Protein AF-A0A163K275-F1 (afdb_monomer_lite)

Structure (mmCIF, N/CA/C/O backbone):
data_AF-A0A163K275-F1
#
_entry.id   AF-A0A163K275-F1
#
loop_
_atom_site.group_PDB
_atom_site.id
_atom_site.type_symbol
_atom_site.label_atom_id
_atom_site.label_alt_id
_atom_site.label_comp_id
_atom_site.label_asym_id
_atom_site.label_entity_id
_atom_site.label_seq_id
_atom_site.pdbx_PDB_ins_code
_atom_site.Cartn_x
_atom_site.Cartn_y
_atom_site.Cartn_z
_atom_site.occupancy
_atom_site.B_iso_or_equiv
_atom_site.auth_seq_id
_atom_site.auth_comp_id
_atom_site.auth_asym_id
_atom_site.auth_atom_id
_atom_site.pdbx_PDB_model_num
ATOM 1 N N . MET A 1 1 ? -16.206 47.480 -12.196 1.00 32.25 1 MET A N 1
ATOM 2 C CA . MET A 1 1 ? -16.402 48.765 -12.912 1.00 32.25 1 MET A CA 1
ATOM 3 C C . MET A 1 1 ? -15.027 49.396 -13.074 1.00 32.25 1 MET A C 1
ATOM 5 O O . MET A 1 1 ? -14.375 49.549 -12.060 1.00 32.25 1 MET A O 1
ATOM 9 N N . SER A 1 2 ? -14.459 49.703 -14.237 1.00 28.56 2 SER A N 1
ATOM 10 C CA . SER A 1 2 ? -14.944 49.745 -15.618 1.00 28.56 2 SER A CA 1
ATOM 11 C C . SER A 1 2 ? -13.766 49.536 -16.584 1.00 28.56 2 SER A C 1
ATOM 13 O O . SER A 1 2 ? -12.631 49.884 -16.276 1.00 28.56 2 SER A O 1
ATOM 15 N N . PHE A 1 3 ? -14.087 48.977 -17.749 1.00 29.52 3 PHE A N 1
ATOM 16 C CA . PHE A 1 3 ? -13.252 48.766 -18.935 1.00 29.52 3 PHE A CA 1
ATOM 17 C C . PHE A 1 3 ? -12.716 50.063 -19.569 1.00 29.52 3 PHE A C 1
ATOM 19 O O . PHE A 1 3 ? -13.405 51.083 -19.527 1.00 29.52 3 PHE A O 1
ATOM 26 N N . LYS A 1 4 ? -11.606 49.959 -20.324 1.00 29.11 4 LYS A N 1
ATOM 27 C CA . LYS A 1 4 ? -11.465 50.594 -21.652 1.00 29.11 4 LYS A CA 1
ATOM 28 C C . LYS A 1 4 ? -10.435 49.879 -22.548 1.00 29.11 4 LYS A C 1
ATOM 30 O O . LYS A 1 4 ? -9.363 49.495 -22.098 1.00 29.11 4 LYS A O 1
ATOM 35 N N . LEU A 1 5 ? -10.854 49.694 -23.802 1.00 31.12 5 LEU A N 1
ATOM 36 C CA . LEU A 1 5 ? -10.240 49.009 -24.949 1.00 31.12 5 LEU A CA 1
ATOM 37 C C . LEU A 1 5 ? -9.368 49.947 -25.822 1.00 31.12 5 LEU A C 1
ATOM 39 O O . LEU A 1 5 ? -9.423 51.161 -25.640 1.00 31.12 5 LEU A O 1
ATOM 43 N N . PHE A 1 6 ? -8.763 49.332 -26.861 1.00 29.50 6 PHE A N 1
ATOM 44 C CA . PHE A 1 6 ? -8.228 49.837 -28.155 1.00 29.50 6 PHE A CA 1
ATOM 45 C C . PHE A 1 6 ? -6.689 49.943 -28.243 1.00 29.50 6 PHE A C 1
ATOM 47 O O . PHE A 1 6 ? -6.067 50.510 -27.360 1.00 29.50 6 PHE A O 1
ATOM 54 N N . GLY A 1 7 ? -5.992 49.445 -29.277 1.00 26.23 7 GLY A N 1
ATOM 55 C CA . GLY A 1 7 ? -6.407 48.845 -30.551 1.00 26.23 7 GLY A CA 1
ATOM 56 C C . GLY A 1 7 ? -5.209 48.313 -31.371 1.00 26.23 7 GLY A C 1
ATOM 57 O O . GLY A 1 7 ? -4.056 48.636 -31.100 1.00 26.23 7 GLY A O 1
ATOM 58 N N . PHE A 1 8 ? -5.518 47.470 -32.359 1.00 27.78 8 PHE A N 1
ATOM 59 C CA . PHE A 1 8 ? -4.642 46.840 -33.366 1.00 27.78 8 PHE A CA 1
ATOM 60 C C . PHE A 1 8 ? -4.399 47.766 -34.575 1.00 27.78 8 PHE A C 1
ATOM 62 O O . PHE A 1 8 ? -5.372 48.394 -34.971 1.00 27.78 8 PHE A O 1
ATOM 69 N N . VAL A 1 9 ? -3.213 47.728 -35.222 1.00 29.22 9 VAL A N 1
ATOM 70 C CA . VAL A 1 9 ? -2.977 47.712 -36.703 1.00 29.22 9 VAL A CA 1
ATOM 71 C C . VAL A 1 9 ? -1.519 47.235 -36.996 1.00 29.22 9 VAL A C 1
ATOM 73 O O . VAL A 1 9 ? -0.614 47.640 -36.267 1.00 29.22 9 VAL A O 1
ATOM 76 N N . PRO A 1 10 ? -1.254 46.408 -38.041 1.00 32.72 10 PRO A N 1
ATOM 77 C CA . PRO A 1 10 ? 0.052 45.799 -38.347 1.00 32.72 10 PRO A CA 1
ATOM 78 C C . PRO A 1 10 ? 0.884 46.573 -39.398 1.00 32.72 10 PRO A C 1
ATOM 80 O O . PRO A 1 10 ? 0.337 47.296 -40.230 1.00 32.72 10 PRO A O 1
ATOM 83 N N . ARG A 1 11 ? 2.216 46.378 -39.418 1.00 25.30 11 ARG A N 1
ATOM 84 C CA . ARG A 1 11 ? 3.129 46.895 -40.463 1.00 25.30 11 ARG A CA 1
ATOM 85 C C . ARG A 1 11 ? 3.704 45.764 -41.323 1.00 25.30 11 ARG A C 1
ATOM 87 O O . ARG A 1 11 ? 4.512 44.970 -40.854 1.00 25.30 11 ARG A O 1
ATOM 94 N N . LEU A 1 12 ? 3.321 45.762 -42.598 1.00 28.38 12 LEU A N 1
ATOM 95 C CA . LEU A 1 12 ? 4.027 45.138 -43.721 1.00 28.38 12 LEU A CA 1
ATOM 96 C C . LEU A 1 12 ? 5.101 46.105 -44.235 1.00 28.38 12 LEU A C 1
ATOM 98 O O . LEU A 1 12 ? 4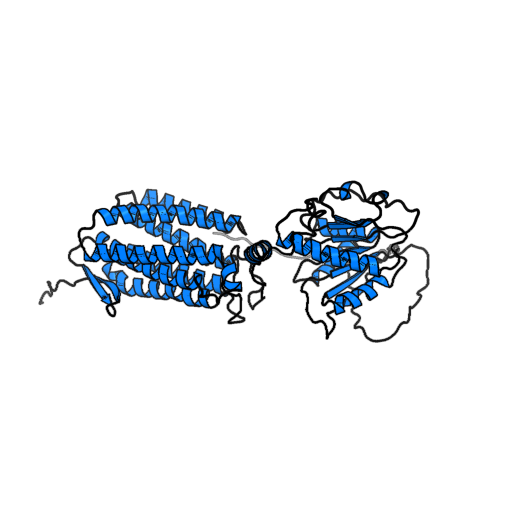.749 47.237 -44.546 1.00 28.38 12 LEU A O 1
ATOM 102 N N . LEU A 1 13 ? 6.349 45.655 -44.413 1.00 25.92 13 LEU A N 1
ATOM 103 C CA . LEU A 1 13 ? 7.313 46.265 -45.344 1.00 25.92 13 LEU A CA 1
ATOM 104 C C . LEU A 1 13 ? 8.273 45.201 -45.922 1.00 25.92 13 LEU A C 1
ATOM 106 O O . LEU A 1 13 ? 9.180 44.723 -45.255 1.00 25.92 13 LEU A O 1
ATOM 110 N N . THR A 1 14 ? 7.983 44.836 -47.175 1.00 24.61 14 THR A N 1
ATOM 111 C CA . THR A 1 14 ? 8.867 44.742 -48.359 1.00 24.61 14 THR A CA 1
ATOM 112 C C . THR A 1 14 ? 10.289 44.171 -48.264 1.00 24.61 14 THR A C 1
ATOM 114 O O . THR A 1 14 ? 11.152 44.664 -47.546 1.00 24.61 14 THR A O 1
ATOM 117 N N . SER A 1 15 ? 10.550 43.224 -49.173 1.00 27.02 15 SER A N 1
ATOM 118 C CA . SER A 1 15 ? 11.852 42.638 -49.489 1.00 27.02 15 SER A CA 1
ATOM 119 C C . SER A 1 15 ? 12.836 43.622 -50.130 1.00 27.02 15 SER A C 1
ATOM 121 O O . SER A 1 15 ? 12.463 44.352 -51.050 1.00 27.02 15 SER A O 1
ATOM 123 N N . SER A 1 16 ? 14.119 43.478 -49.810 1.00 23.84 16 SER A N 1
ATOM 124 C CA . SER A 1 16 ? 15.213 43.760 -50.741 1.00 23.84 16 SER A CA 1
ATOM 125 C C . SER A 1 16 ? 16.311 42.706 -50.565 1.00 23.84 16 SER A C 1
ATOM 127 O O . SER A 1 16 ? 16.824 42.468 -49.474 1.00 23.84 16 SER A O 1
ATOM 129 N N . ARG A 1 17 ? 16.612 42.001 -51.661 1.00 25.08 17 ARG A N 1
ATOM 130 C CA . ARG A 1 17 ? 17.713 41.040 -51.762 1.00 25.08 17 ARG A CA 1
ATOM 131 C C . ARG A 1 17 ? 19.033 41.807 -51.800 1.00 25.08 17 ARG A C 1
ATOM 133 O O . ARG A 1 17 ? 19.229 42.621 -52.697 1.00 25.08 17 ARG A O 1
ATOM 140 N N . LEU A 1 18 ? 19.957 41.465 -50.909 1.00 24.52 18 LEU A N 1
ATOM 141 C CA . LEU A 1 18 ? 21.387 41.674 -51.112 1.00 24.52 18 LEU A CA 1
ATOM 142 C C . LEU A 1 18 ? 22.046 40.297 -51.177 1.00 24.52 18 LEU A C 1
ATOM 144 O O . LEU A 1 18 ? 21.987 39.515 -50.234 1.00 24.52 18 LEU A O 1
ATOM 148 N N . TYR A 1 19 ? 22.611 40.001 -52.345 1.00 25.44 19 TYR A N 1
ATOM 149 C CA . TYR A 1 19 ? 23.454 38.840 -52.589 1.00 25.44 19 TYR A CA 1
ATOM 150 C C . TYR A 1 19 ? 24.721 38.952 -51.738 1.00 25.44 19 TYR A C 1
ATOM 152 O O . TYR A 1 19 ? 25.568 39.807 -51.990 1.00 25.44 19 TYR A O 1
ATOM 160 N N . THR A 1 20 ? 24.887 38.044 -50.784 1.00 24.02 20 THR A N 1
ATOM 161 C CA . THR A 1 20 ? 26.190 37.702 -50.216 1.00 24.02 20 THR A CA 1
ATOM 162 C C . THR A 1 20 ? 26.489 36.243 -50.547 1.00 24.02 20 THR A C 1
ATOM 164 O O . THR A 1 20 ? 25.627 35.370 -50.478 1.00 24.02 20 THR A O 1
ATOM 167 N N . ARG A 1 21 ? 27.710 36.019 -51.039 1.00 22.34 21 ARG A N 1
ATOM 168 C CA . ARG A 1 21 ? 28.234 34.737 -51.528 1.00 22.34 21 ARG A CA 1
ATOM 169 C C . ARG A 1 21 ? 27.976 33.605 -50.519 1.00 22.34 21 ARG A C 1
ATOM 171 O O . ARG A 1 21 ? 28.243 33.820 -49.337 1.00 22.34 21 ARG A O 1
ATOM 178 N N . PRO A 1 22 ? 27.551 32.405 -50.952 1.00 23.42 22 PRO A N 1
ATOM 179 C CA . PRO A 1 22 ? 27.484 31.268 -50.049 1.00 23.42 22 PRO A CA 1
ATOM 180 C C . PRO A 1 22 ? 28.905 30.886 -49.621 1.00 23.42 22 PRO A C 1
ATOM 182 O O . PRO A 1 22 ? 29.754 30.543 -50.445 1.00 23.42 22 PRO A O 1
ATOM 185 N N . TYR A 1 23 ? 29.157 30.978 -48.318 1.00 22.42 23 TYR A N 1
ATOM 186 C CA . TYR A 1 23 ? 30.229 30.249 -47.656 1.00 22.42 23 TYR A CA 1
ATOM 187 C C . TYR A 1 23 ? 29.949 28.751 -47.841 1.00 22.42 23 TYR A C 1
ATOM 189 O O . TYR A 1 23 ? 28.863 28.278 -47.508 1.00 22.42 23 TYR A O 1
ATOM 197 N N . PHE A 1 24 ? 30.909 28.007 -48.387 1.00 26.52 24 PHE A N 1
ATOM 198 C CA . PHE A 1 24 ? 30.873 26.546 -48.367 1.00 26.52 24 PHE A CA 1
ATOM 199 C C . PHE A 1 24 ? 30.971 26.079 -46.905 1.00 26.52 24 PHE A C 1
ATOM 201 O O . PHE A 1 24 ? 31.946 26.400 -46.228 1.00 26.52 24 PHE A O 1
ATOM 208 N N . GLN A 1 25 ? 29.969 25.345 -46.411 1.00 24.78 25 GLN A N 1
ATOM 209 C CA . GLN A 1 25 ? 29.988 24.709 -45.089 1.00 24.78 25 GLN A CA 1
ATOM 210 C C . GLN A 1 25 ? 29.512 23.248 -45.174 1.00 24.78 25 GLN A C 1
ATOM 212 O O . GLN A 1 25 ? 28.584 22.917 -45.913 1.00 24.78 25 GLN A O 1
ATOM 217 N N . HIS A 1 26 ? 30.233 22.393 -44.446 1.00 31.92 26 HIS A N 1
ATOM 218 C CA . HIS A 1 26 ? 30.287 20.928 -44.508 1.00 31.92 26 HIS A CA 1
ATOM 219 C C . HIS A 1 26 ? 29.020 20.193 -44.031 1.00 31.92 26 HIS A C 1
ATOM 221 O O . HIS A 1 26 ? 28.331 20.651 -43.121 1.00 31.92 26 HIS A O 1
ATOM 227 N N . ARG A 1 27 ? 28.763 19.003 -44.602 1.00 29.77 27 ARG A N 1
ATOM 228 C CA . ARG A 1 27 ? 27.732 18.033 -44.179 1.00 29.77 27 ARG A CA 1
ATOM 229 C C . ARG A 1 27 ? 28.406 16.740 -43.694 1.00 29.77 27 ARG A C 1
ATOM 231 O O . ARG A 1 27 ? 29.160 16.161 -44.468 1.00 29.77 27 ARG A O 1
ATOM 238 N N . SER A 1 28 ? 28.097 16.273 -42.485 1.00 36.78 28 SER A N 1
ATOM 239 C CA . SER A 1 28 ? 28.419 14.910 -42.020 1.00 36.78 28 SER A CA 1
ATOM 240 C C . SER A 1 28 ? 27.271 13.965 -42.394 1.00 36.78 28 SER A C 1
ATOM 242 O O . SER A 1 28 ? 26.109 14.366 -42.332 1.00 36.78 28 SER A O 1
ATOM 244 N N . LYS A 1 29 ? 27.572 12.735 -42.828 1.00 42.22 29 LYS A N 1
ATOM 245 C CA . LYS A 1 29 ? 26.583 11.742 -43.277 1.00 42.22 29 LYS A CA 1
ATOM 246 C C . LYS A 1 29 ? 26.527 10.589 -42.272 1.00 42.22 29 LYS A C 1
ATOM 248 O O . LYS A 1 29 ? 27.497 9.851 -42.152 1.00 42.22 29 LYS A O 1
ATOM 253 N N . VAL A 1 30 ? 25.401 10.415 -41.581 1.00 47.78 30 VAL A N 1
ATOM 254 C CA . VAL A 1 30 ? 25.162 9.264 -40.692 1.00 47.78 30 VAL A CA 1
ATOM 255 C C . VAL A 1 30 ? 24.362 8.203 -41.445 1.00 47.78 30 VAL A C 1
ATOM 257 O O . VAL A 1 30 ? 23.388 8.518 -42.128 1.00 47.78 30 VAL A O 1
ATOM 260 N N . THR A 1 31 ? 24.793 6.945 -41.352 1.00 52.91 31 THR A N 1
ATOM 261 C CA . THR A 1 31 ? 24.066 5.784 -41.890 1.00 52.91 31 THR A CA 1
ATOM 262 C C . THR A 1 31 ? 23.643 4.913 -40.715 1.00 52.91 31 THR A C 1
ATOM 264 O O . THR A 1 31 ? 24.508 4.482 -39.955 1.00 52.91 31 THR A O 1
ATOM 267 N N . LEU A 1 32 ? 22.333 4.697 -40.562 1.00 56.16 32 LEU A N 1
ATOM 268 C CA . LEU A 1 32 ? 21.751 3.797 -39.567 1.00 56.16 32 LEU A CA 1
ATOM 269 C C . LEU A 1 32 ? 21.385 2.478 -40.254 1.00 56.16 32 LEU A C 1
ATOM 271 O O . LEU A 1 32 ? 20.623 2.486 -41.222 1.00 56.16 32 LEU A O 1
ATOM 275 N N . ILE A 1 33 ? 21.926 1.360 -39.768 1.00 61.31 33 ILE A N 1
ATOM 276 C CA . ILE A 1 33 ? 21.547 0.013 -40.223 1.00 61.31 33 ILE A CA 1
ATOM 277 C C . ILE A 1 33 ? 21.013 -0.759 -39.022 1.00 61.31 33 ILE A C 1
ATOM 279 O O . ILE A 1 33 ? 21.724 -0.942 -38.034 1.00 61.31 33 ILE A O 1
ATOM 283 N N . GLN A 1 34 ? 19.761 -1.196 -39.099 1.00 64.56 34 GLN A N 1
ATOM 284 C CA . GLN A 1 34 ? 19.096 -1.954 -38.043 1.00 64.56 34 GLN A CA 1
ATOM 285 C C . GLN A 1 34 ? 19.057 -3.437 -38.399 1.00 64.56 34 GLN A C 1
ATOM 287 O O . GLN A 1 34 ? 18.781 -3.799 -39.542 1.00 64.56 34 GLN A O 1
ATOM 292 N N . SER A 1 35 ? 19.312 -4.276 -37.398 1.00 65.00 35 SER A N 1
ATOM 293 C CA . SER A 1 35 ? 19.143 -5.722 -37.471 1.00 65.00 35 SER A CA 1
ATOM 294 C C . SER A 1 35 ? 18.221 -6.177 -36.348 1.00 65.00 35 SER A C 1
ATOM 296 O O . SER A 1 35 ? 18.516 -5.985 -35.161 1.00 65.00 35 SER A O 1
ATOM 298 N N . ASP A 1 36 ? 17.104 -6.784 -36.741 1.00 66.25 36 ASP A N 1
ATOM 299 C CA . ASP A 1 36 ? 16.199 -7.493 -35.841 1.00 66.25 36 ASP A CA 1
ATOM 300 C C . ASP A 1 36 ? 16.738 -8.898 -35.516 1.00 66.25 36 ASP A C 1
ATOM 302 O O . ASP A 1 36 ? 17.802 -9.303 -35.987 1.00 66.25 36 ASP A O 1
ATOM 306 N N . PHE A 1 37 ? 16.019 -9.628 -34.660 1.00 72.06 37 PHE A N 1
ATOM 307 C CA . PHE A 1 37 ? 16.364 -10.999 -34.279 1.00 72.06 37 PHE A CA 1
ATOM 308 C C . PHE A 1 37 ? 16.364 -11.943 -35.487 1.00 72.06 37 PHE A C 1
ATOM 310 O O . PHE A 1 37 ? 15.524 -11.794 -36.375 1.00 72.06 37 PHE A O 1
ATOM 317 N N . ALA A 1 38 ? 17.209 -12.975 -35.460 1.00 67.88 38 ALA A N 1
ATOM 318 C CA . ALA A 1 38 ? 17.078 -14.088 -36.394 1.00 67.88 38 ALA A CA 1
ATOM 319 C C . ALA A 1 38 ? 15.764 -14.854 -36.133 1.00 67.88 38 ALA A C 1
ATOM 321 O O . ALA A 1 38 ? 15.340 -15.011 -34.981 1.00 67.88 38 ALA A O 1
ATOM 322 N N . ASP A 1 39 ? 15.105 -15.326 -37.196 1.00 63.53 39 ASP A N 1
ATOM 323 C CA . ASP A 1 39 ? 13.806 -16.014 -37.105 1.00 63.53 39 ASP A CA 1
ATOM 324 C C . ASP A 1 39 ? 13.875 -17.316 -36.285 1.00 63.53 39 ASP A C 1
ATOM 326 O O . ASP A 1 39 ? 12.890 -17.720 -35.664 1.00 63.53 39 ASP A O 1
ATOM 330 N N . ASP A 1 40 ? 15.045 -17.953 -36.248 1.00 67.19 40 ASP A N 1
ATOM 331 C CA . ASP A 1 40 ? 15.347 -19.197 -35.539 1.00 67.19 40 ASP A CA 1
ATOM 332 C C . ASP A 1 40 ? 15.982 -18.988 -34.149 1.00 67.19 40 ASP A C 1
ATOM 334 O O . ASP A 1 40 ? 16.305 -19.961 -33.457 1.00 67.19 40 ASP A O 1
ATOM 338 N N . ALA A 1 41 ? 16.118 -17.737 -33.691 1.00 66.19 41 ALA A N 1
ATOM 339 C CA . ALA A 1 41 ? 16.676 -17.432 -32.379 1.00 66.19 41 ALA A CA 1
ATOM 340 C C . ALA A 1 41 ? 15.814 -18.033 -31.251 1.00 66.19 41 ALA A C 1
ATOM 342 O O . ALA A 1 41 ? 14.653 -17.664 -31.048 1.00 66.19 41 ALA A O 1
ATOM 343 N N . LYS A 1 42 ? 16.408 -18.938 -30.458 1.00 66.81 42 LYS A N 1
ATOM 344 C CA . LYS A 1 42 ? 15.726 -19.648 -29.353 1.00 66.81 42 LYS A CA 1
ATOM 345 C C . LYS A 1 42 ? 15.230 -18.724 -28.239 1.00 66.81 42 LYS A C 1
ATOM 347 O O . LYS A 1 42 ? 14.261 -19.052 -27.561 1.00 66.81 42 LYS A O 1
ATOM 352 N N . VAL A 1 43 ? 15.921 -17.607 -28.012 1.00 69.25 43 VAL A N 1
ATOM 353 C CA . VAL A 1 43 ? 15.648 -16.659 -26.926 1.00 69.25 43 VAL A CA 1
ATOM 354 C C . VAL A 1 43 ? 15.742 -15.251 -27.489 1.00 69.25 43 VAL A C 1
ATOM 356 O O . VAL A 1 43 ? 16.801 -14.862 -27.961 1.00 69.25 43 VAL A O 1
ATOM 359 N N . LYS A 1 44 ? 14.658 -14.474 -27.418 1.00 74.31 44 LYS A N 1
ATOM 360 C CA . LYS A 1 44 ? 14.644 -13.064 -27.833 1.00 74.31 44 LYS A CA 1
ATOM 361 C C . LYS A 1 44 ? 14.952 -12.183 -26.629 1.00 74.31 44 LYS A C 1
ATOM 363 O O . LYS A 1 44 ? 14.201 -12.171 -25.657 1.00 74.31 44 LYS A O 1
ATOM 368 N N . ARG A 1 45 ? 16.069 -11.467 -26.681 1.00 74.88 45 ARG A N 1
ATOM 369 C CA . ARG A 1 45 ? 16.607 -10.660 -25.586 1.00 74.88 45 ARG A CA 1
ATOM 370 C C . ARG A 1 45 ? 16.159 -9.202 -25.749 1.00 74.88 45 ARG A C 1
ATOM 372 O O . ARG A 1 45 ? 16.295 -8.646 -26.837 1.00 74.88 45 ARG A O 1
ATOM 379 N N . PRO A 1 46 ? 15.628 -8.561 -24.693 1.00 70.00 46 PRO A N 1
ATOM 380 C CA . PRO A 1 46 ? 15.052 -7.219 -24.800 1.00 70.00 46 PRO A CA 1
ATOM 381 C C . PRO A 1 46 ? 16.095 -6.093 -24.881 1.00 70.00 46 PRO A C 1
ATOM 383 O O . PRO A 1 46 ? 15.735 -4.980 -25.250 1.00 70.00 46 PRO A O 1
ATOM 386 N N . LEU A 1 47 ? 17.365 -6.362 -24.545 1.00 78.38 47 LEU A N 1
ATOM 387 C CA . LEU A 1 47 ? 18.445 -5.370 -24.529 1.00 78.38 47 LEU A CA 1
ATOM 388 C C . LEU A 1 47 ? 18.804 -4.912 -25.959 1.00 78.38 47 LEU A C 1
ATOM 390 O O . LEU A 1 47 ? 19.312 -5.733 -26.729 1.00 78.38 47 LEU A O 1
ATOM 394 N N . PRO A 1 48 ? 18.603 -3.627 -26.317 1.00 80.00 48 PRO A N 1
ATOM 395 C CA . PRO A 1 48 ? 19.063 -3.100 -27.593 1.00 80.00 48 PRO A CA 1
ATOM 396 C C . PRO A 1 48 ? 20.568 -2.818 -27.538 1.00 80.00 48 PRO A C 1
ATOM 398 O O . PRO A 1 48 ? 21.062 -2.233 -26.573 1.00 80.00 48 PRO A O 1
ATOM 401 N N . ILE A 1 49 ? 21.294 -3.224 -28.578 1.00 85.62 49 ILE A N 1
ATOM 402 C CA . ILE A 1 49 ? 22.739 -3.002 -28.711 1.00 85.62 49 ILE A CA 1
ATOM 403 C C . ILE A 1 49 ? 22.993 -1.951 -29.782 1.00 85.62 49 ILE A C 1
ATOM 405 O O . ILE A 1 49 ? 22.403 -1.985 -30.858 1.00 85.62 49 ILE A O 1
ATOM 409 N N . VAL A 1 50 ? 23.890 -1.016 -29.504 1.00 85.56 50 VAL A N 1
ATOM 410 C CA . VAL A 1 50 ? 24.210 0.073 -30.422 1.00 85.56 50 VAL A CA 1
ATOM 411 C C . VAL A 1 50 ? 25.699 0.051 -30.705 1.00 85.56 50 VAL A C 1
ATOM 413 O O . VAL A 1 50 ? 26.512 0.257 -29.808 1.00 85.56 50 VAL A O 1
ATOM 416 N N . LEU A 1 51 ? 26.041 -0.193 -31.965 1.00 86.75 51 LEU A N 1
ATOM 417 C CA . LEU A 1 51 ? 27.405 -0.248 -32.469 1.00 86.75 51 LEU A CA 1
ATOM 418 C C . LEU A 1 51 ? 27.761 1.111 -33.074 1.00 86.75 51 LEU A C 1
ATOM 420 O O . LEU A 1 51 ? 27.149 1.533 -34.054 1.00 86.75 51 LEU A O 1
ATOM 424 N N . VAL A 1 52 ? 28.749 1.794 -32.503 1.00 85.25 52 VAL A N 1
ATOM 425 C CA . VAL A 1 52 ? 29.242 3.087 -32.985 1.00 85.25 52 VAL A CA 1
ATOM 426 C C . VAL A 1 52 ? 30.625 2.893 -33.588 1.00 85.25 52 VAL A C 1
ATOM 428 O O . VAL A 1 52 ? 31.581 2.558 -32.888 1.00 85.25 52 VAL A O 1
ATOM 431 N N . GLN A 1 53 ? 30.730 3.133 -34.892 1.00 82.06 53 GLN A N 1
ATOM 432 C CA . GLN A 1 53 ? 31.980 3.037 -35.634 1.00 82.06 53 GLN A CA 1
ATOM 433 C C . GLN A 1 53 ? 32.480 4.415 -36.066 1.00 82.06 53 GLN A C 1
ATOM 435 O O . GLN A 1 53 ? 31.726 5.219 -36.619 1.00 82.06 53 GLN A O 1
ATOM 440 N N . SER A 1 54 ? 33.779 4.653 -35.884 1.00 73.81 54 SER A N 1
ATOM 441 C CA . SER A 1 54 ? 34.467 5.811 -36.459 1.00 73.81 54 SER A CA 1
ATOM 442 C C . SER A 1 54 ? 34.782 5.624 -37.951 1.00 73.81 54 SER A C 1
ATOM 444 O O . SER A 1 54 ? 35.115 4.535 -38.403 1.00 73.81 54 SER A O 1
ATOM 446 N N . SER A 1 55 ? 34.768 6.706 -38.730 1.00 63.03 55 SER A N 1
ATOM 447 C CA . SER A 1 55 ? 35.260 6.730 -40.122 1.00 63.03 55 SER A CA 1
ATOM 448 C C . SER A 1 55 ? 36.737 6.375 -40.281 1.00 63.03 55 SER A C 1
ATOM 450 O O . SER A 1 55 ? 37.143 5.980 -41.374 1.00 63.03 55 SER A O 1
ATOM 452 N N . GLN A 1 56 ? 37.527 6.503 -39.213 1.00 61.41 56 GLN A N 1
ATOM 453 C CA . GLN A 1 56 ? 38.944 6.128 -39.184 1.00 61.41 56 GLN A CA 1
ATOM 454 C C . GLN A 1 56 ? 39.164 4.633 -38.903 1.00 61.41 56 GLN A C 1
ATOM 456 O O . GLN A 1 56 ? 40.301 4.176 -38.852 1.00 61.41 56 GLN A O 1
ATOM 461 N N . ASP A 1 57 ? 38.087 3.865 -38.732 1.00 62.66 57 ASP A N 1
ATOM 462 C CA . ASP A 1 57 ? 38.159 2.426 -38.532 1.00 62.66 57 ASP A CA 1
ATOM 463 C C . ASP A 1 57 ? 38.540 1.704 -39.836 1.00 62.66 57 ASP A C 1
ATOM 465 O O . ASP A 1 57 ? 37.920 1.894 -40.891 1.00 62.66 57 ASP A O 1
ATOM 469 N N . HIS A 1 58 ? 39.581 0.875 -39.764 1.00 60.53 58 HIS A N 1
ATOM 470 C CA . HIS A 1 58 ? 40.098 0.135 -40.912 1.00 60.53 58 HIS A CA 1
ATOM 471 C C . HIS A 1 58 ? 39.188 -1.037 -41.300 1.00 60.53 58 HIS A C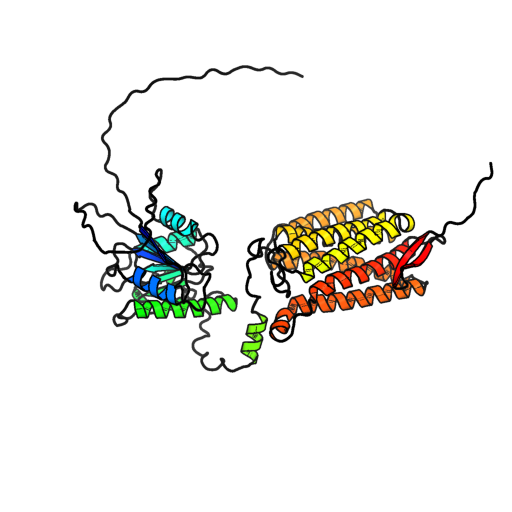 1
ATOM 473 O O . HIS A 1 58 ? 39.055 -1.335 -42.492 1.00 60.53 58 HIS A O 1
ATOM 479 N N . ASP A 1 59 ? 38.522 -1.672 -40.330 1.00 68.00 59 ASP A N 1
ATOM 480 C CA . ASP A 1 59 ? 37.579 -2.755 -40.596 1.00 68.00 59 ASP A CA 1
ATOM 481 C C . ASP A 1 59 ? 36.148 -2.224 -40.701 1.00 68.00 59 ASP A C 1
ATOM 483 O O . ASP A 1 59 ? 35.359 -2.235 -39.763 1.00 68.00 59 ASP A O 1
ATOM 487 N N . LYS A 1 60 ? 35.748 -1.818 -41.902 1.00 69.75 60 LYS A N 1
ATOM 488 C CA . LYS A 1 60 ? 34.376 -1.344 -42.152 1.00 69.75 60 LYS A CA 1
ATOM 489 C C . LYS A 1 60 ? 33.309 -2.445 -42.070 1.00 69.75 60 LYS A C 1
ATOM 491 O O . LYS A 1 60 ? 32.125 -2.139 -42.163 1.00 69.75 60 LYS A O 1
ATOM 496 N N . SER A 1 61 ? 33.702 -3.712 -41.928 1.00 72.31 61 SER A N 1
ATOM 497 C CA . SER A 1 61 ? 32.796 -4.864 -41.969 1.00 72.31 61 SER A CA 1
ATOM 498 C C . SER A 1 61 ? 32.420 -5.415 -40.593 1.00 72.31 61 SER A C 1
ATOM 500 O O . SER A 1 61 ? 31.437 -6.151 -40.497 1.00 72.31 61 SER A O 1
ATOM 502 N N . TRP A 1 62 ? 33.163 -5.077 -39.529 1.00 79.12 62 TRP A N 1
ATOM 503 C CA . TRP A 1 62 ? 32.895 -5.604 -38.185 1.00 79.12 62 TRP A CA 1
ATOM 504 C C . TRP A 1 62 ? 31.463 -5.368 -37.691 1.00 79.12 62 TRP A C 1
ATOM 506 O O . TRP A 1 62 ? 30.902 -6.317 -37.142 1.00 79.12 62 TRP A O 1
ATOM 516 N N . PRO A 1 63 ? 30.826 -4.196 -37.908 1.00 81.19 63 PRO A N 1
ATOM 517 C CA . PRO A 1 63 ? 29.508 -3.952 -37.343 1.00 81.19 63 PRO A CA 1
ATOM 518 C C . PRO A 1 63 ? 28.475 -4.902 -37.936 1.00 81.19 63 PRO A C 1
ATOM 520 O O . PRO A 1 63 ? 27.747 -5.536 -37.189 1.00 81.19 63 PRO A O 1
ATOM 523 N N . LEU A 1 64 ? 28.481 -5.091 -39.259 1.00 79.25 64 LEU A N 1
ATOM 524 C CA . LEU A 1 64 ? 27.565 -6.008 -39.945 1.00 79.25 64 LEU A CA 1
ATOM 525 C C . LEU A 1 64 ? 27.761 -7.459 -39.483 1.00 79.25 64 LEU A C 1
ATOM 527 O O . LEU A 1 64 ? 26.789 -8.138 -39.167 1.00 79.25 64 LEU A O 1
ATOM 531 N N . ARG A 1 65 ? 29.016 -7.909 -39.348 1.00 82.56 65 ARG A N 1
ATOM 532 C CA . ARG A 1 65 ? 29.333 -9.255 -38.835 1.00 82.56 65 ARG A CA 1
ATOM 533 C C . ARG A 1 65 ? 28.866 -9.454 -37.391 1.00 82.56 65 ARG A C 1
ATOM 535 O O . ARG A 1 65 ? 28.428 -10.539 -37.019 1.00 82.56 65 ARG A O 1
ATOM 542 N N . TRP A 1 66 ? 28.966 -8.415 -36.564 1.00 86.44 66 TRP A N 1
ATOM 543 C CA . TRP A 1 66 ? 28.463 -8.443 -35.192 1.00 86.44 66 TRP A CA 1
ATOM 544 C C . TRP A 1 66 ? 26.939 -8.431 -35.160 1.00 86.44 66 TRP A C 1
ATOM 546 O O . TRP A 1 66 ? 26.367 -9.175 -34.374 1.00 86.44 66 TRP A O 1
ATOM 556 N N . GLN A 1 67 ? 26.276 -7.651 -36.018 1.00 83.06 67 GLN A N 1
ATOM 557 C CA . GLN A 1 67 ? 24.815 -7.636 -36.115 1.00 83.06 67 GLN A CA 1
ATOM 558 C C . GLN A 1 67 ? 24.259 -9.025 -36.462 1.00 83.06 67 GLN A C 1
ATOM 560 O O . GLN A 1 67 ? 23.323 -9.462 -35.799 1.00 83.06 67 GLN A O 1
ATOM 565 N N . GLU A 1 68 ? 24.876 -9.747 -37.406 1.00 80.69 68 GLU A N 1
ATOM 566 C CA . GLU A 1 68 ? 24.496 -11.128 -37.754 1.00 80.69 68 GLU A CA 1
ATOM 567 C C . GLU A 1 68 ? 24.595 -12.069 -36.541 1.00 80.69 68 GLU A C 1
ATOM 569 O O . GLU A 1 68 ? 23.613 -12.701 -36.153 1.00 80.69 68 GLU A O 1
ATOM 574 N N . LYS A 1 69 ? 25.749 -12.095 -35.863 1.00 82.50 69 LYS A N 1
ATOM 575 C CA . LYS A 1 69 ? 25.959 -12.952 -34.680 1.00 82.50 69 LYS A CA 1
ATOM 576 C C . LYS A 1 69 ? 25.062 -12.570 -33.501 1.00 82.50 69 LYS A C 1
ATOM 578 O O . LYS A 1 69 ? 24.581 -13.430 -32.767 1.00 82.50 69 LYS A O 1
ATOM 583 N N . LEU A 1 70 ? 24.832 -11.276 -33.295 1.00 81.75 70 LEU A N 1
ATOM 584 C CA . LEU A 1 70 ? 23.936 -10.776 -32.257 1.00 81.75 70 LEU A CA 1
ATOM 585 C C . LEU A 1 70 ? 22.482 -11.158 -32.553 1.00 81.75 70 LEU A C 1
ATOM 587 O O . LEU A 1 70 ? 21.772 -11.536 -31.623 1.00 81.75 70 LEU A O 1
ATOM 591 N N . ALA A 1 71 ? 22.059 -11.126 -33.819 1.00 77.69 71 ALA A N 1
ATOM 592 C CA . ALA A 1 71 ? 20.729 -11.553 -34.239 1.00 77.69 71 ALA A CA 1
ATOM 593 C C . ALA A 1 71 ? 20.501 -13.054 -33.991 1.00 77.69 71 ALA A C 1
ATOM 595 O O . ALA A 1 71 ? 19.445 -13.415 -33.465 1.00 77.69 71 ALA A O 1
ATOM 596 N N . GLU A 1 72 ? 21.494 -13.908 -34.274 1.00 81.00 72 GLU A N 1
ATOM 597 C CA . GLU A 1 72 ? 21.473 -15.351 -33.958 1.00 81.00 72 GLU A CA 1
ATOM 598 C C . GLU A 1 72 ? 21.352 -15.614 -32.445 1.00 81.00 72 GLU A C 1
ATOM 600 O O . GLU A 1 72 ? 20.618 -16.498 -31.999 1.00 81.00 72 GLU A O 1
ATOM 605 N N . LEU A 1 73 ? 22.033 -14.800 -31.630 1.00 79.25 73 LEU A N 1
ATOM 606 C CA . LEU A 1 73 ? 21.954 -14.840 -30.164 1.00 79.25 73 LEU A CA 1
ATOM 607 C C . LEU A 1 73 ? 20.682 -14.180 -29.598 1.00 79.25 73 LEU A C 1
ATOM 609 O O . LEU A 1 73 ? 20.463 -14.199 -28.379 1.00 79.25 73 LEU A O 1
ATOM 613 N N . GLY A 1 74 ? 19.851 -13.615 -30.478 1.00 74.81 74 GLY A N 1
ATOM 614 C CA . GLY A 1 74 ? 18.567 -13.016 -30.159 1.00 74.81 74 GLY A CA 1
ATOM 615 C C . GLY A 1 74 ? 18.639 -11.604 -29.589 1.00 74.81 74 GLY A C 1
ATOM 616 O O . GLY A 1 74 ? 17.741 -11.221 -28.850 1.00 74.81 74 GLY A O 1
ATOM 617 N N . TYR A 1 75 ? 19.659 -10.816 -29.917 1.00 79.94 75 TYR A N 1
ATOM 618 C CA . TYR A 1 75 ? 19.721 -9.381 -29.627 1.00 79.94 75 TYR A CA 1
ATOM 619 C C . TYR A 1 75 ? 19.266 -8.548 -30.832 1.00 79.94 75 TYR A C 1
ATOM 621 O O . TYR A 1 75 ? 19.523 -8.914 -31.977 1.00 79.94 75 TYR A O 1
ATOM 629 N N . ARG A 1 76 ? 18.645 -7.387 -30.578 1.00 77.88 76 ARG A N 1
ATOM 630 C CA . ARG A 1 76 ? 18.467 -6.353 -31.614 1.00 77.88 76 ARG A CA 1
ATOM 631 C C . ARG A 1 76 ? 19.657 -5.420 -31.603 1.00 77.88 76 ARG A C 1
ATOM 633 O O . ARG A 1 76 ? 20.115 -5.029 -30.527 1.00 77.88 76 ARG A O 1
ATOM 640 N N . SER A 1 77 ? 20.119 -5.028 -32.782 1.00 80.69 77 SER A N 1
ATOM 641 C CA . SER A 1 77 ? 21.284 -4.160 -32.894 1.00 80.69 77 SER A CA 1
ATOM 642 C C . SER A 1 77 ? 21.108 -3.054 -33.928 1.00 80.69 77 SER A C 1
ATOM 644 O O . SER A 1 77 ? 20.583 -3.277 -35.018 1.00 80.69 77 SER A O 1
ATOM 646 N N . SER A 1 78 ? 21.590 -1.861 -33.589 1.00 78.38 78 SER A N 1
ATOM 647 C CA . SER A 1 78 ? 21.666 -0.701 -34.478 1.00 78.38 78 SER A CA 1
ATOM 648 C C . SER A 1 78 ? 23.120 -0.333 -34.715 1.00 78.38 78 SER A C 1
ATOM 650 O O . SER A 1 78 ? 23.900 -0.236 -33.771 1.00 78.38 78 SER A O 1
ATOM 652 N N . TYR A 1 79 ? 23.479 -0.085 -35.965 1.00 78.88 79 TYR A N 1
ATOM 653 C CA . TYR A 1 79 ? 24.812 0.340 -36.363 1.00 78.88 79 TYR A CA 1
ATOM 654 C C . TYR A 1 79 ? 24.814 1.807 -36.798 1.00 78.88 79 TYR A C 1
ATOM 656 O O . TYR A 1 79 ? 23.985 2.213 -37.611 1.00 78.88 79 TYR A O 1
ATOM 664 N N . ILE A 1 80 ? 25.761 2.581 -36.261 1.00 76.75 80 ILE A N 1
ATOM 665 C CA . ILE A 1 80 ? 25.957 4.009 -36.515 1.00 76.75 80 ILE A CA 1
ATOM 666 C C . ILE A 1 80 ? 27.375 4.235 -37.044 1.00 76.75 80 ILE A C 1
ATOM 668 O O . ILE A 1 80 ? 28.361 3.967 -36.355 1.00 76.75 80 ILE A O 1
ATOM 672 N N . HIS A 1 81 ? 27.469 4.792 -38.251 1.00 74.81 81 HIS A N 1
ATOM 673 C CA . HIS A 1 81 ? 28.735 5.217 -38.850 1.00 74.81 81 HIS A CA 1
ATOM 674 C C . HIS A 1 81 ? 28.974 6.726 -38.676 1.00 74.81 81 HIS A C 1
ATOM 676 O O . HIS A 1 81 ? 28.141 7.534 -39.098 1.00 74.81 81 HIS A O 1
ATOM 682 N N . LEU A 1 82 ? 30.120 7.110 -38.100 1.00 68.56 82 LEU A N 1
ATOM 683 C CA . LEU A 1 82 ? 30.533 8.503 -37.891 1.00 68.56 82 LEU A CA 1
ATOM 684 C C . LEU A 1 82 ? 31.498 8.976 -38.995 1.00 68.56 82 LEU A C 1
ATOM 686 O O . LEU A 1 82 ? 32.708 8.766 -38.898 1.00 68.56 82 LEU A O 1
ATOM 690 N N . ASP A 1 83 ? 30.988 9.651 -40.030 1.00 59.25 83 ASP A N 1
ATOM 691 C CA . ASP A 1 83 ? 31.803 10.162 -41.146 1.00 59.25 83 ASP A CA 1
ATOM 692 C C . ASP A 1 83 ? 32.518 11.495 -40.813 1.00 59.25 83 ASP A C 1
ATOM 694 O O . ASP A 1 83 ? 31.867 12.517 -40.560 1.00 59.25 83 ASP A O 1
ATOM 698 N N . LYS A 1 84 ? 33.861 11.511 -40.834 1.00 51.34 84 LYS A N 1
ATOM 699 C CA . LYS A 1 84 ? 34.687 12.730 -40.847 1.00 51.34 84 LYS A CA 1
ATOM 700 C C . LYS A 1 84 ? 34.990 13.078 -42.303 1.00 51.34 84 LYS A C 1
ATOM 702 O O . LYS A 1 84 ? 35.925 12.548 -42.894 1.00 51.34 84 LYS A O 1
ATOM 707 N N . THR A 1 85 ? 34.246 14.016 -42.887 1.00 42.31 85 THR A N 1
ATOM 708 C CA . THR A 1 85 ? 34.604 14.530 -44.216 1.00 42.31 85 THR A CA 1
ATOM 709 C C . THR A 1 85 ? 35.859 15.398 -44.122 1.00 42.31 85 THR A C 1
ATOM 711 O O . THR A 1 85 ? 35.769 16.560 -43.716 1.00 42.31 85 THR A O 1
ATOM 714 N N . ASP A 1 86 ? 37.009 14.859 -44.522 1.00 33.53 86 ASP A N 1
ATOM 715 C CA . ASP A 1 86 ? 38.202 15.653 -44.813 1.00 33.53 86 ASP A CA 1
ATOM 716 C C . ASP A 1 86 ? 38.016 16.419 -46.135 1.00 33.53 86 ASP A C 1
ATOM 718 O O . ASP A 1 86 ? 37.454 15.925 -47.114 1.00 33.53 86 ASP A O 1
ATOM 722 N N . THR A 1 87 ? 38.481 17.663 -46.178 1.00 31.97 87 THR A N 1
ATOM 723 C CA . THR A 1 87 ? 38.249 18.672 -47.230 1.00 31.97 87 THR A CA 1
ATOM 724 C C . THR A 1 87 ? 38.891 18.398 -48.596 1.00 31.97 87 THR A C 1
ATOM 726 O O . THR A 1 87 ? 38.999 19.323 -49.401 1.00 31.97 87 THR A O 1
ATOM 729 N N . THR A 1 88 ? 39.329 17.181 -48.928 1.00 30.77 88 THR A N 1
ATOM 730 C CA . THR A 1 88 ? 40.145 16.965 -50.140 1.00 30.77 88 THR A CA 1
ATOM 731 C C . THR A 1 88 ? 39.941 15.620 -50.846 1.00 30.77 88 THR A C 1
ATOM 733 O O . THR A 1 88 ? 40.896 14.906 -51.102 1.00 30.77 88 THR A O 1
ATOM 736 N N . SER A 1 89 ? 38.728 15.278 -51.287 1.00 27.88 89 SER A N 1
ATOM 737 C CA . SER A 1 89 ? 38.601 14.454 -52.505 1.00 27.88 89 SER A CA 1
ATOM 738 C C . SER A 1 89 ? 37.192 14.497 -53.075 1.00 27.88 89 SER A C 1
ATOM 740 O O . SER A 1 89 ? 36.224 14.010 -52.497 1.00 27.88 89 SER A O 1
ATOM 742 N N . SER A 1 90 ? 37.082 15.084 -54.257 1.00 32.09 90 SER A N 1
ATOM 743 C CA . SER A 1 90 ? 35.930 14.943 -55.130 1.00 32.09 90 SER A CA 1
ATOM 744 C C . SER A 1 90 ? 36.060 13.618 -55.879 1.00 32.09 90 SER A C 1
ATOM 746 O O . SER A 1 90 ? 36.751 13.558 -56.890 1.00 32.09 90 SER A O 1
ATOM 748 N N . ARG A 1 91 ? 35.389 12.562 -55.403 1.00 25.22 91 ARG A N 1
ATOM 749 C CA . ARG A 1 91 ? 34.918 11.437 -56.233 1.00 25.22 91 ARG A CA 1
ATOM 750 C C . ARG A 1 91 ? 33.977 10.536 -55.433 1.00 25.22 91 ARG A C 1
ATOM 752 O O . ARG A 1 91 ? 34.367 9.943 -54.437 1.00 25.22 91 ARG A O 1
ATOM 759 N N . LEU A 1 92 ? 32.723 10.463 -55.885 1.00 27.45 92 LEU A N 1
ATOM 760 C CA . LEU A 1 92 ? 31.788 9.415 -55.490 1.00 27.45 92 LEU A CA 1
ATOM 761 C C . LEU A 1 92 ? 32.328 8.076 -56.003 1.00 27.45 92 LEU A C 1
ATOM 763 O O . LEU A 1 92 ? 32.211 7.808 -57.198 1.00 27.45 92 LEU A O 1
ATOM 767 N N . ASP A 1 93 ? 32.834 7.232 -55.110 1.00 23.03 93 ASP A N 1
ATOM 768 C CA . ASP A 1 93 ? 32.887 5.798 -55.372 1.00 23.03 93 ASP A CA 1
ATOM 769 C C . ASP A 1 93 ? 31.602 5.159 -54.845 1.00 23.03 93 ASP A C 1
ATOM 771 O O . ASP A 1 93 ? 31.327 5.056 -53.650 1.00 23.03 93 ASP A O 1
ATOM 775 N N . ILE A 1 94 ? 30.760 4.793 -55.806 1.00 26.44 94 ILE A N 1
ATOM 776 C CA . ILE A 1 94 ? 29.545 4.014 -55.622 1.00 26.44 94 ILE A CA 1
ATOM 777 C C . ILE A 1 94 ? 29.988 2.576 -55.326 1.00 26.44 94 ILE A C 1
ATOM 779 O O . ILE A 1 94 ? 30.278 1.816 -56.251 1.00 26.44 94 ILE A O 1
ATOM 783 N N . CYS A 1 95 ? 30.016 2.176 -54.053 1.00 25.67 95 CYS A N 1
ATOM 784 C CA . CYS A 1 95 ? 30.079 0.757 -53.708 1.00 25.67 95 CYS A CA 1
ATOM 785 C C . CYS A 1 95 ? 28.729 0.101 -54.026 1.00 25.67 95 CYS A C 1
ATOM 787 O O . CYS A 1 95 ? 27.771 0.172 -53.260 1.00 25.67 95 CYS A O 1
ATOM 789 N N . LYS A 1 96 ? 28.669 -0.532 -55.201 1.00 24.50 96 LYS A N 1
ATOM 790 C CA . LYS A 1 96 ? 27.712 -1.587 -55.541 1.00 24.50 96 LYS A CA 1
ATOM 791 C C . LYS A 1 96 ? 28.004 -2.823 -54.685 1.00 24.50 96 LYS A C 1
ATOM 793 O O . LYS A 1 96 ? 29.023 -3.453 -54.935 1.00 24.50 96 LYS A O 1
ATOM 798 N N . VAL A 1 97 ? 27.091 -3.228 -53.803 1.00 24.02 97 VAL A N 1
ATOM 799 C CA . VAL A 1 97 ? 26.846 -4.643 -53.447 1.00 24.02 97 VAL A CA 1
ATOM 800 C C . VAL A 1 97 ? 25.350 -4.801 -53.153 1.00 24.02 97 VAL A C 1
ATOM 802 O O . VAL A 1 97 ? 24.668 -3.849 -52.785 1.00 24.02 97 VAL A O 1
ATOM 805 N N . SER A 1 98 ? 24.833 -5.983 -53.460 1.00 22.31 98 SER A N 1
ATOM 806 C CA . SER A 1 98 ? 23.482 -6.246 -53.927 1.00 22.31 98 SER A CA 1
ATOM 807 C C . SER A 1 98 ? 22.625 -7.013 -52.914 1.00 22.31 98 SER A C 1
ATOM 809 O O . SER A 1 98 ? 23.131 -7.885 -52.223 1.00 22.31 98 SER A O 1
ATOM 811 N N . TYR A 1 99 ? 21.320 -6.732 -52.984 1.00 26.73 99 TYR A N 1
ATOM 812 C CA . TYR A 1 99 ? 20.137 -7.470 -52.511 1.00 26.73 99 TYR A CA 1
ATOM 813 C C . TYR A 1 99 ? 19.836 -7.578 -50.997 1.00 26.73 99 TYR A C 1
ATOM 815 O O . TYR A 1 99 ? 20.453 -8.335 -50.258 1.00 26.73 99 TYR A O 1
ATOM 823 N N . THR A 1 100 ? 18.693 -6.960 -50.650 1.00 26.09 100 THR A N 1
ATOM 824 C CA . THR A 1 100 ? 17.726 -7.319 -49.582 1.00 26.09 100 THR A CA 1
ATOM 825 C C . THR A 1 100 ? 17.838 -6.654 -48.204 1.00 26.09 100 THR A C 1
ATOM 827 O O . THR A 1 100 ? 17.711 -7.338 -47.204 1.00 26.09 100 THR A O 1
ATOM 830 N N . TYR A 1 101 ? 17.941 -5.321 -48.119 1.00 26.20 101 TYR A N 1
ATOM 831 C CA . TYR A 1 101 ? 17.619 -4.598 -46.872 1.00 26.20 101 TYR A CA 1
ATOM 832 C C . TYR A 1 101 ? 16.864 -3.293 -47.168 1.00 26.20 101 TYR A C 1
ATOM 834 O O . TYR A 1 101 ? 17.186 -2.576 -48.118 1.00 26.20 101 TYR A O 1
ATOM 842 N N . HIS A 1 102 ? 15.809 -3.011 -46.396 1.00 26.92 102 HIS A N 1
ATOM 843 C CA . HIS A 1 102 ? 15.015 -1.783 -46.502 1.00 26.92 102 HIS A CA 1
ATOM 844 C C . HIS A 1 102 ? 15.853 -0.584 -46.026 1.00 26.92 102 HIS A C 1
ATOM 846 O O . HIS A 1 102 ? 16.178 -0.475 -44.850 1.00 26.92 102 HIS A O 1
ATOM 852 N N . PHE A 1 103 ? 16.198 0.328 -46.938 1.00 26.70 103 PHE A N 1
ATOM 853 C CA . PHE A 1 103 ? 16.915 1.565 -46.619 1.00 26.70 103 PHE A CA 1
ATOM 854 C C . PHE A 1 103 ? 15.933 2.678 -46.234 1.00 26.70 103 PHE A C 1
ATOM 856 O O . PHE A 1 103 ? 15.087 3.059 -47.045 1.00 26.70 103 PHE A O 1
ATOM 863 N N . LEU A 1 104 ? 16.089 3.262 -45.045 1.00 25.95 104 LEU A N 1
ATOM 864 C CA . LEU A 1 104 ? 15.452 4.525 -44.662 1.00 25.95 104 LEU A CA 1
ATOM 865 C C . LEU A 1 104 ? 16.538 5.600 -44.543 1.00 25.95 104 LEU A C 1
ATOM 867 O O . LEU A 1 104 ? 17.292 5.654 -43.579 1.00 25.95 104 LEU A O 1
ATOM 871 N N . SER A 1 105 ? 16.646 6.451 -45.564 1.00 28.55 105 SER A N 1
ATOM 872 C CA . SER A 1 105 ? 17.459 7.667 -45.495 1.00 28.55 105 SER A CA 1
ATOM 873 C C . SER A 1 105 ? 16.590 8.783 -44.924 1.00 28.55 105 SER A C 1
ATOM 875 O O . SER A 1 105 ? 15.724 9.314 -45.616 1.00 28.55 105 SER A O 1
ATOM 877 N N . ILE A 1 106 ? 16.794 9.121 -43.651 1.00 27.66 106 ILE A N 1
ATOM 878 C CA . ILE A 1 106 ? 16.136 10.269 -43.024 1.00 27.66 106 ILE A CA 1
ATOM 879 C C . ILE A 1 106 ? 17.000 11.501 -43.304 1.00 27.66 106 ILE A C 1
ATOM 881 O O . ILE A 1 106 ? 18.074 11.672 -42.738 1.00 27.66 106 ILE A O 1
ATOM 885 N N . CYS A 1 107 ? 16.542 12.359 -44.212 1.00 27.06 107 CYS A N 1
ATOM 886 C CA . CYS A 1 107 ? 17.019 13.733 -44.332 1.00 27.06 107 CYS A CA 1
ATOM 887 C C . CYS A 1 107 ? 15.927 14.641 -43.775 1.00 27.06 107 CYS A C 1
ATOM 889 O O . CYS A 1 107 ? 14.896 14.800 -44.425 1.00 27.06 107 CYS A O 1
ATOM 891 N N . ASN A 1 108 ? 16.141 15.234 -42.601 1.00 26.03 108 ASN A N 1
ATOM 892 C CA . ASN A 1 108 ? 15.317 16.351 -42.155 1.00 26.03 108 ASN A CA 1
ATOM 893 C C . ASN A 1 108 ? 16.185 17.508 -41.664 1.00 26.03 108 ASN A C 1
ATOM 895 O O . ASN A 1 108 ? 17.222 17.322 -41.037 1.00 26.03 108 ASN A O 1
ATOM 899 N N . ASP A 1 109 ? 15.763 18.694 -42.081 1.00 25.47 109 ASP A N 1
ATOM 900 C CA . ASP A 1 109 ? 16.511 19.941 -42.121 1.00 25.47 109 ASP A CA 1
ATOM 901 C C . ASP A 1 109 ? 16.375 20.742 -40.813 1.00 25.47 109 ASP A C 1
ATOM 903 O O . ASP A 1 109 ? 15.413 20.603 -40.058 1.00 25.47 109 ASP A O 1
ATOM 907 N N . THR A 1 110 ? 17.301 21.687 -40.664 1.00 29.30 110 THR A N 1
ATOM 908 C CA . THR A 1 110 ? 17.344 22.843 -39.760 1.00 29.30 110 THR A CA 1
ATOM 909 C C . THR A 1 110 ? 17.949 22.656 -38.359 1.00 29.30 110 THR A C 1
ATOM 911 O O . THR A 1 110 ? 17.319 22.246 -37.393 1.00 29.30 110 THR A O 1
ATOM 914 N N . THR A 1 111 ? 19.177 23.181 -38.256 1.00 30.03 111 THR A N 1
ATOM 915 C CA . THR A 1 111 ? 19.903 23.639 -37.058 1.00 30.03 111 THR A CA 1
ATOM 916 C C . THR A 1 111 ? 20.741 22.613 -36.276 1.00 30.03 111 THR A C 1
ATOM 918 O O . THR A 1 111 ? 20.238 21.831 -35.484 1.00 30.03 111 THR A O 1
ATOM 921 N N . ARG A 1 112 ? 22.071 22.789 -36.402 1.00 32.94 112 ARG A N 1
ATOM 922 C CA . ARG A 1 112 ? 23.150 22.314 -35.511 1.00 32.94 112 ARG A CA 1
ATOM 923 C C . ARG A 1 112 ? 23.590 20.849 -35.711 1.00 32.94 112 ARG A C 1
ATOM 925 O O . ARG A 1 112 ? 23.179 19.966 -34.978 1.00 32.94 112 ARG A O 1
ATOM 932 N N . ASN A 1 113 ? 24.516 20.635 -36.654 1.00 40.16 113 ASN A N 1
ATOM 933 C CA . ASN A 1 113 ? 25.237 19.366 -36.835 1.00 40.16 113 ASN A CA 1
ATOM 934 C C . ASN A 1 113 ? 26.166 19.107 -35.632 1.00 40.16 113 ASN A C 1
ATOM 936 O O . ASN A 1 113 ? 27.290 19.613 -35.594 1.00 40.16 113 ASN A O 1
ATOM 940 N N . ASP A 1 114 ? 25.698 18.343 -34.650 1.00 49.38 114 ASP A N 1
ATOM 941 C CA . ASP A 1 114 ? 26.517 17.743 -33.597 1.00 49.38 114 ASP A CA 1
ATOM 942 C C . ASP A 1 114 ? 26.392 16.214 -33.755 1.00 49.38 114 ASP A C 1
ATOM 944 O O . ASP A 1 114 ? 25.273 15.717 -33.739 1.00 49.38 114 ASP A O 1
ATOM 948 N N . PRO A 1 115 ? 27.474 15.422 -33.866 1.00 49.06 115 PRO A N 1
ATOM 949 C CA . PRO A 1 115 ? 27.386 13.951 -33.864 1.00 49.06 115 PRO A CA 1
ATOM 950 C C . PRO A 1 115 ? 26.535 13.384 -32.709 1.00 49.06 115 PRO A C 1
ATOM 952 O O . PRO A 1 115 ? 25.999 12.282 -32.781 1.00 49.06 115 PRO A O 1
ATOM 955 N N . ASN A 1 116 ? 26.379 14.169 -31.640 1.00 52.72 116 ASN A N 1
ATOM 956 C CA . ASN A 1 116 ? 25.544 13.851 -30.490 1.00 52.72 116 ASN A CA 1
ATOM 957 C C . ASN A 1 116 ? 24.037 14.009 -30.742 1.00 52.72 116 ASN A C 1
ATOM 959 O O . ASN A 1 116 ? 23.268 13.295 -30.104 1.00 52.72 116 ASN A O 1
ATOM 963 N N . THR A 1 117 ? 23.592 14.902 -31.637 1.00 50.78 117 THR A N 1
ATOM 964 C CA . THR A 1 117 ? 22.169 14.995 -32.016 1.00 50.78 117 THR A CA 1
ATOM 965 C C . THR A 1 117 ? 21.743 13.792 -32.846 1.00 50.78 117 THR A C 1
ATOM 967 O O . THR A 1 117 ? 20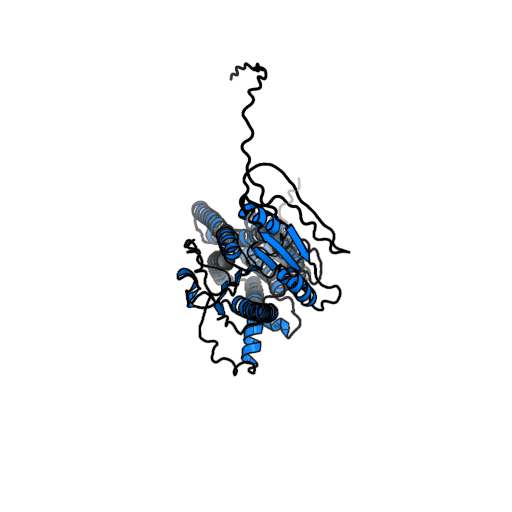.648 13.277 -32.638 1.00 50.78 117 THR A O 1
ATOM 970 N N . ASP A 1 118 ? 22.635 13.282 -33.693 1.00 53.50 118 ASP A N 1
ATOM 971 C CA . ASP A 1 118 ? 22.351 12.138 -34.563 1.00 53.50 118 ASP A CA 1
ATOM 972 C C . ASP A 1 118 ? 22.395 10.817 -33.783 1.00 53.50 118 ASP A C 1
ATOM 974 O O . ASP A 1 118 ? 21.511 9.974 -33.942 1.00 53.50 118 ASP A O 1
ATOM 978 N N . LEU A 1 119 ? 23.357 10.668 -32.856 1.00 61.41 119 LEU A N 1
ATOM 979 C CA . LEU A 1 119 ? 23.331 9.584 -31.870 1.00 61.41 119 LEU A CA 1
ATOM 980 C C . LEU A 1 119 ? 22.050 9.670 -31.030 1.00 61.41 119 LEU A C 1
ATOM 982 O O . LEU A 1 119 ? 21.343 8.680 -30.902 1.00 61.41 119 LEU A O 1
ATOM 986 N N . ALA A 1 120 ? 21.680 10.849 -30.521 1.00 59.75 120 ALA A N 1
ATOM 987 C CA . ALA A 1 120 ? 20.440 11.013 -29.765 1.00 59.75 120 ALA A CA 1
ATOM 988 C C . ALA A 1 120 ? 19.181 10.652 -30.570 1.00 59.75 120 ALA A C 1
ATOM 990 O O . ALA A 1 120 ? 18.260 10.088 -29.987 1.00 59.75 120 ALA A O 1
ATOM 991 N N . GLN A 1 121 ? 19.146 10.921 -31.876 1.00 55.25 121 GLN A N 1
ATOM 992 C CA . GLN A 1 121 ? 18.038 10.547 -32.755 1.00 55.25 121 GLN A CA 1
ATOM 993 C C . GLN A 1 121 ? 17.979 9.033 -33.005 1.00 55.25 121 GLN A C 1
ATOM 995 O O . GLN A 1 121 ? 16.913 8.443 -32.859 1.00 55.25 121 GLN A O 1
ATOM 1000 N N . ALA A 1 122 ? 19.110 8.379 -33.288 1.00 54.75 122 ALA A N 1
ATOM 1001 C CA . ALA A 1 122 ? 19.161 6.916 -33.381 1.00 54.75 122 ALA A CA 1
ATOM 1002 C C . ALA A 1 122 ? 18.750 6.253 -32.053 1.00 54.75 122 ALA A C 1
ATOM 1004 O O . ALA A 1 122 ? 18.099 5.212 -32.032 1.00 54.75 122 ALA A O 1
ATOM 1005 N N . MET A 1 123 ? 19.095 6.880 -30.923 1.00 62.31 123 MET A N 1
ATOM 1006 C CA . MET A 1 123 ? 18.732 6.385 -29.595 1.00 62.31 123 MET A CA 1
ATOM 1007 C C . MET A 1 123 ? 17.257 6.640 -29.251 1.00 62.31 123 MET A C 1
ATOM 1009 O O . MET A 1 123 ? 16.704 5.915 -28.431 1.00 62.31 123 MET A O 1
ATOM 1013 N N . GLN A 1 124 ? 16.596 7.623 -29.878 1.00 57.16 124 GLN A N 1
ATOM 1014 C CA . GLN A 1 124 ? 15.156 7.867 -29.705 1.00 57.16 124 GLN A CA 1
ATOM 1015 C C . GLN A 1 124 ? 14.295 6.739 -30.277 1.00 57.16 124 GLN A C 1
ATOM 1017 O O . GLN A 1 124 ? 13.179 6.557 -29.807 1.00 57.16 124 GLN A O 1
ATOM 1022 N N . GLU A 1 125 ? 14.789 5.964 -31.244 1.00 53.12 125 GLU A N 1
ATOM 1023 C CA . GLU A 1 125 ? 14.063 4.808 -31.787 1.00 53.12 125 GLU A CA 1
ATOM 1024 C C . GLU A 1 125 ? 14.090 3.603 -30.827 1.00 53.12 125 GLU A C 1
ATOM 1026 O O . GLU A 1 125 ? 13.176 2.776 -30.824 1.00 53.12 125 GLU A O 1
ATOM 1031 N N . HIS A 1 126 ? 15.071 3.551 -29.921 1.00 56.25 126 HIS A N 1
ATOM 1032 C CA . HIS A 1 126 ? 15.158 2.581 -28.827 1.00 56.25 126 HIS A CA 1
ATOM 1033 C C . HIS A 1 126 ? 14.339 3.055 -27.611 1.00 56.25 126 HIS A C 1
ATOM 1035 O O . HIS A 1 126 ? 14.856 3.267 -26.519 1.00 56.25 126 HIS A O 1
ATOM 1041 N N . THR A 1 127 ? 13.033 3.248 -27.807 1.00 45.75 127 THR A N 1
ATOM 1042 C CA . THR A 1 127 ? 12.111 3.873 -26.833 1.00 45.75 127 THR A CA 1
ATOM 1043 C C . THR A 1 127 ? 11.828 3.047 -25.572 1.00 45.75 127 THR A C 1
ATOM 1045 O O . THR A 1 127 ? 11.344 3.606 -24.589 1.00 45.75 127 THR A O 1
ATOM 1048 N N . TYR A 1 128 ? 12.113 1.740 -25.577 1.00 52.19 128 TYR A N 1
ATOM 1049 C CA . TYR A 1 128 ? 11.652 0.815 -24.531 1.00 52.19 128 TYR A CA 1
ATOM 1050 C C . TYR A 1 128 ? 12.695 0.475 -23.453 1.00 52.19 128 TYR A C 1
ATOM 1052 O O . TYR A 1 128 ? 12.316 0.272 -22.304 1.00 52.19 128 TYR A O 1
ATOM 1060 N N . PHE A 1 129 ? 13.992 0.424 -23.786 1.00 61.06 129 PHE A N 1
ATOM 1061 C CA . PHE A 1 129 ? 15.067 0.075 -22.845 1.00 61.06 129 PHE A CA 1
ATOM 1062 C C . PHE A 1 129 ? 16.329 0.897 -23.134 1.00 61.06 129 PHE A C 1
ATOM 1064 O O . PHE A 1 129 ? 16.665 1.062 -24.309 1.00 61.06 129 PHE A O 1
ATOM 1071 N N . PRO A 1 130 ? 17.070 1.365 -22.105 1.00 74.50 130 PRO A N 1
ATOM 1072 C CA . PRO A 1 130 ? 18.363 2.007 -22.316 1.00 74.50 130 PRO A CA 1
ATOM 1073 C C . PRO A 1 130 ? 19.304 1.050 -23.062 1.00 74.50 130 PRO A C 1
ATOM 1075 O O . PRO A 1 130 ? 19.485 -0.084 -22.605 1.00 74.50 130 PRO A O 1
ATOM 1078 N N . PRO A 1 131 ? 19.902 1.452 -24.192 1.00 80.25 131 PRO A N 1
ATOM 1079 C CA . PRO A 1 131 ? 20.743 0.557 -24.969 1.00 80.25 131 PRO A CA 1
ATOM 1080 C C . PRO A 1 131 ? 22.074 0.276 -24.279 1.00 80.25 131 PRO A C 1
ATOM 1082 O O . PRO A 1 131 ? 22.529 1.042 -23.425 1.00 80.25 131 PRO A O 1
ATOM 1085 N N . LEU A 1 132 ? 22.702 -0.832 -24.662 1.00 86.81 132 LEU A N 1
ATOM 1086 C CA . LEU A 1 132 ? 24.120 -1.065 -24.424 1.00 86.81 132 LEU A CA 1
ATOM 1087 C C . LEU A 1 132 ? 24.904 -0.461 -25.589 1.00 86.81 132 LEU A C 1
ATOM 1089 O O . LEU A 1 132 ? 24.651 -0.788 -26.750 1.00 86.81 132 LEU A O 1
ATOM 1093 N N . LEU A 1 133 ? 25.830 0.439 -25.273 1.00 86.81 133 LEU A N 1
ATOM 1094 C CA . LEU A 1 133 ? 26.578 1.205 -26.261 1.00 86.81 133 LEU A CA 1
ATOM 1095 C C . LEU A 1 133 ? 27.977 0.609 -26.435 1.00 86.81 133 LEU A C 1
ATOM 1097 O O . LEU A 1 133 ? 28.687 0.407 -25.453 1.00 86.81 133 LEU A O 1
ATOM 1101 N N . ILE A 1 134 ? 28.374 0.336 -27.676 1.00 90.06 134 ILE A N 1
ATOM 1102 C CA . ILE A 1 134 ? 29.688 -0.215 -28.021 1.00 90.06 134 ILE A CA 1
ATOM 1103 C C . ILE A 1 134 ? 30.379 0.765 -28.961 1.00 90.06 134 ILE A C 1
ATOM 1105 O O . ILE A 1 134 ? 29.945 0.948 -30.098 1.00 90.06 134 ILE A O 1
ATOM 1109 N N . GLY A 1 135 ? 31.442 1.406 -28.482 1.00 87.38 135 GLY A N 1
ATOM 1110 C CA . GLY A 1 135 ? 32.246 2.341 -29.262 1.00 87.38 135 GLY A CA 1
ATOM 1111 C C . GLY A 1 135 ? 33.568 1.718 -29.689 1.00 87.38 135 GLY A C 1
ATOM 1112 O O . GLY A 1 135 ? 34.377 1.367 -28.833 1.00 87.38 135 GLY A O 1
ATOM 1113 N N . HIS A 1 136 ? 33.809 1.634 -30.998 1.00 84.69 136 HIS A N 1
ATOM 1114 C CA . HIS A 1 136 ? 35.078 1.160 -31.555 1.00 84.69 136 HIS A CA 1
ATOM 1115 C C . HIS A 1 136 ? 35.904 2.329 -32.120 1.00 84.69 136 HIS A C 1
ATOM 1117 O O . HIS A 1 136 ? 35.469 3.029 -33.042 1.00 84.69 136 HIS A O 1
ATOM 1123 N N . GLY A 1 137 ? 37.092 2.546 -31.550 1.00 77.62 137 GLY A N 1
ATOM 1124 C CA . GLY A 1 137 ? 38.025 3.609 -31.931 1.00 77.62 137 GLY A CA 1
ATOM 1125 C C . GLY A 1 137 ? 37.770 4.978 -31.282 1.00 77.62 137 GLY A C 1
ATOM 1126 O O . GLY A 1 137 ? 36.711 5.263 -30.720 1.00 77.62 137 GLY A O 1
ATOM 1127 N N . ASP A 1 138 ? 38.757 5.866 -31.388 1.00 71.56 138 ASP A N 1
ATOM 1128 C CA . ASP A 1 138 ? 38.869 7.090 -30.580 1.00 71.56 138 ASP A CA 1
ATOM 1129 C C . ASP A 1 138 ? 37.701 8.082 -30.724 1.00 71.56 138 ASP A C 1
ATOM 1131 O O . ASP A 1 138 ? 37.257 8.695 -29.749 1.00 71.56 138 ASP A O 1
ATOM 1135 N N . ASP A 1 139 ? 37.173 8.269 -31.935 1.00 70.94 139 ASP A N 1
ATOM 1136 C CA . ASP A 1 139 ? 36.034 9.175 -32.149 1.00 70.94 139 ASP A CA 1
ATOM 1137 C C . ASP A 1 139 ? 34.719 8.584 -31.634 1.00 70.94 139 ASP A C 1
ATOM 1139 O O . ASP A 1 139 ? 33.845 9.322 -31.162 1.00 70.94 139 ASP A O 1
ATOM 1143 N N . ALA A 1 140 ? 34.592 7.254 -31.675 1.00 75.38 140 ALA A N 1
ATOM 1144 C CA . ALA A 1 140 ? 33.463 6.561 -31.079 1.00 75.38 140 ALA A CA 1
ATOM 1145 C C . ALA A 1 140 ? 33.528 6.677 -29.553 1.00 75.38 140 ALA A C 1
ATOM 1147 O O . ALA A 1 140 ? 32.505 6.968 -28.940 1.00 75.38 140 ALA A O 1
ATOM 1148 N N . TRP A 1 141 ? 34.717 6.577 -28.945 1.00 78.06 141 TRP A N 1
ATOM 1149 C CA . TRP A 1 141 ? 34.902 6.783 -27.504 1.00 78.06 141 TRP A CA 1
ATOM 1150 C C . TRP A 1 141 ? 34.419 8.166 -27.063 1.00 78.06 141 TRP A C 1
ATOM 1152 O O . TRP A 1 141 ? 33.597 8.264 -26.154 1.00 78.06 141 TRP A O 1
ATOM 1162 N N . LYS A 1 142 ? 34.852 9.232 -27.753 1.00 72.25 142 LYS A N 1
ATOM 1163 C CA . LYS A 1 142 ? 34.426 10.619 -27.466 1.00 72.25 142 LYS A CA 1
ATOM 1164 C C . LYS A 1 142 ? 32.914 10.784 -27.553 1.00 72.25 142 LYS A C 1
ATOM 1166 O O . LYS A 1 142 ? 32.297 11.404 -26.689 1.00 72.25 142 LYS A O 1
ATOM 1171 N N . THR A 1 143 ? 32.330 10.240 -28.615 1.00 72.88 143 THR A N 1
ATOM 1172 C CA . THR A 1 143 ? 30.893 10.340 -28.884 1.00 72.88 143 THR A CA 1
ATOM 1173 C C . THR A 1 143 ? 30.083 9.574 -27.840 1.00 72.88 143 THR A C 1
ATOM 1175 O O . THR A 1 143 ? 29.123 10.111 -27.290 1.00 72.88 143 THR A O 1
ATOM 1178 N N . CYS A 1 144 ? 30.509 8.355 -27.503 1.00 77.12 144 CYS A N 1
ATOM 1179 C CA . CYS A 1 144 ? 29.859 7.532 -26.490 1.00 77.12 144 CYS A CA 1
ATOM 1180 C C . CYS A 1 144 ? 29.938 8.174 -25.103 1.00 77.12 144 CYS A C 1
ATOM 1182 O O . CYS A 1 144 ? 28.915 8.282 -24.434 1.00 77.12 144 CYS A O 1
ATOM 1184 N N . GLN A 1 145 ? 31.112 8.672 -24.701 1.00 72.69 145 GLN A N 1
ATOM 1185 C CA . GLN A 1 145 ? 31.301 9.357 -23.419 1.00 72.69 145 GLN A CA 1
ATOM 1186 C C . GLN A 1 145 ? 30.405 10.597 -23.302 1.00 72.69 145 GLN A C 1
ATOM 1188 O O . GLN A 1 145 ? 29.651 10.734 -22.344 1.00 72.69 145 GLN A O 1
ATOM 1193 N N . LYS A 1 146 ? 30.399 11.475 -24.313 1.00 69.56 146 LYS A N 1
ATOM 1194 C CA . LYS A 1 146 ? 29.557 12.683 -24.294 1.00 69.56 146 LYS A CA 1
ATOM 1195 C C . LYS A 1 146 ? 28.055 12.361 -24.237 1.00 69.56 146 LYS A C 1
ATOM 1197 O O . LYS A 1 146 ? 27.289 13.118 -23.631 1.00 69.56 146 LYS A O 1
ATOM 1202 N N . TYR A 1 147 ? 27.632 11.250 -24.842 1.00 72.31 147 TYR A N 1
ATOM 1203 C CA . TYR A 1 147 ? 26.250 10.785 -24.776 1.00 72.31 147 TYR A CA 1
ATOM 1204 C C . TYR A 1 147 ? 25.864 10.308 -23.372 1.00 72.31 147 TYR A C 1
ATOM 1206 O O . TYR A 1 147 ? 24.869 10.788 -22.820 1.00 72.31 147 TYR A O 1
ATOM 1214 N N . VAL A 1 148 ? 26.665 9.422 -22.769 1.00 71.44 148 VAL A N 1
ATOM 1215 C CA . VAL A 1 148 ? 26.356 8.841 -21.450 1.00 71.44 148 VAL A CA 1
ATOM 1216 C C . VAL A 1 148 ? 26.401 9.867 -20.316 1.00 71.44 148 VAL A C 1
ATOM 1218 O O . VAL A 1 148 ? 25.661 9.723 -19.349 1.00 71.44 148 VAL A O 1
ATOM 1221 N N . CYS A 1 149 ? 27.155 10.964 -20.464 1.00 65.00 149 CYS A N 1
ATOM 1222 C CA . CYS A 1 149 ? 27.116 12.085 -19.517 1.00 65.00 149 CYS A CA 1
ATOM 1223 C C . CYS A 1 149 ? 25.722 12.731 -19.389 1.00 65.00 149 CYS A C 1
ATOM 1225 O O . CYS A 1 149 ? 25.447 13.404 -18.401 1.00 65.00 149 CYS A O 1
ATOM 1227 N N . ASN A 1 150 ? 24.850 12.576 -20.393 1.00 60.62 150 ASN A N 1
ATOM 1228 C CA . ASN A 1 150 ? 23.544 13.242 -20.447 1.00 60.62 150 ASN A CA 1
ATOM 1229 C C . ASN A 1 150 ? 22.353 12.272 -20.496 1.00 60.62 150 ASN A C 1
ATOM 1231 O O . ASN A 1 150 ? 21.205 12.712 -20.373 1.00 60.62 150 ASN A O 1
ATOM 1235 N N . LYS A 1 151 ? 22.588 10.977 -20.744 1.00 66.44 151 LYS A N 1
ATOM 1236 C CA . LYS A 1 151 ? 21.542 9.976 -20.992 1.00 66.44 151 LYS A CA 1
ATOM 1237 C C . LYS A 1 151 ? 21.915 8.626 -20.370 1.00 66.44 151 LYS A C 1
ATOM 1239 O O . LYS A 1 151 ? 23.053 8.195 -20.528 1.00 66.44 151 LYS A O 1
ATOM 1244 N N . PRO A 1 152 ? 20.971 7.932 -19.707 1.00 69.81 152 PRO A N 1
ATOM 1245 C CA . PRO A 1 152 ? 21.246 6.623 -19.127 1.00 69.81 152 PRO A CA 1
ATOM 1246 C C . PRO A 1 152 ? 21.446 5.562 -20.218 1.00 69.81 152 PRO A C 1
ATOM 1248 O O . PRO A 1 152 ? 20.730 5.550 -21.219 1.00 69.81 152 PRO A O 1
ATOM 1251 N N . VAL A 1 153 ? 22.379 4.639 -19.984 1.00 76.94 153 VAL A N 1
ATOM 1252 C CA . VAL A 1 153 ? 22.629 3.445 -20.810 1.00 76.94 153 VAL A CA 1
ATOM 1253 C C . VAL A 1 153 ? 22.638 2.193 -19.935 1.00 76.94 153 VAL A C 1
ATOM 1255 O O . VAL A 1 153 ? 22.842 2.274 -18.724 1.00 76.94 153 VAL A O 1
ATOM 1258 N N . SER A 1 154 ? 22.408 1.023 -20.533 1.00 78.25 154 SER A N 1
ATOM 1259 C CA . SER A 1 154 ? 22.471 -0.259 -19.811 1.00 78.25 154 SER A CA 1
ATOM 1260 C C . SER A 1 154 ? 23.900 -0.742 -19.566 1.00 78.25 154 SER A C 1
ATOM 1262 O O . SER A 1 154 ? 24.124 -1.564 -18.681 1.00 78.25 154 SER A O 1
ATOM 1264 N N . GLY A 1 155 ? 24.850 -0.224 -20.337 1.00 85.19 155 GLY A N 1
ATOM 1265 C CA . GLY A 1 155 ? 26.278 -0.473 -20.212 1.00 85.19 155 GLY A CA 1
ATOM 1266 C C . GLY A 1 155 ? 27.027 0.223 -21.344 1.00 85.19 155 GLY A C 1
ATOM 1267 O O . GLY A 1 155 ? 26.426 0.574 -22.365 1.00 85.19 155 GLY A O 1
ATOM 1268 N N . LEU A 1 156 ? 28.326 0.428 -21.155 1.00 87.38 156 LEU A N 1
ATOM 1269 C CA . LEU A 1 156 ? 29.206 1.034 -22.148 1.00 87.38 156 LEU A CA 1
ATOM 1270 C C . LEU A 1 156 ? 30.449 0.159 -22.332 1.00 87.38 156 LEU A C 1
ATOM 1272 O O . LEU A 1 156 ? 31.115 -0.189 -21.361 1.00 87.38 156 LEU A O 1
ATOM 1276 N N . VAL A 1 157 ? 30.761 -0.179 -23.580 1.00 89.50 157 VAL A N 1
ATOM 1277 C CA . VAL A 1 157 ? 31.976 -0.907 -23.961 1.00 89.50 157 VAL A CA 1
ATOM 1278 C C . VAL A 1 157 ? 32.798 -0.021 -24.887 1.00 89.50 157 VAL A C 1
ATOM 1280 O O . VAL A 1 157 ? 32.310 0.435 -25.921 1.00 89.50 157 VAL A O 1
ATOM 1283 N N . LEU A 1 158 ? 34.043 0.239 -24.503 1.00 87.06 158 LEU A N 1
ATOM 1284 C CA . LEU A 1 158 ? 34.992 1.051 -25.253 1.00 87.06 158 LEU A CA 1
ATOM 1285 C C . LEU A 1 158 ? 36.116 0.157 -25.768 1.00 87.06 158 LEU A C 1
ATOM 1287 O O . LEU A 1 158 ? 36.884 -0.390 -24.983 1.00 87.06 158 LEU A O 1
ATOM 1291 N N . ILE A 1 159 ? 36.203 0.005 -27.087 1.00 86.38 159 ILE A N 1
ATOM 1292 C CA . ILE A 1 159 ? 37.176 -0.873 -27.742 1.00 86.38 159 ILE A CA 1
ATOM 1293 C C . ILE A 1 159 ? 38.204 -0.008 -28.461 1.00 86.38 159 ILE A C 1
ATOM 1295 O O . ILE A 1 159 ? 37.838 0.839 -29.285 1.00 86.38 159 ILE A O 1
ATOM 1299 N N . HIS A 1 160 ? 39.478 -0.177 -28.114 1.00 78.50 160 HIS A N 1
ATOM 1300 C CA . HIS A 1 160 ? 40.573 0.535 -28.762 1.00 78.50 160 HIS A CA 1
ATOM 1301 C C . HIS A 1 160 ? 40.939 -0.130 -30.090 1.00 78.50 160 HIS A C 1
ATOM 1303 O O . HIS A 1 160 ? 40.798 -1.340 -30.250 1.00 78.50 160 HIS A O 1
ATOM 1309 N N . HIS A 1 161 ? 41.416 0.673 -31.038 1.00 70.62 161 HIS A N 1
ATOM 1310 C CA . HIS A 1 161 ? 41.877 0.178 -32.331 1.00 70.62 161 HIS A CA 1
ATOM 1311 C C . HIS A 1 161 ? 43.352 -0.225 -32.250 1.00 70.62 161 HIS A C 1
ATOM 1313 O O . HIS A 1 161 ? 44.171 0.544 -31.751 1.00 70.62 161 HIS A O 1
ATOM 1319 N N . ASP A 1 162 ? 43.711 -1.403 -32.761 1.00 58.16 162 ASP A N 1
ATOM 1320 C CA . ASP A 1 162 ? 45.086 -1.913 -32.707 1.00 58.16 162 ASP A CA 1
ATOM 1321 C C . ASP A 1 162 ? 45.941 -1.327 -33.842 1.00 58.16 162 ASP A C 1
ATOM 1323 O O . ASP A 1 162 ? 46.219 -1.971 -34.857 1.00 58.16 162 ASP A O 1
ATOM 1327 N N . HIS A 1 163 ? 46.345 -0.061 -33.704 1.00 55.50 163 HIS A N 1
ATOM 1328 C CA . HIS A 1 163 ? 47.422 0.503 -34.514 1.00 55.50 163 HIS A CA 1
ATOM 1329 C C . HIS A 1 163 ? 48.537 1.086 -33.651 1.00 55.50 163 HIS A C 1
ATOM 1331 O O . HIS A 1 163 ? 48.413 2.111 -32.979 1.00 55.50 163 HIS A O 1
ATOM 1337 N N . ALA A 1 164 ? 49.682 0.411 -33.745 1.00 47.41 164 ALA A N 1
ATOM 1338 C CA . ALA A 1 164 ? 50.972 0.840 -33.249 1.00 47.41 164 ALA A CA 1
ATOM 1339 C C . ALA A 1 164 ? 51.365 2.185 -33.879 1.00 47.41 164 ALA A C 1
ATOM 1341 O O . ALA A 1 164 ? 51.939 2.212 -34.966 1.00 47.41 164 ALA A O 1
ATOM 1342 N N . ASN A 1 165 ? 51.008 3.293 -33.224 1.00 48.22 165 ASN A N 1
ATOM 1343 C CA . ASN A 1 165 ? 51.850 4.479 -32.992 1.00 48.22 165 ASN A CA 1
ATOM 1344 C C . ASN A 1 165 ? 51.063 5.763 -32.712 1.00 48.22 165 ASN A C 1
ATOM 1346 O O . ASN A 1 165 ? 51.703 6.752 -32.361 1.00 48.22 165 ASN A O 1
ATOM 1350 N N . ASP A 1 166 ? 49.729 5.773 -32.777 1.00 49.06 166 ASP A N 1
ATOM 1351 C CA . ASP A 1 166 ? 49.000 6.967 -32.349 1.00 49.06 166 ASP A CA 1
ATOM 1352 C C . ASP A 1 166 ? 48.776 6.949 -30.823 1.00 49.06 166 ASP A C 1
ATOM 1354 O O . ASP A 1 166 ? 48.290 5.962 -30.251 1.00 49.06 166 ASP A O 1
ATOM 1358 N N . PRO A 1 167 ? 49.206 7.992 -30.091 1.00 50.53 167 PRO A N 1
ATOM 1359 C CA . PRO A 1 167 ? 48.717 8.212 -28.743 1.00 50.53 167 PRO A CA 1
ATOM 1360 C C . PRO A 1 167 ? 47.226 8.544 -28.843 1.00 50.53 167 PRO A C 1
ATOM 1362 O O . PRO A 1 167 ? 46.848 9.427 -29.613 1.00 50.53 167 PRO A O 1
ATOM 1365 N N . LEU A 1 168 ? 46.393 7.864 -28.047 1.00 52.00 168 LEU A N 1
ATOM 1366 C CA . LEU A 1 168 ? 45.000 8.261 -27.837 1.00 52.00 168 LEU A CA 1
ATOM 1367 C C . LEU A 1 168 ? 45.008 9.760 -27.521 1.00 52.00 168 LEU A C 1
ATOM 1369 O O . LEU A 1 168 ? 45.598 10.185 -26.522 1.00 52.00 168 LEU A O 1
ATOM 1373 N N . ALA A 1 169 ? 44.441 10.575 -28.416 1.00 49.94 169 ALA A N 1
ATOM 1374 C CA . ALA A 1 169 ? 44.397 12.018 -28.208 1.00 49.94 169 ALA A CA 1
ATOM 1375 C C . ALA A 1 169 ? 43.763 12.266 -26.832 1.00 49.94 169 ALA A C 1
ATOM 1377 O O . ALA A 1 169 ? 42.718 11.659 -26.580 1.00 49.94 169 ALA A O 1
ATOM 1378 N N . PRO A 1 170 ? 44.356 13.106 -25.955 1.00 48.69 170 PRO A N 1
ATOM 1379 C CA . PRO A 1 170 ? 43.915 13.252 -24.574 1.00 48.69 170 PRO A CA 1
ATOM 1380 C C . PRO A 1 170 ? 42.411 13.496 -24.553 1.00 48.69 170 PRO A C 1
ATOM 1382 O O . PRO A 1 170 ? 41.921 14.534 -25.008 1.00 48.69 170 PRO A O 1
ATOM 1385 N N . LEU A 1 171 ? 41.678 12.476 -24.110 1.00 52.56 171 LEU A N 1
ATOM 1386 C CA . LEU A 1 171 ? 40.238 12.556 -23.987 1.00 52.56 171 LEU A CA 1
ATOM 1387 C C . LEU A 1 171 ? 39.975 13.526 -22.836 1.00 52.56 171 LEU A C 1
ATOM 1389 O O . LEU A 1 171 ? 40.540 13.332 -21.756 1.00 52.56 171 LEU A O 1
ATOM 1393 N N . PRO A 1 172 ? 39.210 14.608 -23.055 1.00 49.09 172 PRO A N 1
ATOM 1394 C CA . PRO A 1 172 ? 38.868 15.514 -21.970 1.00 49.09 172 PRO A CA 1
ATOM 1395 C C . PRO A 1 172 ? 38.200 14.703 -20.858 1.00 49.09 172 PRO A C 1
ATOM 1397 O O . PRO A 1 172 ? 37.307 13.904 -21.141 1.00 49.09 172 PRO A O 1
ATOM 1400 N N . SER A 1 173 ? 38.637 14.902 -19.612 1.00 50.19 173 SER A N 1
ATOM 1401 C CA . SER A 1 173 ? 37.971 14.345 -18.438 1.00 50.19 173 SER A CA 1
ATOM 1402 C C . SER A 1 173 ? 36.607 15.019 -18.307 1.00 50.19 173 SER A C 1
ATOM 1404 O O . SER A 1 173 ? 36.439 16.017 -17.605 1.00 50.19 173 SER A O 1
ATOM 1406 N N . PHE A 1 174 ? 35.619 14.525 -19.041 1.00 51.00 174 PHE A N 1
ATOM 1407 C CA . PHE A 1 174 ? 34.246 14.724 -18.628 1.00 51.00 174 PHE A CA 1
ATOM 1408 C C . PHE A 1 174 ? 34.107 13.869 -17.373 1.00 51.00 174 PHE A C 1
ATOM 1410 O O . PHE A 1 174 ? 34.001 12.654 -17.481 1.00 51.00 174 PHE A O 1
ATOM 1417 N N . GLU A 1 175 ? 34.248 14.482 -16.196 1.00 47.38 175 GLU A N 1
ATOM 1418 C CA . GLU A 1 175 ? 33.987 13.816 -14.921 1.00 47.38 175 GLU A CA 1
ATOM 1419 C C . GLU A 1 175 ? 32.558 13.267 -14.978 1.00 47.38 175 GLU A C 1
ATOM 1421 O O . GLU A 1 175 ? 31.581 14.014 -14.917 1.00 47.38 175 GLU A O 1
ATOM 1426 N N . PHE A 1 176 ? 32.431 11.962 -15.189 1.00 53.56 176 PHE A N 1
ATOM 1427 C CA . PHE A 1 176 ? 31.192 11.240 -14.989 1.00 53.56 176 PHE A CA 1
ATOM 1428 C C . PHE A 1 176 ? 31.533 10.032 -14.128 1.00 53.56 176 PHE A C 1
ATOM 1430 O O . PHE A 1 176 ? 32.426 9.262 -14.468 1.00 53.56 176 PHE A O 1
ATOM 1437 N N . GLU A 1 177 ? 30.853 9.891 -12.995 1.00 53.31 177 GLU A N 1
ATOM 1438 C CA . GLU A 1 177 ? 30.888 8.659 -12.214 1.00 53.31 177 GLU A CA 1
ATOM 1439 C C . GLU A 1 177 ? 29.918 7.677 -12.892 1.00 53.31 177 GLU A C 1
ATOM 1441 O O . GLU A 1 177 ? 28.705 7.932 -12.912 1.00 53.31 177 GLU A O 1
ATOM 1446 N N . PRO A 1 178 ? 30.400 6.596 -13.536 1.00 57.12 178 PRO A N 1
ATOM 1447 C CA . PRO A 1 178 ? 29.519 5.646 -14.197 1.00 57.12 178 PRO A CA 1
ATOM 1448 C C . PRO A 1 178 ? 28.648 4.922 -13.164 1.00 57.12 178 PRO A C 1
ATOM 1450 O O . PRO A 1 178 ? 29.061 3.954 -12.538 1.00 57.12 178 PRO A O 1
ATOM 1453 N N . HIS A 1 179 ? 27.379 5.315 -13.043 1.00 63.75 179 HIS A N 1
ATOM 1454 C CA . HIS A 1 179 ? 26.357 4.514 -12.349 1.00 63.75 179 HIS A CA 1
ATOM 1455 C C . HIS A 1 179 ? 25.864 3.315 -13.193 1.00 63.75 179 HIS A C 1
ATOM 1457 O O . HIS A 1 179 ? 24.788 2.768 -12.949 1.00 63.75 179 HIS A O 1
ATOM 1463 N N . PHE A 1 180 ? 26.623 2.924 -14.219 1.00 73.56 180 PHE A N 1
ATOM 1464 C CA . PHE A 1 180 ? 26.337 1.830 -15.144 1.00 73.56 180 PHE A CA 1
ATOM 1465 C C . PHE A 1 180 ? 27.614 1.015 -15.405 1.00 73.56 180 PHE A C 1
ATOM 1467 O O . PHE A 1 180 ? 28.710 1.562 -15.298 1.00 73.56 180 PHE A O 1
ATOM 1474 N N . PRO A 1 181 ? 27.509 -0.273 -15.779 1.00 82.31 181 PRO A N 1
ATOM 1475 C CA . PRO A 1 181 ? 28.681 -1.086 -16.099 1.00 82.31 181 PRO A CA 1
ATOM 1476 C C . PRO A 1 181 ? 29.488 -0.497 -17.266 1.00 82.31 181 PRO A C 1
ATOM 1478 O O . PRO A 1 181 ? 28.933 -0.243 -18.340 1.00 82.31 181 PRO A O 1
ATOM 1481 N N . LEU A 1 182 ? 30.793 -0.310 -17.062 1.00 85.50 182 LEU A N 1
ATOM 1482 C CA . LEU A 1 182 ? 31.731 0.217 -18.053 1.00 85.50 182 LEU A CA 1
ATOM 1483 C C . LEU A 1 182 ? 32.888 -0.767 -18.251 1.00 85.50 182 LEU A C 1
ATOM 1485 O O . LEU A 1 182 ? 33.553 -1.136 -17.286 1.00 85.50 182 LEU A O 1
ATOM 1489 N N . CYS A 1 183 ? 33.132 -1.163 -19.501 1.00 87.50 183 CYS A N 1
ATOM 1490 C CA . CYS A 1 183 ? 34.287 -1.967 -19.888 1.00 87.50 183 CYS A CA 1
ATOM 1491 C C . CYS A 1 183 ? 35.170 -1.235 -20.890 1.00 87.50 183 CYS A C 1
ATOM 1493 O O . CYS A 1 183 ? 34.676 -0.674 -21.871 1.00 87.50 183 CYS A O 1
ATOM 1495 N N . VAL A 1 184 ? 36.481 -1.294 -20.667 1.00 86.00 184 VAL A N 1
ATOM 1496 C CA . VAL A 1 184 ? 37.495 -0.797 -21.594 1.00 86.00 184 VAL A CA 1
ATOM 1497 C C . VAL A 1 184 ? 38.355 -1.964 -22.069 1.00 86.00 184 VAL A C 1
ATOM 1499 O O . VAL A 1 184 ? 39.010 -2.636 -21.273 1.00 86.00 184 VAL A O 1
ATOM 1502 N N . MET A 1 185 ? 38.362 -2.185 -23.381 1.00 86.25 185 MET A N 1
ATOM 1503 C CA . MET A 1 185 ? 39.189 -3.182 -24.057 1.00 86.25 185 MET A CA 1
ATOM 1504 C C . MET A 1 185 ? 40.322 -2.464 -24.782 1.00 86.25 185 MET A C 1
ATOM 1506 O O . MET A 1 185 ? 40.139 -1.957 -25.893 1.00 86.25 185 MET A O 1
ATOM 1510 N N . ALA A 1 186 ? 41.462 -2.341 -24.111 1.00 80.12 186 ALA A N 1
ATOM 1511 C CA . ALA A 1 186 ? 42.623 -1.623 -24.618 1.00 80.12 186 ALA A CA 1
ATOM 1512 C C . ALA A 1 186 ? 43.900 -2.061 -23.881 1.00 80.12 186 ALA A C 1
ATOM 1514 O O . ALA A 1 186 ? 43.814 -2.546 -22.748 1.00 80.12 186 ALA A O 1
ATOM 1515 N N . PRO A 1 187 ? 45.090 -1.836 -24.462 1.00 79.88 187 PRO A N 1
ATOM 1516 C CA . PRO A 1 187 ? 46.345 -1.922 -23.721 1.00 79.88 187 PRO A CA 1
ATOM 1517 C C . PRO A 1 187 ? 46.359 -0.905 -22.566 1.00 79.88 187 PRO A C 1
ATOM 1519 O O . PRO A 1 187 ? 45.938 0.241 -22.748 1.00 79.88 187 PRO A O 1
ATOM 1522 N N . MET A 1 188 ? 46.838 -1.286 -21.376 1.00 77.50 188 MET A N 1
ATOM 1523 C CA . MET A 1 188 ? 46.771 -0.419 -20.181 1.00 77.50 188 MET A CA 1
ATOM 1524 C C . MET A 1 188 ? 47.550 0.896 -20.332 1.00 77.50 188 MET A C 1
ATOM 1526 O O . MET A 1 188 ? 47.153 1.914 -19.770 1.00 77.50 188 MET A O 1
ATOM 1530 N N . ASP A 1 189 ? 48.616 0.913 -21.135 1.00 74.38 189 ASP A N 1
ATOM 1531 C CA . ASP A 1 189 ? 49.384 2.120 -21.474 1.00 74.38 189 ASP A CA 1
ATOM 1532 C C . ASP A 1 189 ? 48.609 3.101 -22.373 1.00 74.38 189 ASP A C 1
ATOM 1534 O O . ASP A 1 189 ? 48.991 4.266 -22.504 1.00 74.38 189 ASP A O 1
ATOM 1538 N N . LYS A 1 190 ? 47.509 2.642 -22.977 1.00 73.19 190 LYS A N 1
ATOM 1539 C CA . LYS A 1 190 ? 46.622 3.425 -23.841 1.00 73.19 190 LYS A CA 1
ATOM 1540 C C . LYS A 1 190 ? 45.341 3.870 -23.136 1.00 73.19 190 LYS A C 1
ATOM 1542 O O . LYS A 1 190 ? 44.691 4.791 -23.621 1.00 73.19 190 LYS A O 1
ATOM 1547 N N . VAL A 1 191 ? 44.978 3.286 -21.991 1.00 76.50 191 VAL A N 1
ATOM 1548 C CA . VAL A 1 191 ? 43.782 3.686 -21.230 1.00 76.50 191 VAL A CA 1
ATOM 1549 C C . VAL A 1 191 ? 43.997 5.071 -20.594 1.00 76.50 191 VAL A C 1
ATOM 1551 O O . VAL A 1 191 ? 44.966 5.250 -19.855 1.00 76.50 191 VAL A O 1
ATOM 1554 N N . PRO A 1 192 ? 43.110 6.061 -20.819 1.00 73.69 192 PRO A N 1
ATOM 1555 C CA . PRO A 1 192 ? 43.202 7.366 -20.166 1.00 73.69 192 PRO A CA 1
ATOM 1556 C C . PRO A 1 192 ? 43.174 7.257 -18.630 1.00 73.69 192 PRO A C 1
ATOM 1558 O O . PRO A 1 192 ? 42.380 6.474 -18.117 1.00 73.69 192 PRO A O 1
ATOM 1561 N N . PRO A 1 193 ? 43.926 8.086 -17.876 1.00 72.94 193 PRO A N 1
ATOM 1562 C CA . PRO A 1 193 ? 44.014 7.976 -16.414 1.00 72.94 193 PRO A CA 1
ATOM 1563 C C . PRO A 1 193 ? 42.669 8.007 -15.678 1.00 72.94 193 PRO A C 1
ATOM 1565 O O . PRO A 1 193 ? 42.498 7.312 -14.686 1.00 72.94 193 PRO A O 1
ATOM 1568 N N . PHE A 1 194 ? 41.694 8.771 -16.177 1.00 71.56 194 PHE A N 1
ATOM 1569 C CA . PHE A 1 194 ? 40.356 8.856 -15.577 1.00 71.56 194 PHE A CA 1
ATOM 1570 C C . PHE A 1 194 ? 39.498 7.595 -15.786 1.00 71.56 194 PHE A C 1
ATOM 1572 O O . PHE A 1 194 ? 38.465 7.455 -15.147 1.00 71.56 194 PHE A O 1
ATOM 1579 N N . LEU A 1 195 ? 39.901 6.701 -16.695 1.00 71.44 195 LEU A N 1
ATOM 1580 C CA . LEU A 1 195 ? 39.270 5.400 -16.922 1.00 71.44 195 LEU A CA 1
ATOM 1581 C C . LEU A 1 195 ? 40.047 4.252 -16.279 1.00 71.44 195 LEU A C 1
ATOM 1583 O O . LEU A 1 195 ? 39.596 3.127 -16.399 1.00 71.44 195 LEU A O 1
ATOM 1587 N N . GLN A 1 196 ? 41.183 4.513 -15.623 1.00 74.19 196 GLN A N 1
ATOM 1588 C CA . GLN A 1 196 ? 41.955 3.507 -14.876 1.00 74.19 196 GLN A CA 1
ATOM 1589 C C . GLN A 1 196 ? 41.430 3.319 -13.438 1.00 74.19 196 GLN A C 1
ATOM 1591 O O . GLN A 1 196 ? 42.141 2.797 -12.581 1.00 74.19 196 GLN A O 1
ATOM 1596 N N . ASP A 1 197 ? 40.221 3.810 -13.156 1.00 70.69 197 ASP A N 1
ATOM 1597 C CA . ASP A 1 197 ? 39.553 3.636 -11.868 1.00 70.69 197 ASP A CA 1
ATOM 1598 C C . ASP A 1 197 ? 39.267 2.146 -11.629 1.00 70.69 197 ASP A C 1
ATOM 1600 O O . ASP A 1 197 ? 38.927 1.420 -12.564 1.00 70.69 197 ASP A O 1
ATOM 1604 N N . GLU A 1 198 ? 39.360 1.691 -10.376 1.00 63.44 198 GLU A N 1
ATOM 1605 C CA . GLU A 1 198 ? 39.015 0.315 -10.006 1.00 63.44 198 GLU A CA 1
ATOM 1606 C C . GLU A 1 198 ? 37.591 -0.041 -10.456 1.00 63.44 198 GLU A C 1
ATOM 1608 O O . GLU A 1 198 ? 37.352 -1.177 -10.855 1.00 63.44 198 GLU A O 1
ATOM 1613 N N . GLN A 1 199 ? 36.682 0.941 -10.498 1.00 66.00 199 GLN A N 1
ATOM 1614 C CA . GLN A 1 199 ? 35.288 0.778 -10.919 1.00 66.00 199 GLN A CA 1
ATOM 1615 C C . GLN A 1 199 ? 35.090 0.468 -12.419 1.00 66.00 199 GLN A C 1
ATOM 1617 O O . GLN A 1 199 ? 33.961 0.203 -12.845 1.00 66.00 199 GLN A O 1
ATOM 1622 N N . VAL A 1 200 ? 36.146 0.493 -13.235 1.00 75.25 200 VAL A N 1
ATOM 1623 C CA . VAL A 1 200 ? 36.091 0.192 -14.671 1.00 75.25 200 VAL A CA 1
ATOM 1624 C C . VAL A 1 200 ? 36.628 -1.214 -14.936 1.00 75.25 200 VAL A C 1
ATOM 1626 O O . VAL A 1 200 ? 37.736 -1.567 -14.542 1.00 75.25 200 VAL A O 1
ATOM 1629 N N . ASP A 1 201 ? 35.854 -2.047 -15.636 1.00 82.81 201 ASP A N 1
ATOM 1630 C CA . ASP A 1 201 ? 36.329 -3.379 -16.013 1.00 82.81 201 ASP A CA 1
ATOM 1631 C C . ASP A 1 201 ? 37.317 -3.272 -17.186 1.00 82.81 201 ASP A C 1
ATOM 1633 O O . ASP A 1 201 ? 36.981 -2.763 -18.260 1.00 82.81 201 ASP A O 1
ATOM 1637 N N . HIS A 1 202 ? 38.521 -3.814 -17.020 1.00 82.31 202 HIS A N 1
ATOM 1638 C CA . HIS A 1 202 ? 39.562 -3.789 -18.045 1.00 82.31 202 HIS A CA 1
ATOM 1639 C C . HIS A 1 202 ? 39.771 -5.158 -18.688 1.00 82.31 202 HIS A C 1
ATOM 1641 O O . HIS A 1 202 ? 39.919 -6.169 -18.000 1.00 82.31 202 HIS A O 1
ATOM 1647 N N . VAL A 1 203 ? 39.838 -5.182 -20.019 1.00 82.44 203 VAL A N 1
ATOM 1648 C CA . VAL A 1 203 ? 40.290 -6.346 -20.789 1.00 82.44 203 VAL A CA 1
ATOM 1649 C C . VAL A 1 203 ? 41.538 -5.941 -21.559 1.00 82.44 203 VAL A C 1
ATOM 1651 O O . VAL A 1 203 ? 41.475 -5.121 -22.475 1.00 82.44 203 VAL A O 1
ATOM 1654 N N . GLU A 1 204 ? 42.678 -6.509 -21.175 1.00 76.38 204 GLU A N 1
ATOM 1655 C CA . GLU A 1 204 ? 43.951 -6.235 -21.836 1.00 76.38 204 GLU A CA 1
ATOM 1656 C C . GLU A 1 204 ? 43.970 -6.885 -23.225 1.00 76.38 204 GLU A C 1
ATOM 1658 O O . GLU A 1 204 ? 43.879 -8.106 -23.370 1.00 76.38 204 GLU A O 1
ATOM 1663 N N . THR A 1 205 ? 44.068 -6.055 -24.262 1.00 70.44 205 THR A N 1
ATOM 1664 C CA . THR A 1 205 ? 44.132 -6.504 -25.655 1.00 70.44 205 THR A CA 1
ATOM 1665 C C . THR A 1 205 ? 45.593 -6.646 -26.082 1.00 70.44 205 THR A C 1
ATOM 1667 O O . THR A 1 205 ? 46.336 -5.666 -26.090 1.00 70.44 205 THR A O 1
ATOM 1670 N N . SER A 1 206 ? 46.018 -7.859 -26.440 1.00 60.88 206 SER A N 1
ATOM 1671 C CA . SER A 1 206 ? 47.359 -8.126 -26.992 1.00 60.88 206 SER A CA 1
ATOM 1672 C C . SER A 1 206 ? 47.372 -8.026 -28.528 1.00 60.88 206 SER A C 1
ATOM 1674 O O . SER A 1 206 ? 46.359 -8.366 -29.133 1.00 60.88 206 SER A O 1
ATOM 1676 N N . PRO A 1 207 ? 48.508 -7.718 -29.186 1.00 54.81 207 PRO A N 1
ATOM 1677 C CA . PRO A 1 207 ? 48.618 -7.713 -30.655 1.00 54.81 207 PRO A CA 1
ATOM 1678 C C . PRO A 1 207 ? 48.434 -9.100 -31.313 1.00 54.81 207 PRO A C 1
ATOM 1680 O O . PRO A 1 207 ? 48.394 -9.218 -32.533 1.00 54.81 207 PRO A O 1
ATOM 1683 N N . SER A 1 208 ? 48.332 -10.173 -30.518 1.00 48.34 208 SER A N 1
ATOM 1684 C CA . SER A 1 208 ? 47.937 -11.521 -30.960 1.00 48.34 208 SER A CA 1
ATOM 1685 C C . SER A 1 208 ? 46.437 -11.803 -30.828 1.00 48.34 208 SER A C 1
ATOM 1687 O O . SER A 1 208 ? 45.999 -12.915 -31.121 1.00 48.34 208 SER A O 1
ATOM 1689 N N . MET A 1 209 ? 45.646 -10.828 -30.371 1.00 52.66 209 MET A N 1
ATOM 1690 C CA . MET A 1 209 ? 44.185 -10.883 -30.310 1.00 52.66 209 MET A CA 1
ATOM 1691 C C . MET A 1 209 ? 43.621 -10.633 -31.716 1.00 52.66 209 MET A C 1
ATOM 1693 O O . MET A 1 209 ? 42.884 -9.689 -31.977 1.00 52.66 209 MET A O 1
ATOM 1697 N N . ASP A 1 210 ? 44.066 -11.466 -32.653 1.00 49.03 210 ASP A N 1
ATOM 1698 C CA . ASP A 1 210 ? 43.672 -11.406 -34.045 1.00 49.03 210 ASP A CA 1
ATOM 1699 C C . ASP A 1 210 ? 42.232 -11.914 -34.165 1.00 49.03 210 ASP A C 1
ATOM 1701 O O . ASP A 1 210 ? 41.845 -12.918 -33.558 1.00 49.03 210 ASP A O 1
ATOM 1705 N N . THR A 1 211 ? 41.452 -11.219 -34.983 1.00 57.06 211 THR A N 1
ATOM 1706 C CA . THR A 1 211 ? 40.014 -11.364 -35.242 1.00 57.06 211 THR A CA 1
ATOM 1707 C C . THR A 1 211 ? 39.076 -10.640 -34.266 1.00 57.06 211 THR A C 1
ATOM 1709 O O . THR A 1 211 ? 38.889 -11.018 -33.113 1.00 57.06 211 THR A O 1
ATOM 1712 N N . THR A 1 212 ? 38.363 -9.657 -34.820 1.00 61.75 212 THR A N 1
ATOM 1713 C CA . THR A 1 212 ? 37.057 -9.081 -34.440 1.00 61.75 212 THR A CA 1
ATOM 1714 C C . THR A 1 212 ? 36.110 -10.010 -33.653 1.00 61.75 212 THR A C 1
ATOM 1716 O O . THR A 1 212 ? 35.273 -9.547 -32.879 1.00 61.75 212 THR A O 1
ATOM 1719 N N . ASP A 1 213 ? 36.228 -11.322 -33.848 1.00 68.69 213 ASP A N 1
ATOM 1720 C CA . ASP A 1 213 ? 35.437 -12.356 -33.190 1.00 68.69 213 ASP A CA 1
ATOM 1721 C C . ASP A 1 213 ? 35.864 -12.614 -31.744 1.00 68.69 213 ASP A C 1
ATOM 1723 O O . ASP A 1 213 ? 35.008 -12.841 -30.893 1.00 68.69 213 ASP A O 1
ATOM 1727 N N . THR A 1 214 ? 37.159 -12.539 -31.436 1.00 75.19 214 THR A N 1
ATOM 1728 C CA . THR A 1 214 ? 37.657 -12.656 -30.057 1.00 75.19 214 THR A CA 1
ATOM 1729 C C . THR A 1 214 ? 37.146 -11.499 -29.203 1.00 75.19 214 THR A C 1
ATOM 1731 O O . THR A 1 214 ? 36.614 -11.719 -28.117 1.00 75.19 214 THR A O 1
ATOM 1734 N N . VAL A 1 215 ? 37.192 -10.274 -29.729 1.00 79.75 215 VAL A N 1
ATOM 1735 C CA . VAL A 1 215 ? 36.663 -9.074 -29.068 1.00 79.75 215 VAL A CA 1
ATOM 1736 C C . VAL A 1 215 ? 35.155 -9.192 -28.824 1.00 79.75 215 VAL A C 1
ATOM 1738 O O . VAL A 1 215 ? 34.682 -8.857 -27.736 1.00 79.75 215 VAL A O 1
ATOM 1741 N N . LEU A 1 216 ? 34.398 -9.747 -29.778 1.00 83.50 216 LEU A N 1
ATOM 1742 C CA . LEU A 1 216 ? 32.976 -10.039 -29.577 1.00 83.50 216 LEU A CA 1
ATOM 1743 C C . LEU A 1 216 ? 32.767 -11.043 -28.441 1.00 83.50 216 LEU A C 1
ATOM 1745 O O . LEU A 1 216 ? 31.921 -10.817 -27.584 1.00 83.50 216 LEU A O 1
ATOM 1749 N N . GLN A 1 217 ? 33.544 -12.129 -28.394 1.00 83.62 217 GLN A N 1
ATOM 1750 C CA . GLN A 1 217 ? 33.435 -13.131 -27.327 1.00 83.62 217 GLN A CA 1
ATOM 1751 C C . GLN A 1 217 ? 33.745 -12.544 -25.947 1.00 83.62 217 GLN A C 1
ATOM 1753 O O . GLN A 1 217 ? 33.010 -12.795 -24.994 1.00 83.62 217 GLN A O 1
ATOM 1758 N N . HIS A 1 218 ? 34.785 -11.715 -25.838 1.00 82.62 218 HIS A N 1
ATOM 1759 C CA . HIS A 1 218 ? 35.085 -10.991 -24.603 1.00 82.62 218 HIS A CA 1
ATOM 1760 C C . HIS A 1 218 ? 33.965 -10.021 -24.223 1.00 82.62 218 HIS A C 1
ATOM 1762 O O . HIS A 1 218 ? 33.632 -9.907 -23.046 1.00 82.62 218 HIS A O 1
ATOM 1768 N N . THR A 1 219 ? 33.347 -9.370 -25.209 1.00 85.38 219 THR A N 1
ATOM 1769 C CA . THR A 1 219 ? 32.228 -8.451 -24.982 1.00 85.38 219 THR A CA 1
ATOM 1770 C C . THR A 1 219 ? 30.997 -9.197 -24.484 1.00 85.38 219 THR A C 1
ATOM 1772 O O . THR A 1 219 ? 30.407 -8.791 -23.491 1.00 85.38 219 THR A O 1
ATOM 1775 N N . LEU A 1 220 ? 30.641 -10.322 -25.109 1.00 84.38 220 LEU A N 1
ATOM 1776 C CA . LEU A 1 220 ? 29.519 -11.163 -24.689 1.00 84.38 220 LEU A CA 1
ATOM 1777 C C . LEU A 1 220 ? 29.741 -11.744 -23.290 1.00 84.38 220 LEU A C 1
ATOM 1779 O O . LEU A 1 220 ? 28.852 -11.659 -22.449 1.00 84.38 220 LEU A O 1
ATOM 1783 N N . LYS A 1 221 ? 30.949 -12.249 -23.010 1.00 83.88 221 LYS A N 1
ATOM 1784 C CA . LYS A 1 221 ? 31.312 -12.732 -21.674 1.00 83.88 221 LYS A CA 1
ATOM 1785 C C . LYS A 1 221 ? 31.189 -11.622 -20.631 1.00 83.88 221 LYS A C 1
ATOM 1787 O O . LYS A 1 221 ? 30.582 -11.825 -19.587 1.00 83.88 221 LYS A O 1
ATOM 1792 N N . TRP A 1 222 ? 31.714 -10.435 -20.931 1.00 85.88 222 TRP A N 1
ATOM 1793 C CA . TRP A 1 222 ? 31.579 -9.290 -20.038 1.00 85.88 222 TRP A CA 1
ATOM 1794 C C . TRP A 1 222 ? 30.116 -8.872 -19.852 1.00 85.88 222 TRP A C 1
ATOM 1796 O O . TRP A 1 222 ? 29.727 -8.535 -18.741 1.00 85.88 222 TRP A O 1
ATOM 1806 N N . MET A 1 223 ? 29.288 -8.913 -20.899 1.00 82.62 223 MET A N 1
ATOM 1807 C CA . MET A 1 223 ? 27.855 -8.627 -20.795 1.00 82.62 223 MET A CA 1
ATOM 1808 C C . MET A 1 223 ? 27.153 -9.610 -19.855 1.00 82.62 223 MET A C 1
ATOM 1810 O O . MET A 1 223 ? 26.294 -9.194 -19.076 1.00 82.62 223 MET A O 1
ATOM 1814 N N . ASP A 1 224 ? 27.513 -10.892 -19.901 1.00 78.38 224 ASP A N 1
ATOM 1815 C CA . ASP A 1 224 ? 26.997 -11.898 -18.974 1.00 78.38 224 ASP A CA 1
ATOM 1816 C C . ASP A 1 224 ? 27.470 -11.614 -17.537 1.00 78.38 224 ASP A C 1
ATOM 1818 O O . ASP A 1 224 ? 26.638 -11.517 -16.632 1.00 78.38 224 ASP A O 1
ATOM 1822 N N . ASP A 1 225 ? 28.763 -11.343 -17.334 1.00 73.31 225 ASP A N 1
ATOM 1823 C CA . ASP A 1 225 ? 29.340 -10.997 -16.025 1.00 73.31 225 ASP A CA 1
ATOM 1824 C C . ASP A 1 225 ? 28.736 -9.704 -15.440 1.00 73.31 225 ASP A C 1
ATOM 1826 O O . ASP A 1 225 ? 28.426 -9.617 -14.249 1.00 73.31 225 ASP A O 1
ATOM 1830 N N . ALA A 1 226 ? 28.515 -8.685 -16.272 1.00 70.31 226 ALA A N 1
ATOM 1831 C CA . ALA A 1 226 ? 27.912 -7.415 -15.884 1.00 70.31 226 ALA A CA 1
ATOM 1832 C C . ALA A 1 226 ? 26.428 -7.577 -15.535 1.00 70.31 226 ALA A C 1
ATOM 1834 O O . ALA A 1 226 ? 25.958 -6.991 -14.557 1.00 70.31 226 ALA A O 1
ATOM 1835 N N . ASN A 1 227 ? 25.692 -8.405 -16.283 1.00 62.41 227 ASN A N 1
ATOM 1836 C CA . ASN A 1 227 ? 24.321 -8.772 -15.936 1.00 62.41 227 ASN A CA 1
ATOM 1837 C C . ASN A 1 227 ? 24.266 -9.523 -14.601 1.00 62.41 227 ASN A C 1
ATOM 1839 O O . ASN A 1 227 ? 23.368 -9.262 -13.800 1.00 62.41 227 ASN A O 1
ATOM 1843 N N . ILE A 1 228 ? 25.236 -10.400 -14.329 1.00 52.56 228 ILE A N 1
ATOM 1844 C CA . ILE A 1 228 ? 25.369 -11.095 -13.044 1.00 52.56 228 ILE A CA 1
ATOM 1845 C C . ILE A 1 228 ? 25.642 -10.089 -11.915 1.00 52.56 228 ILE A C 1
ATOM 1847 O O . ILE A 1 228 ? 24.902 -10.070 -10.933 1.00 52.56 228 ILE A O 1
ATOM 1851 N N . ARG A 1 229 ? 26.622 -9.183 -12.061 1.00 56.75 229 ARG A N 1
ATOM 1852 C CA . ARG A 1 229 ? 26.912 -8.130 -11.061 1.00 56.75 229 ARG A CA 1
ATOM 1853 C C . ARG A 1 229 ? 25.696 -7.242 -10.779 1.00 56.75 229 ARG A C 1
ATOM 1855 O O . ARG A 1 229 ? 25.414 -6.943 -9.620 1.00 56.75 229 ARG A O 1
ATOM 1862 N N . ARG A 1 230 ? 24.939 -6.880 -11.823 1.00 54.28 230 ARG A N 1
ATOM 1863 C CA . ARG A 1 230 ? 23.712 -6.074 -11.717 1.00 54.28 230 ARG A CA 1
ATOM 1864 C C . ARG A 1 230 ? 22.596 -6.801 -10.961 1.00 54.28 230 ARG A C 1
ATOM 1866 O O . ARG A 1 230 ? 21.918 -6.169 -10.158 1.00 54.28 230 ARG A O 1
ATOM 1873 N N . ARG A 1 231 ? 22.429 -8.112 -11.175 1.00 43.34 231 ARG A N 1
ATOM 1874 C CA . ARG A 1 231 ? 21.477 -8.957 -10.424 1.00 43.34 231 ARG A CA 1
ATOM 1875 C C . ARG A 1 231 ? 21.858 -9.107 -8.948 1.00 43.34 231 ARG A C 1
ATOM 1877 O O . ARG A 1 231 ? 20.982 -9.237 -8.106 1.00 43.34 231 ARG A O 1
ATOM 1884 N N . LEU A 1 232 ? 23.152 -9.049 -8.638 1.00 35.66 232 LEU A N 1
ATOM 1885 C CA . LEU A 1 232 ? 23.693 -9.183 -7.284 1.00 35.66 232 LEU A CA 1
ATOM 1886 C C . LEU A 1 232 ? 23.723 -7.868 -6.473 1.00 35.66 232 LEU A C 1
ATOM 1888 O O . LEU A 1 232 ? 24.103 -7.891 -5.305 1.00 35.66 232 LEU A O 1
ATOM 1892 N N . GLY A 1 233 ? 23.356 -6.722 -7.062 1.00 38.84 233 GLY A N 1
ATOM 1893 C CA . GLY A 1 233 ? 23.326 -5.429 -6.362 1.00 38.84 233 GLY A CA 1
ATOM 1894 C C . GLY A 1 233 ? 24.701 -4.861 -5.981 1.00 38.84 233 GLY A C 1
ATOM 1895 O O . GLY A 1 233 ? 24.778 -3.948 -5.159 1.00 38.84 233 GLY A O 1
ATOM 1896 N N . PHE A 1 234 ? 25.788 -5.374 -6.564 1.00 43.53 234 PHE A N 1
ATOM 1897 C CA . PHE A 1 234 ? 27.128 -4.831 -6.349 1.00 43.53 234 PHE A CA 1
ATOM 1898 C C . PHE A 1 234 ? 27.343 -3.587 -7.223 1.00 43.53 234 PHE A C 1
ATOM 1900 O O . PHE A 1 234 ? 27.188 -3.648 -8.444 1.00 43.53 234 PHE A O 1
ATOM 1907 N N . SER A 1 235 ? 27.735 -2.461 -6.613 1.00 39.28 235 SER A N 1
ATOM 1908 C CA . SER A 1 235 ? 28.420 -1.395 -7.353 1.00 39.28 235 SER A CA 1
ATOM 1909 C C . SER A 1 235 ? 29.806 -1.887 -7.772 1.00 39.28 235 SER A C 1
ATOM 1911 O O . SER A 1 235 ? 30.335 -2.826 -7.177 1.00 39.28 235 SER A O 1
ATOM 1913 N N . ALA A 1 236 ? 30.348 -1.278 -8.821 1.00 41.28 236 ALA A N 1
ATOM 1914 C CA . ALA A 1 236 ? 31.528 -1.723 -9.546 1.00 41.28 236 ALA A CA 1
ATOM 1915 C C . ALA A 1 236 ? 32.701 -2.246 -8.684 1.00 41.28 236 ALA A C 1
ATOM 1917 O O . ALA A 1 236 ? 32.962 -1.764 -7.583 1.00 41.28 236 ALA A O 1
ATOM 1918 N N . SER A 1 237 ? 33.367 -3.260 -9.253 1.00 41.53 237 SER A N 1
ATOM 1919 C CA . SER A 1 237 ? 34.624 -3.894 -8.834 1.00 41.53 237 SER A CA 1
ATOM 1920 C C . SER A 1 237 ? 34.755 -4.283 -7.355 1.00 41.53 237 SER A C 1
ATOM 1922 O O . SER A 1 237 ? 35.412 -3.613 -6.562 1.00 41.53 237 SER A O 1
ATOM 1924 N N . SER A 1 238 ? 34.265 -5.471 -6.994 1.00 36.09 238 SER A N 1
ATOM 1925 C CA . SER A 1 238 ? 34.948 -6.240 -5.951 1.00 36.09 238 SER A CA 1
ATOM 1926 C C . SER A 1 238 ? 35.897 -7.226 -6.632 1.00 36.09 238 SER A C 1
ATOM 1928 O O . SER A 1 238 ? 35.487 -8.180 -7.290 1.00 36.09 238 SER A O 1
ATOM 1930 N N . SER A 1 239 ? 37.197 -6.997 -6.465 1.00 34.62 239 SER A N 1
ATOM 1931 C CA . SER A 1 239 ? 38.317 -7.850 -6.894 1.00 34.62 239 SER A CA 1
ATOM 1932 C C . SER A 1 239 ? 38.362 -9.224 -6.189 1.00 34.62 239 SER A C 1
ATOM 1934 O O . SER A 1 239 ? 39.398 -9.879 -6.120 1.00 34.62 239 SER A O 1
ATOM 1936 N N . LEU A 1 240 ? 37.220 -9.705 -5.690 1.00 33.62 240 LEU A N 1
ATOM 1937 C CA . LEU A 1 240 ? 37.055 -10.959 -4.955 1.00 33.62 240 LEU A CA 1
ATOM 1938 C C . LEU A 1 240 ? 36.756 -12.171 -5.856 1.00 33.62 240 LEU A C 1
ATOM 1940 O O . LEU A 1 240 ? 36.726 -13.300 -5.370 1.00 33.62 240 LEU A O 1
ATOM 1944 N N . PHE A 1 241 ? 36.579 -11.980 -7.169 1.00 36.19 241 PHE A N 1
ATOM 1945 C CA . PHE A 1 241 ? 36.171 -13.058 -8.082 1.00 36.19 241 PHE A CA 1
ATOM 1946 C C . PHE A 1 241 ? 37.306 -13.867 -8.726 1.00 36.19 241 PHE A C 1
ATOM 1948 O O . PHE A 1 241 ? 37.034 -14.895 -9.344 1.00 36.19 241 PHE A O 1
ATOM 1955 N N . ALA A 1 242 ? 38.579 -13.516 -8.516 1.00 32.72 242 ALA A N 1
ATOM 1956 C CA . ALA A 1 242 ? 39.697 -14.308 -9.050 1.00 32.72 242 ALA A CA 1
ATOM 1957 C C . ALA A 1 242 ? 39.871 -15.693 -8.377 1.00 32.72 242 ALA A C 1
ATOM 1959 O O . ALA A 1 242 ? 40.715 -16.480 -8.800 1.00 32.72 242 ALA A O 1
ATOM 1960 N N . GLN A 1 243 ? 39.073 -16.025 -7.353 1.00 31.48 243 GLN A N 1
ATOM 1961 C CA . GLN A 1 243 ? 39.157 -17.294 -6.613 1.00 31.48 243 GLN A CA 1
ATOM 1962 C C . GLN A 1 243 ? 37.859 -18.120 -6.595 1.00 31.48 243 GLN A C 1
ATOM 1964 O O . GLN A 1 243 ? 37.738 -19.061 -5.814 1.00 31.48 243 GLN A O 1
ATOM 1969 N N . HIS A 1 244 ? 36.887 -17.811 -7.458 1.00 38.50 244 HIS A N 1
ATOM 1970 C CA . HIS A 1 244 ? 35.529 -18.357 -7.343 1.00 38.50 244 HIS A CA 1
ATOM 1971 C C . HIS A 1 244 ? 35.195 -19.564 -8.238 1.00 38.50 244 HIS A C 1
ATOM 1973 O O . HIS A 1 244 ? 34.029 -19.922 -8.373 1.00 38.50 244 HIS A O 1
ATOM 1979 N N . SER A 1 245 ? 36.191 -20.281 -8.767 1.00 31.58 245 SER A N 1
ATOM 1980 C CA . SER A 1 245 ? 35.978 -21.530 -9.522 1.00 31.58 245 SER A CA 1
ATOM 1981 C C . SER A 1 245 ? 35.617 -22.752 -8.652 1.00 31.58 245 SER A C 1
ATOM 1983 O O . SER A 1 245 ? 35.683 -23.882 -9.129 1.00 31.58 245 SER A O 1
ATOM 1985 N N . LEU A 1 246 ? 35.266 -22.565 -7.371 1.00 33.66 246 LEU A N 1
ATOM 1986 C CA . LEU A 1 246 ? 34.978 -23.660 -6.427 1.00 33.66 246 LEU A CA 1
ATOM 1987 C C . LEU A 1 246 ? 33.643 -23.538 -5.664 1.00 33.66 246 LEU A C 1
ATOM 1989 O O . LEU A 1 246 ? 33.367 -24.386 -4.819 1.00 33.66 246 LEU A O 1
ATOM 1993 N N . VAL A 1 247 ? 32.792 -22.541 -5.949 1.00 38.66 247 VAL A N 1
ATOM 1994 C CA . VAL A 1 247 ? 31.527 -22.321 -5.199 1.00 38.66 247 VAL A CA 1
ATOM 1995 C C . VAL A 1 247 ? 30.264 -22.502 -6.060 1.00 38.66 247 VAL A C 1
ATOM 1997 O O . VAL A 1 247 ? 29.151 -22.351 -5.569 1.00 38.66 247 VAL A O 1
ATOM 2000 N N . GLU A 1 248 ? 30.390 -22.924 -7.321 1.00 38.12 248 GLU A N 1
ATOM 2001 C CA . GLU A 1 248 ? 29.231 -23.175 -8.201 1.00 38.12 248 GLU A CA 1
ATOM 2002 C C . GLU A 1 248 ? 28.386 -24.409 -7.814 1.00 38.12 248 GLU A C 1
ATOM 2004 O O . GLU A 1 248 ? 27.341 -24.651 -8.407 1.00 38.12 248 GLU A O 1
ATOM 2009 N N . SER A 1 249 ? 28.786 -25.196 -6.809 1.00 42.47 249 SER A N 1
ATOM 2010 C CA . SER A 1 249 ? 28.125 -26.470 -6.471 1.00 42.47 249 SER A CA 1
ATOM 2011 C C . SER A 1 249 ? 27.419 -26.517 -5.109 1.00 42.47 249 SER A C 1
ATOM 2013 O O . SER A 1 249 ? 26.944 -27.582 -4.710 1.00 42.47 249 SER A O 1
ATOM 2015 N N . SER A 1 250 ? 27.263 -25.393 -4.396 1.00 49.78 250 SER A N 1
ATOM 2016 C CA . SER A 1 250 ? 26.433 -25.388 -3.182 1.00 49.78 250 SER A CA 1
ATOM 2017 C C . SER A 1 250 ? 24.971 -25.062 -3.512 1.00 49.78 250 SER A C 1
ATOM 2019 O O . SER A 1 250 ? 24.657 -23.993 -4.031 1.00 49.78 250 SER A O 1
ATOM 2021 N N . GLN A 1 251 ? 24.046 -25.963 -3.160 1.00 49.38 251 GLN A N 1
ATOM 2022 C CA . GLN A 1 251 ? 22.600 -25.695 -3.230 1.00 49.38 251 GLN A CA 1
ATOM 2023 C C . GLN A 1 251 ? 22.202 -24.440 -2.438 1.00 49.38 251 GLN A C 1
ATOM 2025 O O . GLN A 1 251 ? 21.196 -23.818 -2.749 1.00 49.38 251 GLN A O 1
ATOM 2030 N N . LEU A 1 252 ? 23.013 -24.040 -1.453 1.00 46.31 252 LEU A N 1
ATOM 2031 C CA . LEU A 1 252 ? 22.838 -22.815 -0.682 1.00 46.31 252 LEU A CA 1
ATOM 2032 C C . LEU A 1 252 ? 23.058 -21.552 -1.528 1.00 46.31 252 LEU A C 1
ATOM 2034 O O . LEU A 1 252 ? 22.332 -20.586 -1.347 1.00 46.31 252 LEU A O 1
ATOM 2038 N N . PHE A 1 253 ? 24.011 -21.554 -2.464 1.00 47.12 253 PHE A N 1
ATOM 2039 C CA . PHE A 1 253 ? 24.226 -20.431 -3.379 1.00 47.12 253 PHE A CA 1
ATOM 2040 C C . PHE A 1 253 ? 23.062 -20.293 -4.365 1.00 47.12 253 PHE A C 1
ATOM 2042 O O . PHE A 1 253 ? 22.526 -19.203 -4.508 1.00 47.12 253 PHE A O 1
ATOM 2049 N N . LEU A 1 254 ? 22.595 -21.399 -4.959 1.00 44.50 254 LEU A N 1
ATOM 2050 C CA . LEU A 1 254 ? 21.400 -21.397 -5.815 1.00 44.50 254 LEU A CA 1
ATOM 2051 C C . LEU A 1 254 ? 20.130 -20.998 -5.044 1.00 44.50 254 LEU A C 1
ATOM 2053 O O . LEU A 1 254 ? 19.320 -20.239 -5.564 1.00 44.50 254 LEU A O 1
ATOM 2057 N N . LEU A 1 255 ? 19.991 -21.441 -3.789 1.00 44.44 255 LEU A N 1
ATOM 2058 C CA . LEU A 1 255 ? 18.911 -21.016 -2.901 1.00 44.44 255 LEU A CA 1
ATOM 2059 C C . LEU A 1 255 ? 18.982 -19.506 -2.653 1.00 44.44 255 LEU A C 1
ATOM 2061 O O . LEU A 1 255 ? 17.987 -18.827 -2.858 1.00 44.44 255 LEU A O 1
ATOM 2065 N N . VAL A 1 256 ? 20.154 -18.970 -2.289 1.00 46.62 256 VAL A N 1
ATOM 2066 C CA . VAL A 1 256 ? 20.369 -17.529 -2.069 1.00 46.62 256 VAL A CA 1
ATOM 2067 C C . VAL A 1 256 ? 20.140 -16.716 -3.345 1.00 46.62 256 VAL A C 1
ATOM 2069 O O . VAL A 1 256 ? 19.594 -15.626 -3.253 1.00 46.62 256 VAL A O 1
ATOM 2072 N N . MET A 1 257 ? 20.479 -17.234 -4.528 1.00 43.09 257 MET A N 1
ATOM 2073 C CA . MET A 1 257 ? 20.155 -16.579 -5.801 1.00 43.09 257 MET A CA 1
ATOM 2074 C C . MET A 1 257 ? 18.641 -16.563 -6.075 1.00 43.09 257 MET A C 1
ATOM 2076 O O . MET A 1 257 ? 18.133 -15.524 -6.486 1.00 43.09 257 MET A O 1
ATOM 2080 N N . SER A 1 258 ? 17.902 -17.639 -5.756 1.00 43.09 258 SER A N 1
ATOM 2081 C CA . SER A 1 258 ? 16.425 -17.642 -5.841 1.00 43.09 258 SER A CA 1
ATOM 2082 C C . SER A 1 258 ? 15.768 -16.660 -4.861 1.00 43.09 258 SER A C 1
ATOM 2084 O O . SER A 1 258 ? 14.711 -16.117 -5.155 1.00 43.09 258 SER A O 1
ATOM 2086 N N . LEU A 1 259 ? 16.422 -16.332 -3.732 1.00 39.44 259 LEU A N 1
ATOM 2087 C CA . LEU A 1 259 ? 15.928 -15.309 -2.793 1.00 39.44 259 LEU A CA 1
ATOM 2088 C C . LEU A 1 259 ? 15.843 -13.905 -3.421 1.00 39.44 259 LEU A C 1
ATOM 2090 O O . LEU A 1 259 ? 15.119 -13.061 -2.896 1.00 39.44 259 LEU A O 1
ATOM 2094 N N . PHE A 1 260 ? 16.594 -13.640 -4.498 1.00 40.53 260 PHE A N 1
ATOM 2095 C CA . PHE A 1 260 ? 16.723 -12.317 -5.122 1.00 40.53 260 PHE A CA 1
ATOM 2096 C C . PHE A 1 260 ? 16.293 -12.276 -6.594 1.00 40.53 260 PHE A C 1
ATOM 2098 O O . PHE A 1 260 ? 16.376 -11.215 -7.219 1.00 40.53 260 PHE A O 1
ATOM 2105 N N . GLU A 1 261 ? 15.822 -13.388 -7.165 1.00 39.19 261 GLU A N 1
ATOM 2106 C CA . GLU A 1 261 ? 15.289 -13.400 -8.526 1.00 39.19 261 GLU A CA 1
ATOM 2107 C C . GLU A 1 261 ? 13.887 -12.775 -8.515 1.00 39.19 261 GLU A C 1
ATOM 2109 O O . GLU A 1 261 ? 12.865 -13.438 -8.370 1.00 39.19 261 GLU A O 1
ATOM 2114 N N . LYS A 1 262 ? 13.849 -11.439 -8.610 1.00 44.94 262 LYS A N 1
ATOM 2115 C CA . LYS A 1 262 ? 12.607 -10.700 -8.829 1.00 44.94 262 LYS A CA 1
ATOM 2116 C C . LYS A 1 262 ? 11.997 -11.171 -10.149 1.00 44.94 262 LYS A C 1
ATOM 2118 O O . LYS A 1 262 ? 12.685 -11.258 -11.168 1.00 44.94 262 LYS A O 1
ATOM 2123 N N . GLN A 1 263 ? 10.712 -11.495 -10.083 1.00 51.03 263 GLN A N 1
ATOM 2124 C CA . GLN A 1 263 ? 9.937 -12.112 -11.143 1.00 51.03 263 GLN A CA 1
ATOM 2125 C C . GLN A 1 263 ? 10.100 -11.393 -12.491 1.00 51.03 263 GLN A C 1
ATOM 2127 O O . GLN A 1 263 ? 10.170 -10.169 -12.563 1.00 51.03 263 GLN A O 1
ATOM 2132 N N . GLN A 1 264 ? 10.174 -12.173 -13.568 1.00 46.00 264 GLN A N 1
ATOM 2133 C CA . GLN A 1 264 ? 10.378 -11.688 -14.929 1.00 46.00 264 GLN A CA 1
ATOM 2134 C C . GLN A 1 264 ? 9.290 -10.661 -15.306 1.00 46.00 264 GLN A C 1
ATOM 2136 O O . GLN A 1 264 ? 8.114 -11.017 -15.344 1.00 46.00 264 GLN A O 1
ATOM 2141 N N . ASP A 1 265 ? 9.687 -9.408 -15.579 1.00 53.47 265 ASP A N 1
ATOM 2142 C CA . ASP A 1 265 ? 8.794 -8.299 -15.960 1.00 53.47 265 ASP A CA 1
ATOM 2143 C C . ASP A 1 265 ? 8.027 -8.631 -17.254 1.00 53.47 265 ASP A C 1
ATOM 2145 O O . ASP A 1 265 ? 8.468 -8.358 -18.377 1.00 53.47 265 ASP A O 1
ATOM 2149 N N . THR A 1 266 ? 6.856 -9.241 -17.115 1.00 60.56 266 THR A N 1
ATOM 2150 C CA . THR A 1 266 ? 5.884 -9.397 -18.193 1.00 60.56 266 THR A CA 1
ATOM 2151 C C . THR A 1 266 ? 5.212 -8.045 -18.424 1.00 60.56 266 THR A C 1
ATOM 2153 O O . THR A 1 266 ? 4.519 -7.506 -17.566 1.00 60.56 266 THR A O 1
ATOM 2156 N N . VAL A 1 267 ? 5.421 -7.450 -19.600 1.00 74.88 267 VAL A N 1
ATOM 2157 C CA . VAL A 1 267 ? 4.791 -6.166 -19.942 1.00 74.88 267 VAL A CA 1
ATOM 2158 C C . VAL A 1 267 ? 3.363 -6.415 -20.424 1.00 74.88 267 VAL A C 1
ATOM 2160 O O . VAL A 1 267 ? 3.154 -6.962 -21.508 1.00 74.88 267 VAL A O 1
ATOM 2163 N N . GLY A 1 268 ? 2.381 -6.004 -19.624 1.00 84.06 268 GLY A N 1
ATOM 2164 C CA . GLY A 1 268 ? 0.970 -6.000 -20.007 1.00 84.06 268 GLY A CA 1
ATOM 2165 C C . GLY A 1 268 ? 0.471 -4.644 -20.510 1.00 84.06 268 GLY A C 1
ATOM 2166 O O . GLY A 1 268 ? 1.251 -3.765 -20.878 1.00 84.06 268 GLY A O 1
ATOM 2167 N N . TYR A 1 269 ? -0.852 -4.465 -20.532 1.00 88.75 269 TYR A N 1
ATOM 2168 C CA . TYR A 1 269 ? -1.523 -3.302 -21.128 1.00 88.75 269 TYR A CA 1
ATOM 2169 C C . TYR A 1 269 ? -1.057 -1.946 -20.572 1.00 88.75 269 TYR A C 1
ATOM 2171 O O . TYR A 1 269 ? -0.946 -0.983 -21.330 1.00 88.75 269 TYR A O 1
ATOM 2179 N N . TRP A 1 270 ? -0.778 -1.862 -19.267 1.00 84.75 270 TRP A N 1
ATOM 2180 C CA . TRP A 1 270 ? -0.414 -0.610 -18.590 1.00 84.75 270 TRP A CA 1
ATOM 2181 C C . TRP A 1 270 ? 1.076 -0.255 -18.688 1.00 84.75 270 TRP A C 1
ATOM 2183 O O . TRP A 1 270 ? 1.486 0.784 -18.177 1.00 84.75 270 TRP A O 1
ATOM 2193 N N . GLY A 1 271 ? 1.873 -1.072 -19.382 1.00 84.75 271 GLY A N 1
ATOM 2194 C CA . GLY A 1 271 ? 3.316 -0.886 -19.501 1.00 84.75 271 GLY A CA 1
ATOM 2195 C C . GLY A 1 271 ? 4.100 -1.463 -18.314 1.00 84.75 271 GLY A C 1
ATOM 2196 O O . GLY A 1 271 ? 3.552 -2.244 -17.532 1.00 84.75 271 GLY A O 1
ATOM 2197 N N . PRO A 1 272 ? 5.399 -1.126 -18.203 1.00 83.38 272 PRO A N 1
ATOM 2198 C CA . PRO A 1 272 ? 6.246 -1.571 -17.099 1.00 83.38 272 PRO A CA 1
ATOM 2199 C C . PRO A 1 272 ? 5.735 -1.073 -15.743 1.00 83.38 272 PRO A C 1
ATOM 2201 O O . PRO A 1 272 ? 5.175 0.024 -15.652 1.00 83.38 272 PRO A O 1
ATOM 2204 N N . ALA A 1 273 ? 5.967 -1.855 -14.688 1.00 84.88 273 ALA A N 1
ATOM 2205 C CA . ALA A 1 273 ? 5.665 -1.437 -13.324 1.00 84.88 273 ALA A CA 1
ATOM 2206 C C . ALA A 1 273 ? 6.510 -0.208 -12.949 1.00 84.88 273 ALA A C 1
ATOM 2208 O O . ALA A 1 273 ? 7.730 -0.187 -13.131 1.00 84.88 273 ALA A O 1
ATOM 2209 N N . THR A 1 274 ? 5.855 0.833 -12.437 1.00 87.50 274 THR A N 1
ATOM 2210 C CA . THR A 1 274 ? 6.515 2.058 -11.952 1.00 87.50 274 THR A CA 1
ATOM 2211 C C . THR A 1 274 ? 6.370 2.244 -10.443 1.00 87.50 274 THR A C 1
ATOM 2213 O O . THR A 1 274 ? 7.006 3.139 -9.876 1.00 87.50 274 THR A O 1
ATOM 2216 N N . SER A 1 275 ? 5.555 1.408 -9.794 1.00 88.50 275 SER A N 1
ATOM 2217 C CA . SER A 1 275 ? 5.407 1.335 -8.344 1.00 88.50 275 SER A CA 1
ATOM 2218 C C . SER A 1 275 ? 6.720 0.987 -7.644 1.00 88.50 275 SER A C 1
ATOM 2220 O O . SER A 1 275 ? 7.642 0.407 -8.220 1.00 88.50 275 SER A O 1
ATOM 2222 N N . SER A 1 276 ? 6.829 1.358 -6.369 1.00 83.81 276 SER A N 1
ATOM 2223 C CA . SER A 1 276 ? 8.000 1.005 -5.561 1.00 83.81 276 SER A CA 1
ATOM 2224 C C . SER A 1 276 ? 8.015 -0.460 -5.131 1.00 83.81 276 SER A C 1
ATOM 2226 O O . SER A 1 276 ? 9.087 -0.989 -4.834 1.00 83.81 276 SER A O 1
ATOM 2228 N N . VAL A 1 277 ? 6.841 -1.093 -5.095 1.00 82.88 277 VAL A N 1
ATOM 2229 C CA . VAL A 1 277 ? 6.632 -2.479 -4.683 1.00 82.88 277 VAL A CA 1
ATOM 2230 C C . VAL A 1 277 ? 5.861 -3.241 -5.758 1.00 82.88 277 VAL A C 1
ATOM 2232 O O . VAL A 1 277 ? 5.027 -2.675 -6.468 1.00 82.88 277 VAL A O 1
ATOM 2235 N N . ASP A 1 278 ? 6.199 -4.516 -5.860 1.00 87.44 278 ASP A N 1
ATOM 2236 C CA . ASP A 1 278 ? 5.654 -5.533 -6.753 1.00 87.44 278 ASP A CA 1
ATOM 2237 C C . ASP A 1 278 ? 5.526 -6.790 -5.884 1.00 87.44 278 ASP A C 1
ATOM 2239 O O . ASP A 1 278 ? 6.503 -7.142 -5.209 1.00 87.44 278 ASP A O 1
ATOM 2243 N N . TRP A 1 279 ? 4.325 -7.357 -5.765 1.00 90.19 279 TRP A N 1
ATOM 2244 C CA . TRP A 1 279 ? 4.048 -8.427 -4.800 1.00 90.19 279 TRP A CA 1
ATOM 2245 C C . TRP A 1 279 ? 4.408 -9.790 -5.394 1.00 90.19 279 TRP A C 1
ATOM 2247 O O . TRP A 1 279 ? 4.850 -9.891 -6.534 1.00 90.19 279 TRP A O 1
ATOM 2257 N N . CYS A 1 280 ? 4.245 -10.876 -4.633 1.00 90.75 280 CYS A N 1
ATOM 2258 C CA . CYS A 1 280 ? 4.631 -12.191 -5.151 1.00 90.75 280 CYS A CA 1
ATOM 2259 C C . CYS A 1 280 ? 3.707 -12.733 -6.253 1.00 90.75 280 CYS A C 1
ATOM 2261 O O . CYS A 1 280 ? 3.975 -13.812 -6.789 1.00 90.75 280 CYS A O 1
ATOM 2263 N N . GLU A 1 281 ? 2.553 -12.103 -6.496 1.00 92.06 281 GLU A N 1
ATOM 2264 C CA . GLU A 1 281 ? 1.631 -12.567 -7.528 1.00 92.06 281 GLU A CA 1
ATOM 2265 C C . GLU A 1 281 ? 2.230 -12.349 -8.918 1.00 92.06 281 GLU A C 1
ATOM 2267 O O . GLU A 1 281 ? 2.747 -11.285 -9.240 1.00 92.06 281 GLU A O 1
ATOM 2272 N N . GLU A 1 282 ? 2.086 -13.350 -9.787 1.00 88.50 282 GLU A N 1
ATOM 2273 C CA . GLU A 1 282 ? 2.647 -13.240 -11.118 1.00 88.50 282 GLU A CA 1
ATOM 2274 C C . GLU A 1 282 ? 1.938 -12.209 -12.012 1.00 88.50 282 GLU A C 1
ATOM 2276 O O . GLU A 1 282 ? 0.819 -12.436 -12.487 1.00 88.50 282 GLU A O 1
ATOM 2281 N N . ASN A 1 283 ? 2.651 -11.123 -12.318 1.00 89.88 283 ASN A N 1
ATOM 2282 C CA . ASN A 1 283 ? 2.214 -10.067 -13.226 1.00 89.88 283 ASN A CA 1
ATOM 2283 C C . ASN A 1 283 ? 1.675 -10.578 -14.573 1.00 89.88 283 ASN A C 1
ATOM 2285 O O . ASN A 1 283 ? 2.305 -11.348 -15.302 1.00 89.88 283 ASN A O 1
ATOM 2289 N N . TYR A 1 284 ? 0.472 -10.120 -14.911 1.00 88.44 284 TYR A N 1
ATOM 2290 C CA . TYR A 1 284 ? -0.282 -10.387 -16.133 1.00 88.44 284 TYR A CA 1
ATOM 2291 C C . TYR A 1 284 ? -0.486 -11.876 -16.461 1.00 88.44 284 TYR A C 1
ATOM 2293 O O . TYR A 1 284 ? -0.838 -12.223 -17.591 1.00 88.44 284 TYR A O 1
ATOM 2301 N N . LYS A 1 285 ? -0.332 -12.776 -15.477 1.00 88.19 285 LYS A N 1
ATOM 2302 C CA . LYS A 1 285 ? -0.480 -14.228 -15.669 1.00 88.19 285 LYS A CA 1
ATOM 2303 C C . LYS A 1 285 ? -1.877 -14.631 -16.129 1.00 88.19 285 LYS A C 1
ATOM 2305 O O . LYS A 1 285 ? -2.036 -15.521 -16.962 1.00 88.19 285 LYS A O 1
ATOM 2310 N N . HIS A 1 286 ? -2.900 -14.002 -15.555 1.00 90.50 286 HIS A N 1
ATOM 2311 C CA . HIS A 1 286 ? -4.302 -14.355 -15.793 1.00 90.50 286 HIS A CA 1
ATOM 2312 C C . HIS A 1 286 ? -5.008 -13.424 -16.787 1.00 90.50 286 HIS A C 1
ATOM 2314 O O . HIS A 1 286 ? -6.052 -13.787 -17.329 1.00 90.50 286 HIS A O 1
ATOM 2320 N N . SER A 1 287 ? -4.472 -12.225 -17.029 1.00 91.19 287 SER A N 1
ATOM 2321 C CA . SER A 1 287 ? -5.065 -11.228 -17.920 1.00 91.19 287 SER A CA 1
ATOM 2322 C C . SER A 1 287 ? -4.003 -10.272 -18.447 1.00 91.19 287 SER A C 1
ATOM 2324 O O . SER A 1 287 ? -3.155 -9.815 -17.695 1.00 91.19 287 SER A O 1
ATOM 2326 N N . PHE A 1 288 ? -4.111 -9.879 -19.717 1.00 90.19 288 PHE A N 1
ATOM 2327 C CA . PHE A 1 288 ? -3.269 -8.826 -20.297 1.00 90.19 288 PHE A CA 1
ATOM 2328 C C . PHE A 1 288 ? -3.575 -7.425 -19.729 1.00 90.19 288 PHE A C 1
ATOM 2330 O O . PHE A 1 288 ? -2.743 -6.526 -19.817 1.00 90.19 288 PHE A O 1
ATOM 2337 N N . TYR A 1 289 ? -4.766 -7.224 -19.151 1.00 94.06 289 TYR A N 1
ATOM 2338 C CA . TYR A 1 289 ? -5.243 -5.913 -18.687 1.00 94.06 289 TYR A CA 1
ATOM 2339 C C . TYR A 1 289 ? -5.074 -5.670 -17.185 1.00 94.06 289 TYR A C 1
ATOM 2341 O O . TYR A 1 289 ? -5.198 -4.527 -16.749 1.00 94.06 289 TYR A O 1
ATOM 2349 N N . ILE A 1 290 ? -4.860 -6.731 -16.406 1.00 96.00 290 ILE A N 1
ATOM 2350 C CA . ILE A 1 290 ? -4.786 -6.693 -14.942 1.00 96.00 290 ILE A CA 1
ATOM 2351 C C . ILE A 1 290 ? -3.439 -7.294 -14.552 1.00 96.00 290 ILE A C 1
ATOM 2353 O O . ILE A 1 290 ? -3.214 -8.464 -14.859 1.00 96.00 290 ILE A O 1
ATOM 2357 N N . ALA A 1 291 ? -2.575 -6.497 -13.918 1.00 93.38 291 ALA A N 1
ATOM 2358 C CA . ALA A 1 291 ? -1.236 -6.923 -13.520 1.00 93.38 291 ALA A CA 1
ATOM 2359 C C . ALA A 1 291 ? -1.303 -8.058 -12.486 1.00 93.38 291 ALA A C 1
ATOM 2361 O O . ALA A 1 291 ? -1.006 -9.197 -12.820 1.00 93.38 291 ALA A O 1
ATOM 2362 N N . GLU A 1 292 ? -1.803 -7.804 -11.283 1.00 95.62 292 GLU A N 1
ATOM 2363 C CA . GLU A 1 292 ? -1.952 -8.833 -10.251 1.00 95.62 292 GLU A CA 1
ATOM 2364 C C . GLU A 1 292 ? -3.437 -9.184 -10.104 1.00 95.62 292 GLU A C 1
ATOM 2366 O O . GLU A 1 292 ? -4.231 -8.435 -9.523 1.00 95.62 292 GLU A O 1
ATOM 2371 N N . PHE A 1 293 ? -3.865 -10.287 -10.716 1.00 96.56 293 PHE A N 1
ATOM 2372 C CA . PHE A 1 293 ? -5.279 -10.621 -10.866 1.00 96.56 293 PHE A CA 1
ATOM 2373 C C . PHE A 1 293 ? -5.971 -10.895 -9.528 1.00 96.56 293 PHE A C 1
ATOM 2375 O O . PHE A 1 293 ? -7.019 -10.313 -9.247 1.00 96.56 293 PHE A O 1
ATOM 2382 N N . TRP A 1 294 ? -5.412 -11.763 -8.691 1.00 97.81 294 TRP A N 1
ATOM 2383 C CA . TRP A 1 294 ? -5.998 -12.141 -7.409 1.00 97.81 294 TRP A CA 1
ATOM 2384 C C . TRP A 1 294 ? -5.911 -11.012 -6.390 1.00 97.81 294 TRP A C 1
ATOM 2386 O O . TRP A 1 294 ? -6.892 -10.772 -5.677 1.00 97.81 294 TRP A O 1
ATOM 2396 N N . ASN A 1 295 ? -4.811 -10.263 -6.363 1.00 98.00 295 ASN A N 1
ATOM 2397 C CA . ASN A 1 295 ? -4.671 -9.063 -5.547 1.00 98.00 295 ASN A CA 1
ATOM 2398 C C . ASN A 1 295 ? -5.722 -8.018 -5.951 1.00 98.00 295 ASN A C 1
ATOM 2400 O O . ASN A 1 295 ? -6.452 -7.536 -5.092 1.00 98.00 295 ASN A O 1
ATOM 2404 N N . THR A 1 296 ? -5.941 -7.785 -7.250 1.00 98.38 296 THR A N 1
ATOM 2405 C CA . THR A 1 296 ? -6.996 -6.873 -7.735 1.00 98.38 296 THR A CA 1
ATOM 2406 C C . THR A 1 296 ? -8.403 -7.343 -7.352 1.00 98.38 296 THR A C 1
ATOM 2408 O O . THR A 1 296 ? -9.214 -6.564 -6.847 1.00 98.38 296 THR A O 1
ATOM 2411 N N . ILE A 1 297 ? -8.731 -8.619 -7.591 1.00 98.00 297 ILE A N 1
ATOM 2412 C CA . ILE A 1 297 ? -10.074 -9.154 -7.315 1.00 98.00 297 ILE A CA 1
ATOM 2413 C C . ILE A 1 297 ? -10.370 -9.159 -5.813 1.00 98.00 297 ILE A C 1
ATOM 2415 O O . ILE A 1 297 ? -11.474 -8.803 -5.397 1.00 98.00 297 ILE A O 1
ATOM 2419 N N . SER A 1 298 ? -9.392 -9.523 -4.988 1.00 98.25 298 SER A N 1
ATOM 2420 C CA . SER A 1 298 ? -9.541 -9.506 -3.532 1.00 98.25 298 SER A CA 1
ATOM 2421 C C . SER A 1 298 ? -9.710 -8.090 -2.972 1.00 98.25 298 SER A C 1
ATOM 2423 O O . SER A 1 298 ? -10.465 -7.922 -2.012 1.00 98.25 298 SER A O 1
ATOM 2425 N N . SER A 1 299 ? -9.139 -7.054 -3.598 1.00 98.25 299 SER A N 1
ATOM 2426 C CA . SER A 1 299 ? -9.336 -5.656 -3.184 1.00 98.25 299 SER A CA 1
ATOM 2427 C C . SER A 1 299 ? -10.787 -5.173 -3.305 1.00 98.25 299 SER A C 1
ATOM 2429 O O . SER A 1 299 ? -11.223 -4.321 -2.525 1.00 98.25 299 SER A O 1
ATOM 2431 N N . PHE A 1 300 ? -11.609 -5.779 -4.174 1.00 97.44 300 PHE A N 1
ATOM 2432 C CA . PHE A 1 300 ? -13.055 -5.513 -4.186 1.00 97.44 300 PHE A CA 1
ATOM 2433 C C . PHE A 1 300 ? -13.759 -5.926 -2.885 1.00 97.44 300 PHE A C 1
ATOM 2435 O O . PHE A 1 300 ? -14.832 -5.395 -2.585 1.00 97.44 300 PHE A O 1
ATOM 2442 N N . ALA A 1 301 ? -13.173 -6.818 -2.075 1.00 95.19 301 ALA A N 1
ATOM 2443 C CA . ALA A 1 301 ? -13.714 -7.150 -0.759 1.00 95.19 301 ALA A CA 1
ATOM 2444 C C . ALA A 1 301 ? -13.746 -5.922 0.168 1.00 95.19 301 ALA A C 1
ATOM 2446 O O . ALA A 1 301 ? -14.724 -5.748 0.897 1.00 95.19 301 ALA A O 1
ATOM 2447 N N . MET A 1 302 ? -12.746 -5.030 0.088 1.00 96.00 302 MET A N 1
ATOM 2448 C CA . MET A 1 302 ? -12.726 -3.763 0.836 1.00 96.00 302 MET A CA 1
ATOM 2449 C C . MET A 1 302 ? -13.881 -2.855 0.417 1.00 96.00 302 MET A C 1
ATOM 2451 O O . MET A 1 302 ? -14.609 -2.338 1.266 1.00 96.00 302 MET A O 1
ATOM 2455 N N . VAL A 1 303 ? -14.104 -2.720 -0.894 1.00 97.44 303 VAL A N 1
ATOM 2456 C CA . VAL A 1 303 ? -15.212 -1.932 -1.452 1.00 97.44 303 VAL A CA 1
ATOM 2457 C C . VAL A 1 303 ? -16.558 -2.494 -0.990 1.00 97.44 303 VAL A C 1
ATOM 2459 O O . VAL A 1 303 ? -17.389 -1.761 -0.452 1.00 97.44 303 VAL A O 1
ATOM 2462 N N . GLY A 1 304 ? -16.768 -3.803 -1.148 1.00 94.88 304 GLY A N 1
ATOM 2463 C CA . GLY A 1 304 ? -18.010 -4.470 -0.760 1.00 94.88 304 GLY A CA 1
ATOM 2464 C C . GLY A 1 304 ? -18.295 -4.365 0.738 1.00 94.88 304 GLY A C 1
ATOM 2465 O O . GLY A 1 304 ? -19.406 -4.003 1.131 1.00 94.88 304 GLY A O 1
ATOM 2466 N N . LEU A 1 305 ? -17.290 -4.622 1.580 1.00 91.69 305 LEU A N 1
ATOM 2467 C CA . LEU A 1 305 ? -17.415 -4.512 3.031 1.00 91.69 305 LEU A CA 1
ATOM 2468 C C . LEU A 1 305 ? -17.686 -3.070 3.470 1.00 91.69 305 LEU A C 1
ATOM 2470 O O . LEU A 1 305 ? -18.540 -2.851 4.327 1.00 91.69 305 LEU A O 1
ATOM 2474 N N . GLY A 1 306 ? -16.983 -2.091 2.897 1.00 94.00 306 GLY A N 1
ATOM 2475 C CA . GLY A 1 306 ? -17.188 -0.678 3.204 1.00 94.00 306 GLY A CA 1
ATOM 2476 C C . GLY A 1 306 ? -18.616 -0.231 2.887 1.00 94.00 306 GLY A C 1
ATOM 2477 O O . GLY A 1 306 ? -19.304 0.320 3.746 1.00 94.00 306 GLY A O 1
ATOM 2478 N N . LEU A 1 307 ? -19.121 -0.559 1.694 1.00 94.62 307 LEU A N 1
ATOM 2479 C CA . LEU A 1 307 ? -20.500 -0.250 1.303 1.00 94.62 307 LEU A CA 1
ATOM 2480 C C . LEU A 1 307 ? -21.530 -0.941 2.207 1.00 94.62 307 LEU A C 1
ATOM 2482 O O . LEU A 1 307 ? -22.484 -0.300 2.661 1.00 94.62 307 LEU A O 1
ATOM 2486 N N . LEU A 1 308 ? -21.320 -2.224 2.518 1.00 91.06 308 LEU A N 1
ATOM 2487 C CA . LEU A 1 308 ? -22.177 -2.969 3.440 1.00 91.06 308 LEU A CA 1
ATOM 2488 C C . LEU A 1 308 ? -22.164 -2.349 4.843 1.00 91.06 308 LEU A C 1
ATOM 2490 O O . LEU A 1 308 ? -23.217 -2.210 5.464 1.00 91.06 308 LEU A O 1
ATOM 2494 N N . GLY A 1 309 ? -20.991 -1.943 5.328 1.00 90.69 309 GLY A N 1
ATOM 2495 C CA . GLY A 1 309 ? -20.806 -1.302 6.623 1.00 90.69 309 GLY A CA 1
ATOM 2496 C C . GLY A 1 309 ? -21.539 0.031 6.727 1.00 90.69 309 GLY A C 1
ATOM 2497 O O . GLY A 1 309 ? -22.238 0.254 7.712 1.00 90.69 309 GLY A O 1
ATOM 2498 N N . ILE A 1 310 ? -21.468 0.884 5.698 1.00 91.88 310 ILE A N 1
ATOM 2499 C CA . ILE A 1 310 ? -22.244 2.135 5.636 1.00 91.88 310 ILE A CA 1
ATOM 2500 C C . ILE A 1 310 ? -23.742 1.825 5.672 1.00 91.88 310 ILE A C 1
ATOM 2502 O O . ILE A 1 310 ? -24.477 2.380 6.492 1.00 91.88 310 ILE A O 1
ATOM 2506 N N . TRP A 1 311 ? -24.207 0.920 4.808 1.00 89.38 311 TRP A N 1
ATOM 2507 C CA . TRP A 1 311 ? -25.622 0.560 4.734 1.00 89.38 311 TRP A CA 1
ATOM 2508 C C . TRP A 1 311 ? -26.146 0.040 6.080 1.00 89.38 311 TRP A C 1
ATOM 2510 O O . TRP A 1 311 ? -27.170 0.527 6.564 1.00 89.38 311 TRP A O 1
ATOM 2520 N N . ALA A 1 312 ? -25.405 -0.868 6.719 1.00 86.69 312 ALA A N 1
ATOM 2521 C CA . ALA A 1 312 ? -25.790 -1.496 7.978 1.00 86.69 312 ALA A CA 1
ATOM 2522 C C . ALA A 1 312 ? -25.677 -0.557 9.192 1.00 86.69 312 ALA A C 1
ATOM 2524 O O . ALA A 1 312 ? -26.496 -0.652 10.107 1.00 86.69 312 ALA A O 1
ATOM 2525 N N . HIS A 1 313 ? -24.685 0.342 9.219 1.00 89.50 313 HIS A N 1
ATOM 2526 C CA . HIS A 1 313 ? -24.314 1.070 10.436 1.00 89.50 313 HIS A CA 1
ATOM 2527 C C . HIS A 1 313 ? -24.564 2.583 10.425 1.00 89.50 313 HIS A C 1
ATOM 2529 O O . HIS A 1 313 ? -24.557 3.174 11.505 1.00 89.50 313 HIS A O 1
ATOM 2535 N N . HIS A 1 314 ? -24.860 3.224 9.284 1.00 86.25 314 HIS A N 1
ATOM 2536 C CA . HIS A 1 314 ? -25.053 4.689 9.242 1.00 86.25 314 HIS A CA 1
ATOM 2537 C C . HIS A 1 314 ? -26.113 5.200 10.221 1.00 86.25 314 HIS A C 1
ATOM 2539 O O . HIS A 1 314 ? -25.947 6.274 10.800 1.00 86.25 314 HIS A O 1
ATOM 2545 N N . ARG A 1 315 ? -27.181 4.422 10.443 1.00 85.50 315 ARG A N 1
ATOM 2546 C CA . ARG A 1 315 ? -28.221 4.768 11.421 1.00 85.50 315 ARG A CA 1
ATOM 2547 C C . ARG A 1 315 ? -27.806 4.421 12.843 1.00 85.50 315 ARG A C 1
ATOM 2549 O O . ARG A 1 315 ? -28.070 5.206 13.742 1.00 85.50 315 ARG A O 1
ATOM 2556 N N . SER A 1 316 ? -27.175 3.265 13.054 1.00 85.50 316 SER A N 1
ATOM 2557 C CA . SER A 1 316 ? -26.910 2.735 14.395 1.00 85.50 316 SER A CA 1
ATOM 2558 C C . SER A 1 316 ? -25.661 3.305 15.057 1.00 85.50 316 SER A C 1
ATOM 2560 O O . SER A 1 316 ? -25.730 3.658 16.229 1.00 85.50 316 SER A O 1
ATOM 2562 N N . LEU A 1 317 ? -24.552 3.439 14.329 1.00 85.38 317 LEU A N 1
ATOM 2563 C CA . LEU A 1 317 ? -23.282 3.975 14.838 1.00 85.38 317 LEU A CA 1
ATOM 2564 C C . LEU A 1 317 ? -23.113 5.481 14.568 1.00 85.38 317 LEU A C 1
ATOM 2566 O O . LEU A 1 317 ? -22.142 6.100 15.005 1.00 85.38 317 LEU A O 1
ATOM 2570 N N . GLY A 1 318 ? -24.047 6.074 13.821 1.00 85.25 318 GLY A N 1
ATOM 2571 C CA . GLY A 1 318 ? -23.986 7.463 13.385 1.00 85.25 318 GLY A CA 1
ATOM 2572 C C . GLY A 1 318 ? -22.941 7.712 12.293 1.00 85.25 318 GLY A C 1
ATOM 2573 O O . GLY A 1 318 ? -22.134 6.849 11.928 1.00 85.25 318 GLY A O 1
ATOM 2574 N N . TRP A 1 319 ? -22.955 8.931 11.752 1.00 83.62 319 TRP A N 1
ATOM 2575 C CA . TRP A 1 319 ? -22.134 9.290 10.592 1.00 83.62 319 TRP A CA 1
ATOM 2576 C C . TRP A 1 319 ? -20.628 9.263 10.877 1.00 83.62 319 TRP A C 1
ATOM 2578 O O . TRP A 1 319 ? -19.857 8.830 10.030 1.00 83.62 319 TRP A O 1
ATOM 2588 N N . ARG A 1 320 ? -20.203 9.653 12.086 1.00 86.62 320 ARG A N 1
ATOM 2589 C CA . ARG A 1 320 ? -18.782 9.707 12.467 1.00 86.62 320 ARG A CA 1
ATOM 2590 C C . ARG A 1 320 ? -18.109 8.331 12.380 1.00 86.62 320 ARG A C 1
ATOM 2592 O O . ARG A 1 320 ? -17.090 8.178 11.728 1.00 86.62 320 ARG A O 1
ATOM 2599 N N . LEU A 1 321 ? -18.694 7.288 12.961 1.00 85.94 321 LEU A N 1
ATOM 2600 C CA . LEU A 1 321 ? -18.115 5.945 12.833 1.00 85.94 321 LEU A CA 1
ATOM 2601 C C . LEU A 1 321 ? -18.310 5.370 11.424 1.00 85.94 321 LEU A C 1
ATOM 2603 O O . LEU A 1 321 ? -17.426 4.699 10.896 1.00 85.94 321 LEU A O 1
ATOM 2607 N N . SER A 1 322 ? -19.435 5.687 10.780 1.00 86.00 322 SER A N 1
ATOM 2608 C CA . SER A 1 322 ? -19.748 5.181 9.438 1.00 86.00 322 SER A CA 1
ATOM 2609 C C . SER A 1 322 ? -18.861 5.767 8.339 1.00 86.00 322 SER A C 1
ATOM 2611 O O . SER A 1 322 ? -18.623 5.105 7.332 1.00 86.00 322 SER A O 1
ATOM 2613 N N . ASN A 1 323 ? -18.300 6.960 8.547 1.00 91.69 323 ASN A N 1
ATOM 2614 C CA . ASN A 1 323 ? -17.312 7.547 7.647 1.00 91.69 323 ASN A CA 1
ATOM 2615 C C . ASN A 1 323 ? -16.021 6.711 7.571 1.00 91.69 323 ASN A C 1
ATOM 2617 O O . ASN A 1 323 ? -15.359 6.709 6.537 1.00 91.69 323 ASN A O 1
ATOM 2621 N N . GLY A 1 324 ? -15.694 5.938 8.615 1.00 93.00 324 GLY A N 1
ATOM 2622 C CA . GLY A 1 324 ? -14.593 4.973 8.566 1.00 93.00 324 GLY A CA 1
ATOM 2623 C C . GLY A 1 324 ? -14.794 3.921 7.472 1.00 93.00 324 GLY A C 1
ATOM 2624 O O . GLY A 1 324 ? -13.875 3.650 6.707 1.00 93.00 324 GLY A O 1
ATOM 2625 N N . TYR A 1 325 ? -16.016 3.401 7.319 1.00 94.06 325 TYR A N 1
ATOM 2626 C CA . TYR A 1 325 ? -16.342 2.467 6.237 1.00 94.06 325 TYR A CA 1
ATOM 2627 C C . TYR A 1 325 ? -16.255 3.115 4.849 1.00 94.06 325 TYR A C 1
ATOM 2629 O O . TYR A 1 325 ? -15.813 2.462 3.908 1.00 94.06 325 TYR A O 1
ATOM 2637 N N . LEU A 1 326 ? -16.623 4.395 4.716 1.00 95.31 326 LEU A N 1
ATOM 2638 C CA . LEU A 1 326 ? -16.450 5.139 3.462 1.00 95.31 326 LEU A CA 1
ATOM 2639 C C . LEU A 1 326 ? -14.975 5.280 3.089 1.00 95.31 326 LEU A C 1
ATOM 2641 O O . LEU A 1 326 ? -14.621 5.079 1.931 1.00 95.31 326 LEU A O 1
ATOM 2645 N N . MET A 1 327 ? -14.107 5.572 4.056 1.00 95.88 327 MET A N 1
ATOM 2646 C CA . MET A 1 327 ? -12.671 5.663 3.793 1.00 95.88 327 MET A CA 1
ATOM 2647 C C . MET A 1 327 ? -12.084 4.309 3.357 1.00 95.88 327 MET A C 1
ATOM 2649 O O . MET A 1 327 ? -11.257 4.273 2.453 1.00 95.88 327 MET A O 1
ATOM 2653 N N . ILE A 1 328 ? -12.591 3.190 3.889 1.00 96.31 328 ILE A N 1
ATOM 2654 C CA . ILE A 1 328 ? -12.222 1.842 3.420 1.00 96.31 328 ILE A CA 1
ATOM 2655 C C . ILE A 1 328 ? -12.672 1.572 1.980 1.00 96.31 328 ILE A C 1
ATOM 2657 O O . ILE A 1 328 ? -11.951 0.905 1.244 1.00 96.31 328 ILE A O 1
ATOM 2661 N N . VAL A 1 329 ? -13.808 2.121 1.533 1.00 97.88 329 VAL A N 1
ATOM 2662 C CA . VAL A 1 329 ? -14.182 2.063 0.107 1.00 97.88 329 VAL A CA 1
ATOM 2663 C C . VAL A 1 329 ? -13.146 2.787 -0.753 1.00 97.88 329 VAL A C 1
ATOM 2665 O O . VAL A 1 329 ? -12.765 2.268 -1.798 1.00 97.88 329 VAL A O 1
ATOM 2668 N N . VAL A 1 330 ? -12.670 3.957 -0.312 1.00 98.12 330 VAL A N 1
ATOM 2669 C CA . VAL A 1 330 ? -11.641 4.724 -1.034 1.00 98.12 330 VAL A CA 1
ATOM 2670 C C . VAL A 1 330 ? -10.333 3.935 -1.124 1.00 98.12 330 VAL A C 1
ATOM 2672 O O . VAL A 1 330 ? -9.799 3.810 -2.222 1.00 98.12 330 VAL A O 1
ATOM 2675 N N . VAL A 1 331 ? -9.877 3.340 -0.015 1.00 98.25 331 VAL A N 1
ATOM 2676 C CA . VAL A 1 331 ? -8.711 2.434 0.002 1.00 98.25 331 VAL A CA 1
ATOM 2677 C C . VAL A 1 331 ? -8.921 1.266 -0.962 1.00 98.25 331 VAL A C 1
ATOM 2679 O O . VAL A 1 331 ? -8.074 1.001 -1.801 1.00 98.25 331 VAL A O 1
ATOM 2682 N N . GLY A 1 332 ? -10.084 0.609 -0.917 1.00 98.12 332 GLY A N 1
ATOM 2683 C CA . GLY A 1 332 ? -10.385 -0.521 -1.7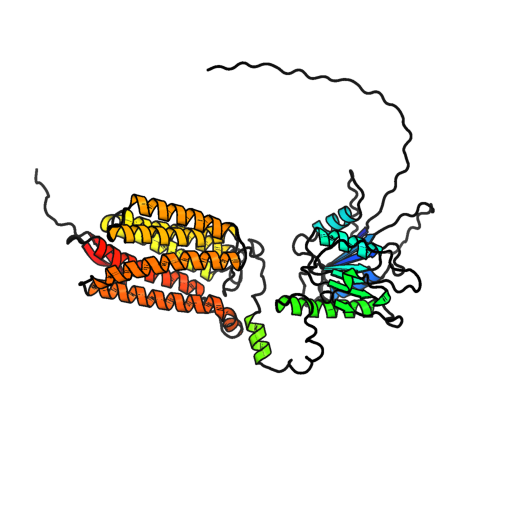94 1.00 98.12 332 GLY A CA 1
ATOM 2684 C C . GLY A 1 332 ? -10.337 -0.170 -3.282 1.00 98.12 332 GLY A C 1
ATOM 2685 O O . GLY A 1 332 ? -9.796 -0.937 -4.070 1.00 98.12 332 GLY A O 1
ATOM 2686 N N . ILE A 1 333 ? -10.860 0.997 -3.673 1.00 98.56 333 ILE A N 1
ATOM 2687 C CA . ILE A 1 333 ? -10.769 1.485 -5.059 1.00 98.56 333 ILE A CA 1
ATOM 2688 C C . ILE A 1 333 ? -9.309 1.747 -5.439 1.00 98.56 333 ILE A C 1
ATOM 2690 O O . ILE A 1 333 ? -8.885 1.338 -6.518 1.00 98.56 333 ILE A O 1
ATOM 2694 N N . GLY A 1 334 ? -8.547 2.397 -4.558 1.00 98.50 334 GLY A N 1
ATOM 2695 C CA . GLY A 1 334 ? -7.116 2.625 -4.740 1.00 98.50 334 GLY A CA 1
ATOM 2696 C C . GLY A 1 334 ? -6.342 1.332 -4.955 1.00 98.50 334 GLY A C 1
ATOM 2697 O O . GLY A 1 334 ? -5.647 1.193 -5.954 1.00 98.50 334 GLY A O 1
ATOM 2698 N N . SER A 1 335 ? -6.558 0.352 -4.083 1.00 98.44 335 SER A N 1
ATOM 2699 C CA . SER A 1 335 ? -5.941 -0.970 -4.147 1.00 98.44 335 SER A CA 1
ATOM 2700 C C . SER A 1 335 ? -6.307 -1.732 -5.430 1.00 98.44 335 SER A C 1
ATOM 2702 O O . SER A 1 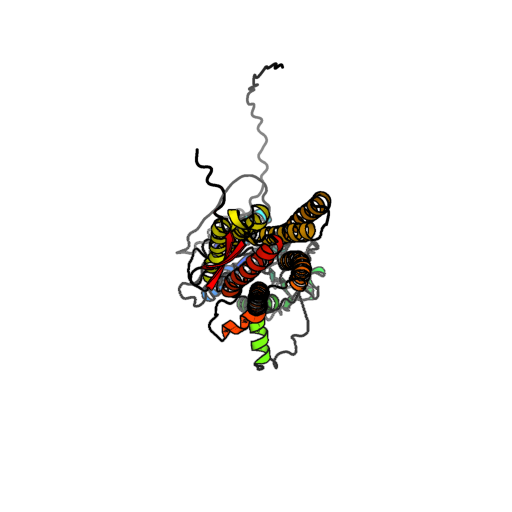335 ? -5.433 -2.309 -6.071 1.00 98.44 335 SER A O 1
ATOM 2704 N N . VAL A 1 336 ? -7.567 -1.666 -5.889 1.00 98.62 336 VAL A N 1
ATOM 2705 C CA . VAL A 1 336 ? -7.972 -2.225 -7.198 1.00 98.62 336 VAL A CA 1
ATOM 2706 C C . VAL A 1 336 ? -7.192 -1.570 -8.345 1.00 98.62 336 VAL A C 1
ATOM 2708 O O . VAL A 1 336 ? -6.736 -2.263 -9.253 1.00 98.62 336 VAL A O 1
ATOM 2711 N N . LEU A 1 337 ? -7.032 -0.243 -8.326 1.00 98.38 337 LEU A N 1
ATOM 2712 C CA . LEU A 1 337 ? -6.273 0.475 -9.357 1.00 98.38 337 LEU A CA 1
ATOM 2713 C C . LEU A 1 337 ? -4.778 0.154 -9.286 1.00 98.38 337 LEU A C 1
ATOM 2715 O O . LEU A 1 337 ? -4.138 -0.021 -10.322 1.00 98.38 337 LEU A O 1
ATOM 2719 N N . PHE A 1 338 ? -4.219 0.071 -8.082 1.00 98.38 338 PHE A N 1
ATOM 2720 C CA . PHE A 1 338 ? -2.813 -0.228 -7.869 1.00 98.38 338 PHE A CA 1
ATOM 2721 C C . PHE A 1 338 ? -2.473 -1.630 -8.371 1.00 98.38 338 PHE A C 1
ATOM 2723 O O . PHE A 1 338 ? -1.712 -1.749 -9.327 1.00 98.38 338 PHE A O 1
ATOM 2730 N N . HIS A 1 339 ? -3.103 -2.672 -7.832 1.00 98.06 339 HIS A N 1
ATOM 2731 C CA . HIS A 1 339 ? -2.845 -4.056 -8.243 1.00 98.06 339 HIS A CA 1
ATOM 2732 C C . HIS A 1 339 ? -3.240 -4.328 -9.698 1.00 98.06 339 HIS A C 1
ATOM 2734 O O . HIS A 1 339 ? -2.647 -5.173 -10.366 1.00 98.06 339 HIS A O 1
ATOM 2740 N N . GLY A 1 340 ? -4.200 -3.570 -10.235 1.00 97.19 340 GLY A N 1
ATOM 2741 C CA . GLY A 1 340 ? -4.576 -3.680 -11.638 1.00 97.19 340 GLY A CA 1
ATOM 2742 C C . GLY A 1 340 ? -3.499 -3.185 -12.604 1.00 97.19 340 GLY A C 1
ATOM 2743 O O . GLY A 1 340 ? -3.463 -3.643 -13.746 1.00 97.19 340 GLY A O 1
ATOM 2744 N N . THR A 1 341 ? -2.629 -2.265 -12.176 1.00 95.88 341 THR A N 1
ATOM 2745 C CA . THR A 1 341 ? -1.759 -1.500 -13.089 1.00 95.88 341 THR A CA 1
ATOM 2746 C C . THR A 1 341 ? -0.275 -1.474 -12.715 1.00 95.88 341 THR A C 1
ATOM 2748 O O . THR A 1 341 ? 0.549 -1.211 -13.591 1.00 95.88 341 THR A O 1
ATOM 2751 N N . LEU A 1 342 ? 0.059 -1.685 -11.437 1.00 94.69 342 LEU A N 1
ATOM 2752 C CA . LEU A 1 342 ? 1.384 -1.488 -10.831 1.00 94.69 342 LEU A CA 1
ATOM 2753 C C . LEU A 1 342 ? 2.029 -0.131 -11.163 1.00 94.69 342 LEU A C 1
ATOM 2755 O O . LEU A 1 342 ? 3.246 0.002 -11.310 1.00 94.69 342 LEU A O 1
ATOM 2759 N N . GLN A 1 343 ? 1.199 0.908 -11.296 1.00 93.94 343 GLN A N 1
ATOM 2760 C CA . GLN A 1 343 ? 1.673 2.268 -11.539 1.00 93.94 343 GLN A CA 1
ATOM 2761 C C . GLN A 1 343 ? 1.836 3.044 -10.235 1.00 93.94 343 GLN A C 1
ATOM 2763 O O . GLN A 1 343 ? 1.002 2.948 -9.330 1.00 93.94 343 GLN A O 1
ATOM 2768 N N . TYR A 1 344 ? 2.890 3.856 -10.169 1.00 92.94 344 TYR A N 1
ATOM 2769 C CA . TYR A 1 344 ? 3.221 4.692 -9.017 1.00 92.94 344 TYR A CA 1
ATOM 2770 C C . TYR A 1 344 ? 2.059 5.593 -8.591 1.00 92.94 344 TYR A C 1
ATOM 2772 O O . TYR A 1 344 ? 1.754 5.722 -7.407 1.00 92.94 344 TYR A O 1
ATOM 2780 N N . GLU A 1 345 ? 1.375 6.204 -9.557 1.00 94.94 345 GLU A N 1
ATOM 2781 C CA . GLU A 1 345 ? 0.248 7.085 -9.287 1.00 94.94 345 GLU A CA 1
ATOM 2782 C C . GLU A 1 345 ? -0.855 6.315 -8.563 1.00 94.94 345 GLU A C 1
ATOM 2784 O O . GLU A 1 345 ? -1.333 6.773 -7.530 1.00 94.94 345 GLU A O 1
ATOM 2789 N N . HIS A 1 346 ? -1.216 5.125 -9.049 1.00 96.88 346 HIS A N 1
ATOM 2790 C CA . HIS A 1 346 ? -2.248 4.290 -8.436 1.00 96.88 346 HIS A CA 1
ATOM 2791 C C . HIS A 1 346 ? -1.817 3.703 -7.089 1.00 96.88 346 HIS A C 1
ATOM 2793 O O . HIS A 1 346 ? -2.658 3.589 -6.203 1.00 96.88 346 HIS A O 1
ATOM 2799 N N . GLN A 1 347 ? -0.523 3.442 -6.881 1.00 96.31 347 GLN A N 1
ATOM 2800 C CA . GLN A 1 347 ? 0.007 3.114 -5.556 1.00 96.31 347 GLN A CA 1
ATOM 2801 C C . GLN A 1 347 ? -0.281 4.236 -4.546 1.00 96.31 347 GLN A C 1
ATOM 2803 O O . GLN A 1 347 ? -0.702 3.963 -3.424 1.00 96.31 347 GLN A O 1
ATOM 2808 N N . MET A 1 348 ? -0.145 5.510 -4.942 1.00 97.06 348 MET A N 1
ATOM 2809 C CA . MET A 1 348 ? -0.517 6.629 -4.064 1.00 97.06 348 MET A CA 1
ATOM 2810 C C . MET A 1 348 ? -2.021 6.662 -3.768 1.00 97.06 348 MET A C 1
ATOM 2812 O O . MET A 1 348 ? -2.408 7.062 -2.672 1.00 97.06 348 MET A O 1
ATOM 2816 N N . TRP A 1 349 ? -2.870 6.227 -4.704 1.00 96.88 349 TRP A N 1
ATOM 2817 C CA . TRP A 1 349 ? -4.312 6.091 -4.468 1.00 96.88 349 TRP A CA 1
ATOM 2818 C C . TRP A 1 349 ? -4.665 4.959 -3.497 1.00 96.88 349 TRP A C 1
ATOM 2820 O O . TRP A 1 349 ? -5.757 4.995 -2.940 1.00 96.88 349 TRP A O 1
ATOM 2830 N N . ASP A 1 350 ? -3.775 3.996 -3.263 1.00 98.00 350 ASP A N 1
ATOM 2831 C CA . ASP A 1 350 ? -3.950 2.940 -2.261 1.00 98.00 350 ASP A CA 1
ATOM 2832 C C . ASP A 1 350 ? -3.375 3.363 -0.896 1.00 98.00 350 ASP A C 1
ATOM 2834 O O . ASP A 1 350 ? -4.093 3.558 0.090 1.00 98.00 350 ASP A O 1
ATOM 2838 N N . GLU A 1 351 ? -2.072 3.634 -0.860 1.00 97.12 351 GLU A N 1
ATOM 2839 C CA . GLU A 1 351 ? -1.310 3.836 0.372 1.00 97.12 351 GLU A CA 1
ATOM 2840 C C . GLU A 1 351 ? -1.670 5.136 1.110 1.00 97.12 351 GLU A C 1
ATOM 2842 O O . GLU A 1 351 ? -1.796 5.156 2.339 1.00 97.12 351 GLU A O 1
ATOM 2847 N N . VAL A 1 352 ? -1.873 6.250 0.396 1.00 97.12 352 VAL A N 1
ATOM 2848 C CA . VAL A 1 352 ? -2.184 7.535 1.048 1.00 97.12 352 VAL A CA 1
ATOM 2849 C C . VAL A 1 352 ? -3.553 7.484 1.744 1.00 97.12 352 VAL A C 1
ATOM 2851 O O . VAL A 1 352 ? -3.627 7.833 2.931 1.00 97.12 352 VAL A O 1
ATOM 2854 N N . PRO A 1 353 ? -4.634 6.995 1.100 1.00 97.75 353 PRO A N 1
ATOM 2855 C CA . PRO A 1 353 ? -5.906 6.786 1.785 1.00 97.75 353 PRO A CA 1
ATOM 2856 C C . PRO A 1 353 ? -5.841 5.831 2.979 1.00 97.75 353 PRO A C 1
ATOM 2858 O O . PRO A 1 353 ? -6.596 6.037 3.934 1.00 97.75 353 PRO A O 1
ATOM 2861 N N . MET A 1 354 ? -4.944 4.837 3.001 1.00 97.81 354 MET A N 1
ATOM 2862 C CA . MET A 1 354 ? -4.753 3.990 4.189 1.00 97.81 354 MET A CA 1
ATOM 2863 C C . MET A 1 354 ? -4.283 4.814 5.394 1.00 97.81 354 MET A C 1
ATOM 2865 O O . MET A 1 354 ? -4.855 4.698 6.483 1.00 97.81 354 MET A O 1
ATOM 2869 N N . VAL A 1 355 ? -3.296 5.701 5.204 1.00 97.69 355 VAL A N 1
ATOM 2870 C CA . VAL A 1 355 ? -2.809 6.600 6.267 1.00 97.69 355 VAL A CA 1
ATOM 2871 C C . VAL A 1 355 ? -3.915 7.549 6.719 1.00 97.69 355 VAL A C 1
ATOM 2873 O O . VAL A 1 355 ? -4.126 7.715 7.922 1.00 97.69 355 VAL A O 1
ATOM 2876 N N . TRP A 1 356 ? -4.660 8.144 5.783 1.00 97.75 356 TRP A N 1
ATOM 2877 C CA . TRP A 1 356 ? -5.771 9.043 6.115 1.00 97.75 356 TRP A CA 1
ATOM 2878 C C . TRP A 1 356 ? -6.872 8.327 6.896 1.00 97.75 356 TRP A C 1
ATOM 2880 O O . TRP A 1 356 ? -7.394 8.877 7.864 1.00 97.75 356 TRP A O 1
ATOM 2890 N N . THR A 1 357 ? -7.179 7.083 6.528 1.00 97.25 357 THR A N 1
ATOM 2891 C CA . THR A 1 357 ? -8.148 6.246 7.242 1.00 97.25 357 THR A CA 1
ATOM 2892 C C . THR A 1 357 ? -7.682 5.975 8.670 1.00 97.25 357 THR A C 1
ATOM 2894 O O . THR A 1 357 ? -8.439 6.195 9.615 1.00 97.25 357 THR A O 1
ATOM 2897 N N . ALA A 1 358 ? -6.427 5.557 8.855 1.00 97.19 358 ALA A N 1
ATOM 2898 C CA . ALA A 1 358 ? -5.861 5.322 10.182 1.00 97.19 358 ALA A CA 1
ATOM 2899 C C . ALA A 1 358 ? -5.875 6.600 11.037 1.00 97.19 358 ALA A C 1
ATOM 2901 O O . ALA A 1 358 ? -6.267 6.569 12.202 1.00 97.19 358 ALA A O 1
ATOM 2902 N N . CYS A 1 359 ? -5.528 7.740 10.439 1.00 97.94 359 CYS A N 1
ATOM 2903 C CA . CYS A 1 359 ? -5.563 9.053 11.074 1.00 97.94 359 CYS A CA 1
ATOM 2904 C C . CYS A 1 359 ? -6.980 9.465 11.490 1.00 97.94 359 CYS A C 1
ATOM 2906 O O . CYS A 1 359 ? -7.185 9.953 12.601 1.00 97.94 359 CYS A O 1
ATOM 2908 N N . TYR A 1 360 ? -7.970 9.230 10.628 1.00 96.81 360 TYR A N 1
ATOM 2909 C CA . TYR A 1 360 ? -9.373 9.478 10.939 1.00 96.81 360 TYR A CA 1
ATOM 2910 C C . TYR A 1 360 ? -9.840 8.643 12.135 1.00 96.81 360 TYR A C 1
ATOM 2912 O O . TYR A 1 360 ? -10.459 9.167 13.061 1.00 96.81 360 TYR A O 1
ATOM 2920 N N . LEU A 1 361 ? -9.508 7.351 12.152 1.00 95.56 361 LEU A N 1
ATOM 2921 C CA . LEU A 1 361 ? -9.856 6.466 13.263 1.00 95.56 361 LEU A CA 1
ATOM 2922 C C . LEU A 1 361 ? -9.145 6.870 14.556 1.00 95.56 361 LEU A C 1
ATOM 2924 O O . LEU A 1 361 ? -9.772 6.865 15.615 1.00 95.56 361 LEU A O 1
ATOM 2928 N N . LEU A 1 362 ? -7.880 7.292 14.478 1.00 96.81 362 LEU A N 1
ATOM 2929 C CA . LEU A 1 362 ? -7.154 7.830 15.625 1.00 96.81 362 LEU A CA 1
ATOM 2930 C C . LEU A 1 362 ? -7.835 9.087 16.177 1.00 96.81 362 LEU A C 1
ATOM 2932 O O . LEU A 1 362 ? -7.997 9.203 17.388 1.00 96.81 362 LEU A O 1
ATOM 2936 N N . TRP A 1 363 ? -8.273 10.000 15.306 1.00 96.44 363 TRP A N 1
ATOM 2937 C CA . TRP A 1 363 ? -9.015 11.196 15.709 1.00 96.44 363 TRP A CA 1
ATOM 2938 C C . TRP A 1 363 ? -10.308 10.840 16.453 1.00 96.44 363 TRP A C 1
ATOM 2940 O O . TRP A 1 363 ? -10.570 11.393 17.522 1.00 96.44 363 TRP A O 1
ATOM 2950 N N . VAL A 1 364 ? -11.081 9.873 15.940 1.00 93.88 364 VAL A N 1
ATOM 2951 C CA . VAL A 1 364 ? -12.288 9.381 16.622 1.00 93.88 364 VAL A CA 1
ATOM 2952 C C . VAL A 1 364 ? -11.934 8.812 17.999 1.00 93.88 364 VAL A C 1
ATOM 2954 O O . VAL A 1 364 ? -12.543 9.197 18.992 1.00 93.88 364 VAL A O 1
ATOM 2957 N N . LEU A 1 365 ? -10.920 7.948 18.089 1.00 94.44 365 LEU A N 1
ATOM 2958 C CA . LEU A 1 365 ? -10.494 7.330 19.350 1.00 94.44 365 LEU A CA 1
ATOM 2959 C C . LEU A 1 365 ? -9.980 8.354 20.376 1.00 94.44 365 LEU A C 1
ATOM 2961 O O . LEU A 1 365 ? -10.260 8.221 21.569 1.00 94.44 365 LEU A O 1
ATOM 2965 N N . LEU A 1 366 ? -9.256 9.381 19.928 1.00 95.38 366 LEU A N 1
ATOM 2966 C CA . LEU A 1 366 ? -8.808 10.495 20.763 1.00 95.38 366 LEU A CA 1
ATOM 2967 C C . LEU A 1 366 ? -10.001 11.272 21.321 1.00 95.38 366 LEU A C 1
ATOM 2969 O O . LEU A 1 366 ? -10.073 11.508 22.525 1.00 95.38 366 LEU A O 1
ATOM 2973 N N . GLN A 1 367 ? -10.973 11.618 20.479 1.00 93.56 367 GLN A N 1
ATOM 2974 C CA . GLN A 1 367 ? -12.157 12.344 20.930 1.00 93.56 367 GLN A CA 1
ATOM 2975 C C . GLN A 1 367 ? -12.921 11.568 22.015 1.00 93.56 367 GLN A C 1
ATOM 2977 O O . GLN A 1 367 ? -13.297 12.138 23.037 1.00 93.56 367 GLN A O 1
ATOM 2982 N N . GLU A 1 368 ? -13.072 10.254 21.844 1.00 90.31 368 GLU A N 1
ATOM 2983 C CA . GLU A 1 368 ? -13.720 9.376 22.833 1.00 90.31 368 GLU A CA 1
ATOM 2984 C C . GLU A 1 368 ? -12.937 9.251 24.145 1.00 90.31 368 GLU A C 1
ATOM 2986 O O . GLU A 1 368 ? -13.487 8.902 25.186 1.00 90.31 368 GLU A O 1
ATOM 2991 N N . ASN A 1 369 ? -11.647 9.581 24.126 1.00 91.62 369 ASN A N 1
ATOM 2992 C CA . ASN A 1 369 ? -10.805 9.636 25.315 1.00 91.62 369 ASN A CA 1
ATOM 2993 C C . ASN A 1 369 ? -10.720 11.041 25.935 1.00 91.62 369 ASN A C 1
ATOM 2995 O O . ASN A 1 369 ? -9.890 11.258 26.819 1.00 91.62 369 ASN A O 1
ATOM 2999 N N . GLY A 1 370 ? -11.574 11.976 25.505 1.00 92.94 370 GLY A N 1
ATOM 3000 C CA . GLY A 1 370 ? -11.685 13.320 26.076 1.00 92.94 370 GLY A CA 1
ATOM 3001 C C . GLY A 1 370 ? -10.639 14.318 25.576 1.00 92.94 370 GLY A C 1
ATOM 3002 O O . GLY A 1 370 ? -10.498 15.389 26.163 1.00 92.94 370 GLY A O 1
ATOM 3003 N N . TYR A 1 371 ? -9.899 13.988 24.514 1.00 95.56 371 TYR A N 1
ATOM 3004 C CA . TYR A 1 371 ? -8.973 14.925 23.880 1.00 95.56 371 TYR A CA 1
ATOM 3005 C C . TYR A 1 371 ? -9.732 15.969 23.044 1.00 95.56 371 TYR A C 1
ATOM 3007 O O . TYR A 1 371 ? -10.781 15.673 22.469 1.00 95.56 371 TYR A O 1
ATOM 3015 N N . ASP A 1 372 ? -9.196 17.194 22.961 1.00 95.62 372 ASP A N 1
ATOM 3016 C CA . ASP A 1 372 ? -9.849 18.292 22.239 1.00 95.62 372 ASP A CA 1
ATOM 3017 C C . ASP A 1 372 ? -9.966 17.988 20.728 1.00 95.62 372 ASP A C 1
ATOM 3019 O O . ASP A 1 372 ? -8.946 17.814 20.050 1.00 95.62 372 ASP A O 1
ATOM 3023 N N . PRO A 1 373 ? -11.185 17.942 20.161 1.00 92.50 373 PRO A N 1
ATOM 3024 C CA . PRO A 1 373 ? -11.386 17.501 18.785 1.00 92.50 373 PRO A CA 1
ATOM 3025 C C . PRO A 1 373 ? -10.821 18.477 17.749 1.00 92.50 373 PRO A C 1
ATOM 3027 O O . PRO A 1 373 ? -10.494 18.048 16.641 1.00 92.50 373 PRO A O 1
ATOM 3030 N N . THR A 1 374 ? -10.693 19.764 18.087 1.00 94.62 374 THR A N 1
ATOM 3031 C CA . THR A 1 374 ? -10.223 20.800 17.159 1.00 94.62 374 THR A CA 1
ATOM 3032 C C . THR A 1 374 ? -8.703 20.804 17.098 1.00 94.62 374 THR A C 1
ATOM 3034 O O . THR A 1 374 ? -8.132 20.702 16.016 1.00 94.62 374 THR A O 1
ATOM 3037 N N . LEU A 1 375 ? -8.037 20.855 18.253 1.00 95.62 375 LEU A N 1
ATOM 3038 C CA . LEU A 1 375 ? -6.581 20.855 18.363 1.00 95.62 375 LEU A CA 1
ATOM 3039 C C . LEU A 1 375 ? -5.980 19.587 17.750 1.00 95.62 375 LEU A C 1
ATOM 3041 O O . LEU A 1 375 ? -5.100 19.668 16.891 1.00 95.62 375 LEU A O 1
ATOM 3045 N N . TYR A 1 376 ? -6.484 18.416 18.149 1.00 94.75 376 TYR A N 1
ATOM 3046 C CA . TYR A 1 376 ? -6.006 17.146 17.605 1.00 94.75 376 TYR A CA 1
ATOM 3047 C C . TYR A 1 376 ? -6.473 16.927 16.164 1.00 94.75 376 TYR A C 1
ATOM 3049 O O . TYR A 1 376 ? -5.745 16.311 15.392 1.00 94.75 376 TYR A O 1
ATOM 3057 N N . GLY A 1 377 ? -7.626 17.475 15.766 1.00 95.62 377 GLY A N 1
ATOM 3058 C CA . GLY A 1 377 ? -8.069 17.478 14.370 1.00 95.62 377 GLY A CA 1
ATOM 3059 C C . GLY A 1 377 ? -7.109 18.244 13.455 1.00 95.62 377 GLY A C 1
ATOM 3060 O O . GLY A 1 377 ? -6.711 17.727 12.414 1.00 95.62 377 GLY A O 1
ATOM 3061 N N . VAL A 1 378 ? -6.665 19.435 13.870 1.00 97.12 378 VAL A N 1
ATOM 3062 C CA . VAL A 1 378 ? -5.656 20.227 13.143 1.00 97.12 378 VAL A CA 1
ATOM 3063 C C . VAL A 1 378 ? -4.311 19.500 13.104 1.00 97.12 378 VAL A C 1
ATOM 3065 O O . VAL A 1 378 ? -3.695 19.422 12.042 1.00 97.12 378 VAL A O 1
ATOM 3068 N N . GLY A 1 379 ? -3.870 18.924 14.227 1.00 97.31 379 GLY A N 1
ATOM 3069 C CA . GLY A 1 379 ? -2.630 18.145 14.284 1.00 97.31 379 GLY A CA 1
ATOM 3070 C C . GLY A 1 379 ? -2.648 16.924 13.358 1.00 97.31 379 GLY A C 1
ATOM 3071 O O . GLY A 1 379 ? -1.690 16.688 12.625 1.00 97.31 379 GLY A O 1
ATOM 3072 N N . ILE A 1 380 ? -3.760 16.186 13.331 1.00 97.00 380 ILE A N 1
ATOM 3073 C CA . ILE A 1 380 ? -3.948 15.032 12.447 1.00 97.00 380 ILE A CA 1
ATOM 3074 C C . ILE A 1 380 ? -4.014 15.460 10.980 1.00 97.00 380 ILE A C 1
ATOM 3076 O O . ILE A 1 380 ? -3.383 14.827 10.139 1.00 97.00 380 ILE A O 1
ATOM 3080 N N . ALA A 1 381 ? -4.704 16.556 10.658 1.00 97.25 381 ALA A N 1
ATOM 3081 C CA . ALA A 1 381 ? -4.732 17.083 9.296 1.00 97.25 381 ALA A CA 1
ATOM 3082 C C . ALA A 1 381 ? -3.331 17.500 8.813 1.00 97.25 381 ALA A C 1
ATOM 3084 O O . ALA A 1 381 ? -2.947 17.182 7.686 1.00 97.25 381 ALA A O 1
ATOM 3085 N N . ALA A 1 382 ? -2.542 18.151 9.675 1.00 97.81 382 ALA A N 1
ATOM 3086 C CA . ALA A 1 382 ? -1.153 18.495 9.382 1.00 97.81 382 ALA A CA 1
ATOM 3087 C C . ALA A 1 382 ? -0.285 17.242 9.174 1.00 97.81 382 ALA A C 1
ATOM 3089 O O . ALA A 1 382 ? 0.513 17.201 8.238 1.00 97.81 382 ALA A O 1
ATOM 3090 N N . TYR A 1 383 ? -0.479 16.202 9.993 1.00 97.56 383 TYR A N 1
ATOM 30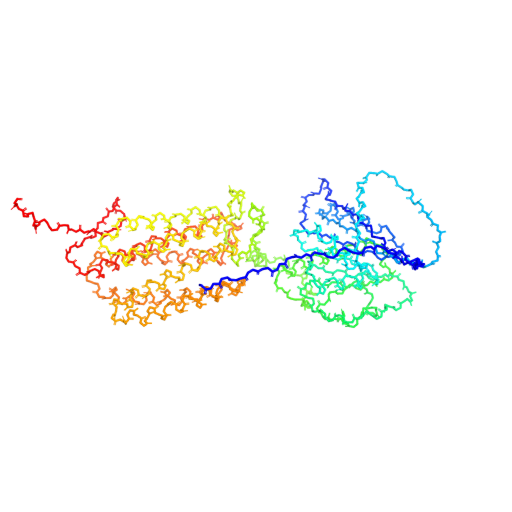91 C CA . TYR A 1 383 ? 0.195 14.917 9.814 1.00 97.56 383 TYR A CA 1
ATOM 3092 C C . TYR A 1 383 ? -0.181 14.254 8.485 1.00 97.56 383 TYR A C 1
ATOM 3094 O O . TYR A 1 383 ? 0.712 13.837 7.757 1.00 97.56 383 TYR A O 1
ATOM 3102 N N . CYS A 1 384 ? -1.467 14.208 8.118 1.00 97.62 384 CYS A N 1
ATOM 3103 C CA . CYS A 1 384 ? -1.906 13.676 6.826 1.00 97.62 384 CYS A CA 1
ATOM 3104 C C . CYS A 1 384 ? -1.248 14.415 5.657 1.00 97.62 384 CYS A C 1
ATOM 3106 O O . CYS A 1 384 ? -0.780 13.771 4.720 1.00 97.62 384 CYS A O 1
ATOM 3108 N N . ALA A 1 385 ? -1.180 15.749 5.710 1.00 97.69 385 ALA A N 1
ATOM 3109 C CA . ALA A 1 385 ? -0.527 16.547 4.675 1.00 97.69 385 ALA A CA 1
ATOM 3110 C C . ALA A 1 385 ? 0.975 16.234 4.577 1.00 97.69 385 ALA A C 1
ATOM 3112 O O . ALA A 1 385 ? 1.485 16.010 3.479 1.00 97.69 385 ALA A O 1
ATOM 3113 N N . LEU A 1 386 ? 1.667 16.152 5.719 1.00 96.94 386 LEU A N 1
ATOM 3114 C CA . LEU A 1 386 ? 3.089 15.812 5.773 1.00 96.94 386 LEU A CA 1
ATOM 3115 C C . LEU A 1 386 ? 3.358 14.390 5.277 1.00 96.94 386 LEU A C 1
ATOM 3117 O O . LEU A 1 386 ? 4.258 14.203 4.467 1.00 96.94 386 LEU A O 1
ATOM 3121 N N . ALA A 1 387 ? 2.588 13.405 5.739 1.00 95.81 387 ALA A N 1
ATOM 3122 C CA . ALA A 1 387 ? 2.719 12.014 5.325 1.00 95.81 387 ALA A CA 1
ATOM 3123 C C . ALA A 1 387 ? 2.480 11.874 3.820 1.00 95.81 387 ALA A C 1
ATOM 3125 O O . ALA A 1 387 ? 3.297 11.273 3.140 1.00 95.81 387 ALA A O 1
ATOM 3126 N N . THR A 1 388 ? 1.436 12.518 3.286 1.00 96.50 388 THR A N 1
ATOM 3127 C CA . THR A 1 388 ? 1.144 12.526 1.841 1.00 96.50 388 THR A CA 1
ATOM 3128 C C . THR A 1 388 ? 2.289 13.137 1.042 1.00 96.50 388 THR A C 1
ATOM 3130 O O . THR A 1 388 ? 2.692 12.594 0.018 1.00 96.50 388 THR A O 1
ATOM 3133 N N . PHE A 1 389 ? 2.836 14.268 1.494 1.00 95.81 389 PHE A N 1
ATOM 3134 C CA . PHE A 1 389 ? 3.994 14.877 0.848 1.00 95.81 389 PHE A CA 1
ATOM 3135 C C . PHE A 1 389 ? 5.204 13.935 0.910 1.00 95.81 389 PHE A C 1
ATOM 3137 O O . PHE A 1 389 ? 5.777 13.594 -0.118 1.00 95.81 389 PHE A O 1
ATOM 3144 N N . ALA A 1 390 ? 5.550 13.442 2.097 1.00 92.88 390 ALA A N 1
ATOM 3145 C CA . ALA A 1 390 ? 6.697 12.568 2.299 1.00 92.88 390 ALA A CA 1
ATOM 3146 C C . ALA A 1 390 ? 6.592 11.252 1.515 1.00 92.88 390 ALA A C 1
ATOM 3148 O O . ALA A 1 390 ? 7.600 10.790 1.005 1.00 92.88 390 ALA A O 1
ATOM 3149 N N . THR A 1 391 ? 5.415 10.647 1.371 1.00 90.94 391 THR A N 1
ATOM 3150 C CA . THR A 1 391 ? 5.276 9.418 0.578 1.00 90.94 391 THR A CA 1
ATOM 3151 C C . THR A 1 391 ? 5.250 9.703 -0.921 1.00 90.94 391 THR A C 1
ATOM 3153 O O . THR A 1 391 ? 5.874 8.974 -1.677 1.00 90.94 391 THR A O 1
ATOM 3156 N N . SER A 1 392 ? 4.608 10.787 -1.367 1.00 91.94 392 SER A N 1
ATOM 3157 C CA . SER A 1 392 ? 4.439 11.074 -2.802 1.00 91.94 392 SER A CA 1
ATOM 3158 C C . SER A 1 392 ? 5.654 11.694 -3.502 1.00 91.94 392 SER A C 1
ATOM 3160 O O . SER A 1 392 ? 5.673 11.746 -4.734 1.00 91.94 392 SER A O 1
ATOM 3162 N N . GLN A 1 393 ? 6.653 12.192 -2.764 1.00 91.25 393 GLN A N 1
ATOM 3163 C CA . GLN A 1 393 ? 7.846 12.815 -3.360 1.00 91.25 393 GLN A CA 1
ATOM 3164 C C . GLN A 1 393 ? 9.006 11.844 -3.628 1.00 91.25 393 GLN A C 1
ATOM 3166 O O . GLN A 1 393 ? 9.961 12.216 -4.309 1.00 91.25 393 GLN A O 1
ATOM 3171 N N . TYR A 1 394 ? 8.951 10.616 -3.113 1.00 86.56 394 TYR A N 1
ATOM 3172 C CA . TYR A 1 394 ? 10.039 9.643 -3.229 1.00 86.56 394 TYR A CA 1
ATOM 3173 C C . TYR A 1 394 ? 9.602 8.437 -4.066 1.00 86.56 394 TYR A C 1
ATOM 3175 O O . TYR A 1 394 ? 8.417 8.211 -4.278 1.00 86.56 394 TYR A O 1
ATOM 3183 N N . LYS A 1 395 ? 10.563 7.634 -4.535 1.00 83.31 395 LYS A N 1
ATOM 3184 C CA . LYS A 1 395 ? 10.312 6.381 -5.270 1.00 83.31 395 LYS A CA 1
ATOM 3185 C C . LYS A 1 395 ? 11.156 5.235 -4.706 1.00 83.31 395 LYS A C 1
ATOM 3187 O O . LYS A 1 395 ? 12.081 5.473 -3.926 1.00 83.31 395 LYS A O 1
ATOM 3192 N N . GLY A 1 396 ? 10.843 4.004 -5.112 1.00 83.31 396 GLY A N 1
ATOM 3193 C CA . GLY A 1 396 ? 11.563 2.798 -4.690 1.00 83.31 396 GLY A CA 1
ATOM 3194 C C . GLY A 1 396 ? 11.504 2.564 -3.177 1.00 83.31 396 GLY A C 1
ATOM 3195 O O . GLY A 1 396 ? 10.566 2.996 -2.506 1.00 83.31 396 GLY A O 1
ATOM 3196 N N . SER A 1 397 ? 12.526 1.914 -2.621 1.00 80.38 397 SER A N 1
ATOM 3197 C CA . SER A 1 397 ? 12.543 1.487 -1.214 1.00 80.38 397 SER A CA 1
ATOM 3198 C C . SER A 1 397 ? 12.356 2.634 -0.218 1.00 80.38 397 SER A C 1
ATOM 3200 O O . SER A 1 397 ? 11.710 2.455 0.811 1.00 80.38 397 SER A O 1
ATOM 3202 N N . THR A 1 398 ? 12.867 3.832 -0.520 1.00 84.25 398 THR A N 1
ATOM 3203 C CA . THR A 1 398 ? 12.675 5.013 0.337 1.00 84.25 398 THR A CA 1
ATOM 3204 C C . THR A 1 398 ? 11.197 5.348 0.493 1.00 84.25 398 THR A C 1
ATOM 3206 O O . THR A 1 398 ? 10.735 5.578 1.608 1.00 84.25 398 THR A O 1
ATOM 3209 N N . GLN A 1 399 ? 10.443 5.339 -0.609 1.00 90.62 399 GLN A N 1
ATOM 3210 C CA . GLN A 1 399 ? 9.008 5.595 -0.567 1.00 90.62 399 GLN A CA 1
ATOM 3211 C C . GLN A 1 399 ? 8.275 4.517 0.236 1.00 90.62 399 GLN A C 1
ATOM 3213 O O . GLN A 1 399 ? 7.496 4.860 1.127 1.00 90.62 399 GLN A O 1
ATOM 3218 N N . PHE A 1 400 ? 8.597 3.244 -0.012 1.00 86.19 400 PHE A N 1
ATOM 3219 C CA . PHE A 1 400 ? 8.026 2.112 0.716 1.00 86.19 400 PHE A CA 1
ATOM 3220 C C . PHE A 1 400 ? 8.214 2.263 2.235 1.00 86.19 400 PHE A C 1
ATOM 3222 O O . PHE A 1 400 ? 7.246 2.230 2.992 1.00 86.19 400 PHE A O 1
ATOM 3229 N N . TYR A 1 401 ? 9.439 2.519 2.708 1.00 87.31 401 TYR A N 1
ATOM 3230 C CA . TYR A 1 401 ? 9.699 2.656 4.146 1.00 87.31 401 TYR A CA 1
ATOM 3231 C C . TYR A 1 401 ? 9.062 3.900 4.771 1.00 87.31 401 TYR A C 1
ATOM 3233 O O . TYR A 1 401 ? 8.628 3.836 5.925 1.00 87.31 401 TYR A O 1
ATOM 3241 N N . LEU A 1 402 ? 8.978 5.019 4.043 1.00 90.69 402 LEU A N 1
ATOM 3242 C CA . LEU A 1 402 ? 8.296 6.223 4.526 1.00 90.69 402 LEU A CA 1
ATOM 3243 C C . LEU A 1 402 ? 6.805 5.959 4.753 1.00 90.69 402 LEU A C 1
ATOM 3245 O O . LEU A 1 402 ? 6.283 6.306 5.817 1.00 90.69 402 LEU A O 1
ATOM 3249 N N . PHE A 1 403 ? 6.144 5.291 3.804 1.00 93.94 403 PHE A N 1
ATOM 3250 C CA . PHE A 1 403 ? 4.752 4.877 3.957 1.00 93.94 403 PHE A CA 1
ATOM 3251 C C . PHE A 1 403 ? 4.584 3.916 5.138 1.00 93.94 403 PHE A C 1
ATOM 3253 O O . PHE A 1 403 ? 3.816 4.213 6.054 1.00 93.94 403 PHE A O 1
ATOM 3260 N N . GLN A 1 404 ? 5.345 2.816 5.173 1.00 92.75 404 GLN A N 1
ATOM 3261 C CA . GLN A 1 404 ? 5.216 1.790 6.215 1.00 92.75 404 GLN A CA 1
ATOM 3262 C C . GLN A 1 404 ? 5.465 2.352 7.618 1.00 92.75 404 GLN A C 1
ATOM 3264 O O . GLN A 1 404 ? 4.742 2.033 8.562 1.00 92.75 404 GLN A O 1
ATOM 3269 N N . THR A 1 405 ? 6.452 3.240 7.764 1.00 93.31 405 THR A N 1
ATOM 3270 C CA . THR A 1 405 ? 6.746 3.894 9.045 1.00 93.31 405 THR A CA 1
ATOM 3271 C C . THR A 1 405 ? 5.608 4.823 9.458 1.00 93.31 405 THR A C 1
ATOM 3273 O O . THR A 1 405 ? 5.163 4.778 10.605 1.00 93.31 405 THR A O 1
ATOM 3276 N N . SER A 1 406 ? 5.101 5.646 8.533 1.00 95.44 406 SER A N 1
ATOM 3277 C CA . SER A 1 406 ? 3.987 6.556 8.808 1.00 95.44 406 SER A CA 1
ATOM 3278 C C . SER A 1 406 ? 2.718 5.792 9.192 1.00 95.44 406 SER A C 1
ATOM 3280 O O . SER A 1 406 ? 2.166 6.008 10.274 1.00 95.44 406 SER A O 1
ATOM 3282 N N . PHE A 1 407 ? 2.299 4.846 8.352 1.00 96.81 407 PHE A N 1
ATOM 3283 C CA . PHE A 1 407 ? 1.131 4.010 8.595 1.00 96.81 407 PHE A CA 1
ATOM 3284 C C . PHE A 1 407 ? 1.273 3.215 9.899 1.00 96.81 407 PHE A C 1
ATOM 3286 O O . PHE A 1 407 ? 0.373 3.237 10.740 1.00 96.81 407 PHE A O 1
ATOM 3293 N N . GLY A 1 408 ? 2.435 2.593 10.120 1.00 95.88 408 GLY A N 1
ATOM 3294 C CA . GLY A 1 408 ? 2.741 1.822 11.320 1.00 95.88 408 GLY A CA 1
ATOM 3295 C C . GLY A 1 408 ? 2.599 2.635 12.607 1.00 95.88 408 GLY A C 1
ATOM 3296 O O . GLY A 1 408 ? 1.924 2.189 13.532 1.00 95.88 408 GLY A O 1
ATOM 3297 N N . ILE A 1 409 ? 3.167 3.844 12.674 1.00 96.19 409 ILE A N 1
ATOM 3298 C CA . ILE A 1 409 ? 3.086 4.708 13.868 1.00 96.19 409 ILE A CA 1
ATOM 3299 C C . ILE A 1 409 ? 1.629 5.036 14.227 1.00 96.19 409 ILE A C 1
ATOM 3301 O O . ILE A 1 409 ? 1.230 4.943 15.396 1.00 96.19 409 ILE A O 1
ATOM 3305 N N . VAL A 1 410 ? 0.817 5.399 13.231 1.00 97.75 410 VAL A N 1
ATOM 3306 C CA . VAL A 1 410 ? -0.596 5.735 13.455 1.00 97.75 410 VAL A CA 1
ATOM 3307 C C . VAL A 1 410 ? -1.380 4.491 13.868 1.00 97.75 410 VAL A C 1
ATOM 3309 O O . VAL A 1 410 ? -2.148 4.539 14.828 1.00 97.75 410 VAL A O 1
ATOM 3312 N N . MET A 1 411 ? -1.141 3.352 13.215 1.00 96.31 411 MET A N 1
ATOM 3313 C CA . MET A 1 411 ? -1.813 2.096 13.540 1.00 96.31 411 MET A CA 1
ATOM 3314 C C . MET A 1 411 ? -1.478 1.586 14.942 1.00 96.31 411 MET A C 1
ATOM 3316 O O . MET A 1 411 ? -2.386 1.182 15.668 1.00 96.31 411 MET A O 1
ATOM 3320 N N . TRP A 1 412 ? -0.217 1.662 15.376 1.00 96.44 412 TRP A N 1
ATOM 3321 C CA . TRP A 1 412 ? 0.165 1.333 16.753 1.00 96.44 412 TRP A CA 1
ATOM 3322 C C . TRP A 1 412 ? -0.539 2.234 17.773 1.00 96.44 412 TRP A C 1
ATOM 3324 O O . TRP A 1 412 ? -1.000 1.752 18.810 1.00 96.44 412 TRP A O 1
ATOM 3334 N N . SER A 1 413 ? -0.695 3.520 17.453 1.00 97.38 413 SER A N 1
ATOM 3335 C CA . SER A 1 413 ? -1.450 4.466 18.283 1.00 97.38 413 SER A CA 1
ATOM 3336 C C . SER A 1 413 ? -2.933 4.086 18.367 1.00 97.38 413 SER A C 1
ATOM 3338 O O . SER A 1 413 ? -3.495 4.024 19.462 1.00 97.38 413 SER A O 1
ATOM 3340 N N . CYS A 1 414 ? -3.561 3.748 17.235 1.00 96.88 414 CYS A N 1
ATOM 3341 C CA . CYS A 1 414 ? -4.932 3.233 17.198 1.00 96.88 414 CYS A CA 1
ATOM 3342 C C . CYS A 1 414 ? -5.085 1.969 18.051 1.00 96.88 414 CYS A C 1
ATOM 3344 O O . CYS A 1 414 ? -5.992 1.898 18.880 1.00 96.88 414 CYS A O 1
ATOM 3346 N N . LEU A 1 415 ? -4.186 0.991 17.901 1.00 95.81 415 LEU A N 1
ATOM 3347 C CA . LEU A 1 415 ? -4.218 -0.257 18.668 1.00 95.81 415 LEU A CA 1
ATOM 3348 C C . LEU A 1 415 ? -4.076 -0.016 20.173 1.00 95.81 415 LEU A C 1
ATOM 3350 O O . LEU A 1 415 ? -4.751 -0.683 20.956 1.00 95.81 415 LEU A O 1
ATOM 3354 N N . TRP A 1 416 ? -3.266 0.959 20.593 1.00 97.19 416 TRP A N 1
ATOM 3355 C CA . TRP A 1 416 ? -3.165 1.343 22.002 1.00 97.19 416 TRP A CA 1
ATOM 3356 C C . TRP A 1 416 ? -4.499 1.859 22.560 1.00 97.19 416 TRP A C 1
ATOM 3358 O O . TRP A 1 416 ? -4.946 1.414 23.621 1.00 97.19 416 TRP A O 1
ATOM 3368 N N . PHE A 1 417 ? -5.176 2.751 21.832 1.00 96.44 417 PHE A N 1
ATOM 3369 C CA . PHE A 1 417 ? -6.487 3.263 22.238 1.00 96.44 417 PHE A CA 1
ATOM 3370 C C . PHE A 1 417 ? -7.580 2.190 22.193 1.00 96.44 417 PHE A C 1
ATOM 3372 O O . PHE A 1 417 ? -8.414 2.128 23.097 1.00 96.44 417 PHE A O 1
ATOM 3379 N N . VAL A 1 418 ? -7.555 1.305 21.194 1.00 95.75 418 VAL A N 1
ATOM 3380 C CA . VAL A 1 418 ? -8.458 0.148 21.116 1.00 95.75 418 VAL A CA 1
ATOM 3381 C C . VAL A 1 418 ? -8.226 -0.802 22.290 1.00 95.75 418 VAL A C 1
ATOM 3383 O O . VAL A 1 418 ? -9.184 -1.267 22.899 1.00 95.75 418 VAL A O 1
ATOM 3386 N N . TRP A 1 419 ? -6.975 -1.052 22.676 1.00 96.31 419 TRP A N 1
ATOM 3387 C CA . TRP A 1 419 ? -6.653 -1.847 23.861 1.00 96.31 419 TRP A CA 1
ATOM 3388 C C . TRP A 1 419 ? -7.137 -1.182 25.156 1.00 96.31 419 TRP A C 1
ATOM 3390 O O . TRP A 1 419 ? -7.665 -1.857 26.045 1.00 96.31 419 TRP A O 1
ATOM 3400 N N . LYS A 1 420 ? -7.006 0.146 25.262 1.00 95.69 420 LYS A N 1
ATOM 3401 C CA . LYS A 1 420 ? -7.537 0.919 26.392 1.00 95.69 420 LYS A CA 1
ATOM 3402 C C . LYS A 1 420 ? -9.063 0.809 26.475 1.00 95.69 420 LYS A C 1
ATOM 3404 O O . LYS A 1 420 ? -9.582 0.631 27.573 1.00 95.69 420 LYS A O 1
ATOM 3409 N N . LEU A 1 421 ? -9.762 0.863 25.338 1.00 94.19 421 LEU A N 1
ATOM 3410 C CA . LEU A 1 421 ? -11.204 0.621 25.254 1.00 94.19 421 LEU A CA 1
ATOM 3411 C C . LEU A 1 421 ? -11.543 -0.811 25.694 1.00 94.19 421 LEU A C 1
ATOM 3413 O O . LEU A 1 421 ? -12.333 -0.995 26.615 1.00 94.19 421 LEU A O 1
ATOM 3417 N N . TYR A 1 422 ? -10.877 -1.807 25.102 1.00 95.44 422 TYR A N 1
ATOM 3418 C CA . TYR A 1 422 ? -11.056 -3.234 25.384 1.00 95.44 422 TYR A CA 1
ATOM 3419 C C . TYR A 1 422 ? -10.962 -3.564 26.880 1.00 95.44 422 TYR A C 1
ATOM 3421 O O . TYR A 1 422 ? -11.770 -4.334 27.391 1.00 95.44 422 TYR A O 1
ATOM 3429 N N . LYS A 1 423 ? -10.018 -2.954 27.606 1.00 95.56 423 LYS A N 1
ATOM 3430 C CA . LYS A 1 423 ? -9.841 -3.184 29.048 1.00 95.56 423 LYS A CA 1
ATOM 3431 C C . LYS A 1 423 ? -11.060 -2.842 29.903 1.00 95.56 423 LYS A C 1
ATOM 3433 O O . LYS A 1 423 ? -11.196 -3.399 30.989 1.00 95.56 423 LYS A O 1
ATOM 3438 N N . ASN A 1 424 ? -11.911 -1.931 29.441 1.00 92.38 424 ASN A N 1
ATOM 3439 C CA . ASN A 1 424 ? -13.088 -1.491 30.185 1.00 92.38 424 ASN A CA 1
ATOM 3440 C C . ASN A 1 424 ? -14.352 -2.284 29.817 1.00 92.38 424 ASN A C 1
ATOM 3442 O O . ASN A 1 424 ? -15.369 -2.156 30.499 1.00 92.38 424 ASN A O 1
ATOM 3446 N N . VAL A 1 425 ? -14.291 -3.119 28.776 1.00 94.12 425 VAL A N 1
ATOM 3447 C CA . VAL A 1 425 ? -15.434 -3.889 28.278 1.00 94.12 425 VAL A CA 1
ATOM 3448 C C . VAL A 1 425 ? -15.832 -4.962 29.284 1.00 94.12 425 VAL A C 1
ATOM 3450 O O . VAL A 1 425 ? -15.023 -5.799 29.675 1.00 94.12 425 VAL A O 1
ATOM 3453 N N . GLN A 1 426 ? -17.111 -4.968 29.659 1.00 92.25 426 GLN A N 1
ATOM 3454 C CA . GLN A 1 426 ? -17.699 -5.987 30.539 1.00 92.25 426 GLN A CA 1
ATOM 3455 C C . GLN A 1 426 ? -18.541 -7.015 29.769 1.00 92.25 426 GLN A C 1
ATOM 3457 O O . GLN A 1 426 ? -18.824 -8.103 30.267 1.00 92.25 426 GLN A O 1
ATOM 3462 N N . ASN A 1 427 ? -18.975 -6.683 28.550 1.00 92.69 427 ASN A N 1
ATOM 3463 C CA . ASN A 1 427 ? -19.837 -7.549 27.759 1.00 92.69 427 ASN A CA 1
ATOM 3464 C C . ASN A 1 427 ? -19.033 -8.678 27.089 1.00 92.69 427 ASN A C 1
ATOM 3466 O O . ASN A 1 427 ? -18.280 -8.444 26.143 1.00 92.69 427 ASN A O 1
ATOM 3470 N N . ASN A 1 428 ? -19.261 -9.923 27.521 1.00 93.94 428 ASN A N 1
ATOM 3471 C CA . ASN A 1 428 ? -18.616 -11.116 26.958 1.00 93.94 428 ASN A CA 1
ATOM 3472 C C . ASN A 1 428 ? -18.795 -11.253 25.438 1.00 93.94 428 ASN A C 1
ATOM 3474 O O . ASN A 1 428 ? -17.880 -11.717 24.759 1.00 93.94 428 ASN A O 1
ATOM 3478 N N . GLN A 1 429 ? -19.943 -10.840 24.889 1.00 93.75 429 GLN A N 1
ATOM 3479 C CA . GLN A 1 429 ? -20.180 -10.878 23.444 1.00 93.75 429 GLN A CA 1
ATOM 3480 C C . GLN A 1 429 ? -19.226 -9.932 22.704 1.00 93.75 429 GLN A C 1
ATOM 3482 O O . GLN A 1 429 ? -18.681 -10.295 21.667 1.00 93.75 429 GLN A O 1
ATOM 3487 N N . VAL A 1 430 ? -18.977 -8.744 23.254 1.00 94.94 430 VAL A N 1
ATOM 3488 C CA . VAL A 1 430 ? -18.073 -7.745 22.668 1.00 94.94 430 VAL A CA 1
ATOM 3489 C C . VAL A 1 430 ? -16.612 -8.169 22.819 1.00 94.94 430 VAL A C 1
ATOM 3491 O O . VAL A 1 430 ? -15.838 -8.057 21.870 1.00 94.94 430 VAL A O 1
ATOM 3494 N N . ILE A 1 431 ? -16.240 -8.739 23.971 1.00 96.50 431 ILE A N 1
ATOM 3495 C CA . ILE A 1 431 ? -14.903 -9.317 24.197 1.00 96.50 431 ILE A CA 1
ATOM 3496 C C . ILE A 1 431 ? -14.585 -10.370 23.126 1.00 96.50 431 ILE A C 1
ATOM 3498 O O . ILE A 1 431 ? -13.494 -10.364 22.553 1.00 96.50 431 ILE A O 1
ATOM 3502 N N . GLN A 1 432 ? -15.548 -11.239 22.799 1.00 96.19 432 GLN A N 1
ATOM 3503 C CA . GLN A 1 432 ? -15.376 -12.242 21.745 1.00 96.19 432 GLN A CA 1
ATOM 3504 C C . GLN A 1 432 ? -15.167 -11.621 20.361 1.00 96.19 432 GLN A C 1
ATOM 3506 O O . GLN A 1 432 ? -14.365 -12.150 19.591 1.00 96.19 432 GLN A O 1
ATOM 3511 N N . LEU A 1 433 ? -15.842 -10.512 20.039 1.00 96.88 433 LEU A N 1
ATOM 3512 C CA . LEU A 1 433 ? -15.623 -9.797 18.778 1.00 96.88 433 LEU A CA 1
ATOM 3513 C C . LEU A 1 433 ? -14.210 -9.204 18.707 1.00 96.88 433 LEU A C 1
ATOM 3515 O O . LEU A 1 433 ? -13.544 -9.369 17.687 1.00 96.88 433 LEU A O 1
ATOM 3519 N N . PHE A 1 434 ? -13.713 -8.600 19.794 1.00 97.81 434 PHE A N 1
ATOM 3520 C CA . PHE A 1 434 ? -12.326 -8.121 19.867 1.00 97.81 434 PHE A CA 1
ATOM 3521 C C . PHE A 1 434 ? -11.312 -9.255 19.672 1.00 97.81 434 PHE A C 1
ATOM 3523 O O . PHE A 1 434 ? -10.345 -9.095 18.931 1.00 97.81 434 PHE A O 1
ATOM 3530 N N . HIS A 1 435 ? -11.533 -10.419 20.294 1.00 97.56 435 HIS A N 1
ATOM 3531 C CA . HIS A 1 435 ? -10.658 -11.584 20.111 1.00 97.56 435 HIS A CA 1
ATOM 3532 C C . HIS A 1 435 ? -10.697 -12.123 18.682 1.00 97.56 435 HIS A C 1
ATOM 3534 O O . HIS A 1 435 ? -9.653 -12.493 18.152 1.00 97.56 435 HIS A O 1
ATOM 3540 N N . GLN A 1 436 ? -11.873 -12.172 18.053 1.00 97.00 436 GLN A N 1
ATOM 3541 C CA . GLN A 1 436 ? -12.003 -12.589 16.656 1.00 97.00 436 GLN A CA 1
ATOM 3542 C C . GLN A 1 436 ? -11.272 -11.617 15.725 1.00 97.00 436 GLN A C 1
ATOM 3544 O O . GLN A 1 436 ? -10.438 -12.065 14.939 1.00 97.00 436 GLN A O 1
ATOM 3549 N N . GLY A 1 437 ? -11.487 -10.308 15.887 1.00 97.38 437 GLY A N 1
ATOM 3550 C CA . GLY A 1 437 ? -10.753 -9.275 15.151 1.00 97.38 437 GLY A CA 1
ATOM 3551 C C . GLY A 1 437 ? -9.238 -9.417 15.309 1.00 97.38 437 GLY A C 1
ATOM 3552 O O . GLY A 1 437 ? -8.518 -9.481 14.319 1.00 97.38 437 GLY A O 1
ATOM 3553 N N . ALA A 1 438 ? -8.747 -9.593 16.539 1.00 97.88 438 ALA A N 1
ATOM 3554 C CA . ALA A 1 438 ? -7.320 -9.775 16.808 1.00 97.88 438 ALA A CA 1
ATOM 3555 C C . ALA A 1 438 ? -6.730 -11.046 16.165 1.00 97.88 438 ALA A C 1
ATOM 3557 O O . ALA A 1 438 ? -5.616 -11.001 15.649 1.00 97.88 438 ALA A O 1
ATOM 3558 N N . ARG A 1 439 ? -7.459 -12.172 16.153 1.00 97.88 439 ARG A N 1
ATOM 3559 C CA . ARG A 1 439 ? -7.007 -13.405 15.477 1.00 97.88 439 ARG A CA 1
ATOM 3560 C C . ARG A 1 439 ? -6.866 -13.196 13.973 1.00 97.88 439 ARG A C 1
ATOM 3562 O O . ARG A 1 439 ? -5.844 -13.575 13.410 1.00 97.88 439 ARG A O 1
ATOM 3569 N N . PHE A 1 440 ? -7.865 -12.573 13.345 1.00 98.12 440 PHE A N 1
ATOM 3570 C CA . PHE A 1 440 ? -7.800 -12.241 11.924 1.00 98.12 440 PHE A CA 1
ATOM 3571 C C . PHE A 1 440 ? -6.684 -11.238 11.628 1.00 98.12 440 PHE A C 1
ATOM 3573 O O . PHE A 1 440 ? -5.974 -11.432 10.653 1.00 98.12 440 PHE A O 1
ATOM 3580 N N . LEU A 1 441 ? -6.465 -10.234 12.487 1.00 97.38 441 LEU A N 1
ATOM 3581 C CA . LEU A 1 441 ? -5.361 -9.279 12.348 1.00 97.38 441 LEU A CA 1
ATOM 3582 C C . LEU A 1 441 ? -3.995 -9.970 12.362 1.00 97.38 441 LEU A C 1
ATOM 3584 O O . LEU A 1 441 ? -3.180 -9.733 11.480 1.00 97.38 441 LEU A O 1
ATOM 3588 N N . VAL A 1 442 ? -3.743 -10.830 13.354 1.00 97.94 442 VAL A N 1
ATOM 3589 C CA . VAL A 1 442 ? -2.464 -11.549 13.470 1.00 97.94 442 VAL A CA 1
ATOM 3590 C C . VAL A 1 442 ? -2.252 -12.464 12.270 1.00 97.94 442 VAL A C 1
ATOM 3592 O O . VAL A 1 442 ? -1.155 -12.505 11.720 1.00 97.94 442 VAL A O 1
ATOM 3595 N N . PHE A 1 443 ? -3.299 -13.172 11.840 1.00 98.12 443 PHE A N 1
ATOM 3596 C CA . PHE A 1 443 ? -3.198 -14.048 10.680 1.00 98.12 443 PHE A CA 1
ATOM 3597 C C . PHE A 1 443 ? -2.960 -13.263 9.386 1.00 98.12 443 PHE A C 1
ATOM 3599 O O . PHE A 1 443 ? -2.093 -13.644 8.606 1.00 98.12 443 PHE A O 1
ATOM 3606 N N . ALA A 1 444 ? -3.652 -12.134 9.208 1.00 97.50 444 ALA A N 1
ATOM 3607 C CA . ALA A 1 444 ? -3.429 -11.216 8.101 1.00 97.50 444 ALA A CA 1
ATOM 3608 C C . ALA A 1 444 ? -1.964 -10.749 8.072 1.00 97.50 444 ALA A C 1
ATOM 3610 O O . ALA A 1 444 ? -1.279 -10.940 7.072 1.00 97.50 444 ALA A O 1
ATOM 3611 N N . ILE A 1 445 ? -1.449 -10.213 9.185 1.00 95.19 445 ILE A N 1
ATOM 3612 C CA . ILE A 1 445 ? -0.058 -9.736 9.267 1.00 95.19 445 ILE A CA 1
ATOM 3613 C C . ILE A 1 445 ? 0.918 -10.867 8.930 1.00 95.19 445 ILE A C 1
ATOM 3615 O O . ILE A 1 445 ? 1.898 -10.637 8.231 1.00 95.19 445 ILE A O 1
ATOM 3619 N N . GLY A 1 446 ? 0.634 -12.092 9.381 1.00 95.94 446 GLY A N 1
ATOM 3620 C CA . GLY A 1 446 ? 1.432 -13.269 9.051 1.00 95.94 446 GLY A CA 1
ATOM 3621 C C . GLY A 1 446 ? 1.497 -13.558 7.550 1.00 95.94 446 GLY A C 1
ATOM 3622 O O . GLY A 1 446 ? 2.593 -13.736 7.025 1.00 95.94 446 GLY A O 1
ATOM 3623 N N . VAL A 1 447 ? 0.355 -13.576 6.853 1.00 96.06 447 VAL A N 1
ATOM 3624 C CA . VAL A 1 447 ? 0.334 -13.839 5.401 1.00 96.06 447 VAL A CA 1
ATOM 3625 C C . VAL A 1 447 ? 0.958 -12.694 4.601 1.00 96.06 447 VAL A C 1
ATOM 3627 O O . VAL A 1 447 ? 1.691 -12.960 3.657 1.00 96.06 447 VAL A O 1
ATOM 3630 N N . TRP A 1 448 ? 0.762 -11.442 5.024 1.00 94.81 448 TRP A N 1
ATOM 3631 C CA . TRP A 1 448 ? 1.377 -10.270 4.396 1.00 94.81 448 TRP A CA 1
ATOM 3632 C C . TRP A 1 448 ? 2.898 -10.246 4.558 1.00 94.81 448 TRP A C 1
ATOM 3634 O O . TRP A 1 448 ? 3.617 -9.989 3.597 1.00 94.81 448 TRP A O 1
ATOM 3644 N N . LEU A 1 449 ? 3.405 -10.552 5.759 1.00 89.88 449 LEU A N 1
ATOM 3645 C CA . LEU A 1 449 ? 4.844 -10.657 6.007 1.00 89.88 449 LEU A CA 1
ATOM 3646 C C . LEU A 1 449 ? 5.467 -11.796 5.204 1.00 89.88 449 LEU A C 1
ATOM 3648 O O . LEU A 1 449 ? 6.584 -11.642 4.714 1.00 89.88 449 LEU A O 1
ATOM 3652 N N . PHE A 1 450 ? 4.768 -12.927 5.086 1.00 89.69 450 PHE A N 1
ATOM 3653 C CA . PHE A 1 450 ? 5.240 -14.047 4.284 1.00 89.69 450 PHE A CA 1
ATOM 3654 C C . PHE A 1 450 ? 5.336 -13.652 2.813 1.00 89.69 450 PHE A C 1
ATOM 3656 O O . PHE A 1 450 ? 6.394 -13.836 2.226 1.00 89.69 450 PHE A O 1
ATOM 3663 N N . ASP A 1 451 ? 4.278 -13.068 2.243 1.00 90.38 451 ASP A N 1
ATOM 3664 C CA . ASP A 1 451 ? 4.295 -12.583 0.861 1.00 90.38 451 ASP A CA 1
ATOM 3665 C C . ASP A 1 451 ? 5.438 -11.569 0.676 1.00 90.38 451 ASP A C 1
ATOM 3667 O O . ASP A 1 451 ? 6.388 -11.813 -0.049 1.00 90.38 451 ASP A O 1
ATOM 3671 N N . SER A 1 452 ? 5.491 -10.521 1.495 1.00 83.88 452 SER A N 1
ATOM 3672 C CA . SER A 1 452 ? 6.493 -9.452 1.350 1.00 83.88 452 SER A CA 1
ATOM 3673 C C . SER A 1 452 ? 7.961 -9.905 1.408 1.00 83.88 452 SER A C 1
ATOM 3675 O O . SER A 1 452 ? 8.825 -9.214 0.876 1.00 83.88 452 SER A O 1
ATOM 3677 N N . ASN A 1 453 ? 8.278 -10.999 2.114 1.00 84.38 453 ASN A N 1
ATOM 3678 C CA . ASN A 1 453 ? 9.669 -11.386 2.398 1.00 84.38 453 ASN A CA 1
ATOM 3679 C C . ASN A 1 453 ? 10.077 -12.744 1.816 1.00 84.38 453 ASN A C 1
ATOM 3681 O O . ASN A 1 453 ? 11.271 -13.023 1.732 1.00 84.38 453 ASN A O 1
ATOM 3685 N N . LEU A 1 454 ? 9.122 -13.613 1.479 1.00 84.38 454 LEU A N 1
ATOM 3686 C CA . LEU A 1 454 ? 9.379 -15.018 1.155 1.00 84.38 454 LEU A CA 1
ATOM 3687 C C . LEU A 1 454 ? 8.811 -15.425 -0.217 1.00 84.38 454 LEU A C 1
ATOM 3689 O O . LEU A 1 454 ? 8.495 -16.597 -0.416 1.00 84.38 454 LEU A O 1
ATOM 3693 N N . CYS A 1 455 ? 8.719 -14.493 -1.180 1.00 80.94 455 CYS A N 1
ATOM 3694 C CA . CYS A 1 455 ? 8.239 -14.785 -2.542 1.00 80.94 455 CYS A CA 1
ATOM 3695 C C . CYS A 1 455 ? 8.987 -15.936 -3.228 1.00 80.94 455 CYS A C 1
ATOM 3697 O O . CYS A 1 455 ? 8.362 -16.740 -3.913 1.00 80.94 455 CYS A O 1
ATOM 3699 N N . PHE A 1 456 ? 10.296 -16.063 -2.993 1.00 76.94 456 PHE A N 1
ATOM 3700 C CA . PHE A 1 456 ? 11.145 -17.125 -3.554 1.00 76.94 456 PHE A CA 1
ATOM 3701 C C . PHE A 1 456 ? 10.638 -18.544 -3.257 1.00 76.94 456 PHE A C 1
ATOM 3703 O O . PHE A 1 456 ? 10.959 -19.499 -3.958 1.00 76.94 456 PHE A O 1
ATOM 3710 N N . VAL A 1 457 ? 9.843 -18.721 -2.193 1.00 76.38 457 VAL A N 1
ATOM 3711 C CA . VAL A 1 457 ? 9.254 -20.023 -1.862 1.00 76.38 457 VAL A CA 1
ATOM 3712 C C . VAL A 1 457 ? 8.383 -20.518 -3.020 1.00 76.38 457 VAL A C 1
ATOM 3714 O O . VAL A 1 457 ? 8.300 -21.726 -3.252 1.00 76.38 457 VAL A O 1
ATOM 3717 N N . TYR A 1 458 ? 7.776 -19.603 -3.777 1.00 80.44 458 TYR A N 1
ATOM 3718 C CA . TYR A 1 458 ? 6.862 -19.928 -4.863 1.00 80.44 458 TYR A CA 1
ATOM 3719 C C . TYR A 1 458 ? 7.538 -20.386 -6.158 1.00 80.44 458 TYR A C 1
ATOM 3721 O O . TYR A 1 458 ? 6.859 -20.933 -7.026 1.00 80.44 458 TYR A O 1
ATOM 3729 N N . ASP A 1 459 ? 8.867 -20.307 -6.247 1.00 74.75 459 ASP A N 1
ATOM 3730 C CA . ASP A 1 459 ? 9.620 -20.988 -7.308 1.00 74.75 459 ASP A CA 1
ATOM 3731 C C . ASP A 1 459 ? 9.531 -22.518 -7.164 1.00 74.75 459 ASP A C 1
ATOM 3733 O O . ASP A 1 459 ? 9.693 -23.269 -8.129 1.00 74.75 459 ASP A O 1
ATOM 3737 N N . TYR A 1 460 ? 9.241 -22.996 -5.948 1.00 80.94 460 TYR A N 1
ATOM 3738 C CA . TYR A 1 460 ? 9.191 -24.417 -5.605 1.00 80.94 460 TYR A CA 1
ATOM 3739 C C . TYR A 1 460 ? 7.778 -24.933 -5.318 1.00 80.94 460 TYR A C 1
ATOM 3741 O O . TYR A 1 460 ? 7.542 -26.142 -5.389 1.00 80.94 460 TYR A O 1
ATOM 3749 N N . VAL A 1 461 ? 6.832 -24.053 -4.975 1.00 83.38 461 VAL A N 1
ATOM 3750 C CA . VAL A 1 461 ? 5.440 -24.421 -4.671 1.00 83.38 461 VAL A CA 1
ATOM 3751 C C . VAL A 1 461 ? 4.455 -23.456 -5.333 1.00 83.38 461 VAL A C 1
ATOM 3753 O O . VAL A 1 461 ? 4.755 -22.276 -5.456 1.00 83.38 461 VAL A O 1
ATOM 3756 N N . PRO A 1 462 ? 3.244 -23.899 -5.720 1.00 86.12 462 PRO A N 1
ATOM 3757 C CA . PRO A 1 462 ? 2.256 -22.993 -6.301 1.00 86.12 462 PRO A CA 1
ATOM 3758 C C . PRO A 1 462 ? 1.933 -21.820 -5.365 1.00 86.12 462 PRO A C 1
ATOM 3760 O O . PRO A 1 462 ? 1.582 -22.048 -4.205 1.00 86.12 462 PRO A O 1
ATOM 3763 N N . ASN A 1 463 ? 2.008 -20.587 -5.877 1.00 89.94 463 ASN A N 1
ATOM 3764 C CA . ASN A 1 463 ? 1.690 -19.383 -5.108 1.00 89.94 463 ASN A CA 1
ATOM 3765 C C . ASN A 1 463 ? 0.210 -19.403 -4.645 1.00 89.94 463 ASN A C 1
ATOM 3767 O O . ASN A 1 463 ? -0.693 -19.367 -5.491 1.00 89.94 463 ASN A O 1
ATOM 3771 N N . PRO A 1 464 ? -0.069 -19.443 -3.324 1.00 92.69 464 PRO A N 1
ATOM 3772 C CA . PRO A 1 464 ? -1.420 -19.460 -2.770 1.00 92.69 464 PRO A CA 1
ATOM 3773 C C . PRO A 1 464 ? -2.061 -18.063 -2.673 1.00 92.69 464 PRO A C 1
ATOM 3775 O O . PRO A 1 464 ? -3.147 -17.942 -2.103 1.00 92.69 464 PRO A O 1
ATOM 3778 N N . GLN A 1 465 ? -1.417 -17.033 -3.233 1.00 95.25 465 GLN A N 1
ATOM 3779 C CA . GLN A 1 465 ? -1.884 -15.647 -3.315 1.00 95.25 465 GLN A CA 1
ATOM 3780 C C . GLN A 1 465 ? -2.057 -15.020 -1.925 1.00 95.25 465 GLN A C 1
ATOM 3782 O O . GLN A 1 465 ? -3.143 -14.581 -1.543 1.00 95.25 465 GLN A O 1
ATOM 3787 N N . LEU A 1 466 ? -0.993 -15.042 -1.113 1.00 95.94 466 LEU A N 1
ATOM 3788 C CA . LEU A 1 466 ? -1.071 -14.624 0.291 1.00 95.94 466 LEU A CA 1
ATOM 3789 C C . LEU A 1 466 ? -1.393 -13.137 0.458 1.00 95.94 466 LEU A C 1
ATOM 3791 O O . LEU A 1 466 ? -2.136 -12.794 1.381 1.00 95.94 466 LEU A O 1
ATOM 3795 N N . HIS A 1 467 ? -0.923 -12.271 -0.440 1.00 97.06 467 HIS A N 1
ATOM 3796 C CA . HIS A 1 467 ? -1.317 -10.859 -0.426 1.00 97.06 467 HIS A CA 1
ATOM 3797 C C . HIS A 1 467 ? -2.811 -10.651 -0.744 1.00 97.06 467 HIS A C 1
ATOM 3799 O O . HIS A 1 467 ? -3.492 -9.857 -0.092 1.00 97.06 467 HIS A O 1
ATOM 3805 N N . ALA A 1 468 ? -3.396 -11.465 -1.625 1.00 97.81 468 ALA A N 1
ATOM 3806 C CA . ALA A 1 468 ? -4.840 -11.450 -1.854 1.00 97.81 468 ALA A CA 1
ATOM 3807 C C . ALA A 1 468 ? -5.624 -11.866 -0.592 1.00 97.81 468 ALA A C 1
ATOM 3809 O O . ALA A 1 468 ? -6.657 -11.279 -0.250 1.00 97.81 468 ALA A O 1
ATOM 3810 N N . TRP A 1 469 ? -5.115 -12.851 0.158 1.00 97.88 469 TRP A N 1
ATOM 3811 C CA . TRP A 1 469 ? -5.678 -13.212 1.462 1.00 97.88 469 TRP A CA 1
ATOM 3812 C C . TRP A 1 469 ? -5.523 -12.097 2.494 1.00 97.88 469 TRP A C 1
ATOM 3814 O O . TRP A 1 469 ? -6.442 -11.897 3.290 1.00 97.88 469 TRP A O 1
ATOM 3824 N N . TRP A 1 470 ? -4.421 -11.344 2.475 1.00 97.81 470 TRP A N 1
ATOM 3825 C CA . TRP A 1 470 ? -4.238 -10.172 3.333 1.00 97.81 470 TRP A CA 1
ATOM 3826 C C . TRP A 1 470 ? -5.390 -9.174 3.176 1.00 97.81 470 TRP A C 1
ATOM 3828 O O . TRP A 1 470 ? -5.988 -8.803 4.189 1.00 97.81 470 TRP A O 1
ATOM 3838 N N . HIS A 1 471 ? -5.788 -8.824 1.946 1.00 97.88 471 HIS A N 1
ATOM 3839 C CA . HIS A 1 471 ? -6.920 -7.916 1.708 1.00 97.88 471 HIS A CA 1
ATOM 3840 C C . HIS A 1 471 ? -8.202 -8.396 2.397 1.00 97.88 471 HIS A C 1
ATOM 3842 O O . HIS A 1 471 ? -8.849 -7.647 3.136 1.00 97.88 471 HIS A O 1
ATOM 3848 N N . VAL A 1 472 ? -8.555 -9.670 2.208 1.00 97.31 472 VAL A N 1
ATOM 3849 C CA . VAL A 1 472 ? -9.783 -10.257 2.763 1.00 97.31 472 VAL A CA 1
ATOM 3850 C C . VAL A 1 472 ? -9.711 -10.372 4.288 1.00 97.31 472 VAL A C 1
ATOM 3852 O O . VAL A 1 472 ? -10.660 -10.015 4.988 1.00 97.31 472 VAL A O 1
ATOM 3855 N N . LEU A 1 473 ? -8.590 -10.845 4.831 1.00 97.56 473 LEU A N 1
ATOM 3856 C CA . LEU A 1 473 ? -8.415 -11.038 6.271 1.00 97.56 473 LEU A CA 1
ATOM 3857 C C . LEU A 1 473 ? -8.382 -9.702 7.022 1.00 97.56 473 LEU A C 1
ATOM 3859 O O . LEU A 1 473 ? -8.981 -9.595 8.096 1.00 97.56 473 LEU A O 1
ATOM 3863 N N . MET A 1 474 ? -7.759 -8.670 6.445 1.00 96.06 474 MET A N 1
ATOM 3864 C CA . MET A 1 474 ? -7.771 -7.318 7.004 1.00 96.06 474 MET A CA 1
ATOM 3865 C C . MET A 1 474 ? -9.168 -6.711 7.006 1.00 96.06 474 MET A C 1
ATOM 3867 O O . MET A 1 474 ? -9.564 -6.130 8.016 1.00 96.06 474 MET A O 1
ATOM 3871 N N . CYS A 1 475 ? -9.947 -6.907 5.939 1.00 94.62 475 CYS A N 1
ATOM 3872 C CA . CYS A 1 475 ? -11.356 -6.514 5.902 1.00 94.62 475 CYS A CA 1
ATOM 3873 C C . CYS A 1 475 ? -12.141 -7.129 7.061 1.00 94.62 475 CYS A C 1
ATOM 3875 O O . CYS A 1 475 ? -12.812 -6.425 7.817 1.00 94.62 475 CYS A O 1
ATOM 3877 N N . ILE A 1 476 ? -12.037 -8.451 7.218 1.00 95.19 476 ILE A N 1
ATOM 3878 C CA . ILE A 1 476 ? -12.751 -9.185 8.262 1.00 95.19 476 ILE A CA 1
ATOM 3879 C C . ILE A 1 476 ? -12.325 -8.673 9.641 1.00 95.19 476 ILE A C 1
ATOM 3881 O O . ILE A 1 476 ? -13.174 -8.271 10.435 1.00 95.19 476 ILE A O 1
ATOM 3885 N N . SER A 1 477 ? -11.018 -8.624 9.905 1.00 96.56 477 SER A N 1
ATOM 3886 C CA . SER A 1 477 ? -10.444 -8.100 11.148 1.00 96.56 477 SER A CA 1
ATOM 3887 C C . SER A 1 477 ? -10.998 -6.718 11.500 1.00 96.56 477 SER A C 1
ATOM 3889 O O . SER A 1 477 ? -11.548 -6.505 12.587 1.00 96.56 477 SER A O 1
ATOM 3891 N N . LEU A 1 478 ? -10.917 -5.790 10.547 1.00 93.75 478 LEU A N 1
ATOM 3892 C CA . LEU A 1 478 ? -11.345 -4.416 10.727 1.00 93.75 478 LEU A CA 1
ATOM 3893 C C . LEU A 1 478 ? -12.852 -4.320 10.989 1.00 93.75 478 LEU A C 1
ATOM 3895 O O . LEU A 1 478 ? -13.270 -3.567 11.866 1.00 93.75 478 LEU A O 1
ATOM 3899 N N . HIS A 1 479 ? -13.671 -5.117 10.301 1.00 94.12 479 HIS A N 1
ATOM 3900 C CA . HIS A 1 479 ? -15.110 -5.176 10.551 1.00 94.12 479 HIS A CA 1
ATOM 3901 C C . HIS A 1 479 ? -15.437 -5.612 11.984 1.00 94.12 479 HIS A C 1
ATOM 3903 O O . HIS A 1 479 ? -16.249 -4.968 12.651 1.00 94.12 479 HIS A O 1
ATOM 3909 N N . PHE A 1 480 ? -14.766 -6.652 12.493 1.00 95.69 480 PHE A N 1
ATOM 3910 C CA . PHE A 1 480 ? -14.926 -7.087 13.882 1.00 95.69 480 PHE A CA 1
ATOM 3911 C C . PHE A 1 480 ? -14.568 -5.972 14.871 1.00 95.69 480 PHE A C 1
ATOM 3913 O O . PHE A 1 480 ? -15.331 -5.721 15.806 1.00 95.69 480 PHE A O 1
ATOM 3920 N N . PHE A 1 481 ? -13.459 -5.261 14.643 1.00 95.19 481 PHE A N 1
ATOM 3921 C CA . PHE A 1 481 ? -13.080 -4.119 15.476 1.00 95.19 481 PHE A CA 1
ATOM 3922 C C . PHE A 1 481 ? -14.082 -2.966 15.390 1.00 95.19 481 PHE A C 1
ATOM 3924 O O . PHE A 1 481 ? -14.431 -2.409 16.428 1.00 95.19 481 PHE A O 1
ATOM 3931 N N . PHE A 1 482 ? -14.596 -2.630 14.203 1.00 93.25 482 PHE A N 1
ATOM 3932 C CA . PHE A 1 482 ? -15.611 -1.585 14.049 1.00 93.25 482 PHE A CA 1
ATOM 3933 C C . PHE A 1 482 ? -16.898 -1.910 14.798 1.00 93.25 482 PHE A C 1
ATOM 3935 O O . PHE A 1 482 ? -17.466 -1.027 15.436 1.00 93.25 482 PHE A O 1
ATOM 3942 N N . VAL A 1 483 ? -17.373 -3.155 14.729 1.00 93.94 483 VAL A N 1
ATOM 3943 C CA . VAL A 1 483 ? -18.595 -3.561 15.433 1.00 93.94 483 VAL A CA 1
ATOM 3944 C C . VAL A 1 483 ? -18.365 -3.562 16.942 1.00 93.94 483 VAL A C 1
ATOM 3946 O O . VAL A 1 483 ? -19.191 -3.023 17.676 1.00 93.94 483 VAL A O 1
ATOM 3949 N N . ALA A 1 484 ? -17.240 -4.113 17.407 1.00 94.50 484 ALA A N 1
ATOM 3950 C CA . ALA A 1 484 ? -16.914 -4.179 18.829 1.00 94.50 484 ALA A CA 1
ATOM 3951 C C . ALA A 1 484 ? -16.707 -2.784 19.439 1.00 94.50 484 ALA A C 1
ATOM 3953 O O . ALA A 1 484 ? -17.368 -2.427 20.412 1.00 94.50 484 ALA A O 1
ATOM 3954 N N . ALA A 1 485 ? -15.834 -1.972 18.836 1.00 93.12 485 ALA A N 1
ATOM 3955 C CA . ALA A 1 485 ? -15.565 -0.618 19.299 1.00 93.12 485 ALA A CA 1
ATOM 3956 C C . ALA A 1 485 ? -16.790 0.281 19.115 1.00 93.12 485 ALA A C 1
ATOM 3958 O O . ALA A 1 485 ? -17.161 0.997 20.035 1.00 93.12 485 ALA A O 1
ATOM 3959 N N . GLY A 1 486 ? -17.465 0.210 17.966 1.00 91.38 486 GLY A N 1
ATOM 3960 C CA . GLY A 1 486 ? -18.655 1.011 17.700 1.00 91.38 486 GLY A CA 1
ATOM 3961 C C . GLY A 1 486 ? -19.783 0.741 18.693 1.00 91.38 486 GLY A C 1
ATOM 3962 O O . GLY A 1 486 ? -20.408 1.687 19.162 1.00 91.38 486 GLY A O 1
ATOM 3963 N N . PHE A 1 487 ? -20.017 -0.520 19.066 1.00 92.25 487 PHE A N 1
ATOM 3964 C CA . PHE A 1 487 ? -21.013 -0.862 20.082 1.00 92.25 487 PHE A CA 1
ATOM 3965 C C . PHE A 1 487 ? -20.685 -0.242 21.449 1.00 92.25 487 PHE A C 1
ATOM 3967 O O . PHE A 1 487 ? -21.554 0.374 22.064 1.00 92.25 487 PHE A O 1
ATOM 3974 N N . GLU A 1 488 ? -19.435 -0.360 21.902 1.00 91.38 488 GLU A N 1
ATOM 3975 C CA . GLU A 1 488 ? -19.000 0.184 23.197 1.00 91.38 488 GLU A CA 1
ATOM 3976 C C . GLU A 1 488 ? -19.015 1.714 23.220 1.00 91.38 488 GLU A C 1
ATOM 3978 O O . GLU A 1 488 ? -19.457 2.308 24.200 1.00 91.38 488 GLU A O 1
ATOM 3983 N N . LEU A 1 489 ? -18.609 2.360 22.124 1.00 88.19 489 LEU A N 1
ATOM 3984 C CA . LEU A 1 489 ? -18.612 3.820 22.003 1.00 88.19 489 LEU A CA 1
ATOM 3985 C C . LEU A 1 489 ? -20.024 4.415 21.998 1.00 88.19 489 LEU A C 1
ATOM 3987 O O . LEU A 1 489 ? -20.219 5.534 22.464 1.00 88.19 489 LEU A O 1
ATOM 3991 N N . MET A 1 490 ? -21.028 3.688 21.496 1.00 84.88 490 MET A N 1
ATOM 3992 C CA . MET A 1 490 ? -22.409 4.175 21.544 1.00 84.88 490 MET A CA 1
ATOM 3993 C C . MET A 1 490 ? -22.961 4.199 22.974 1.00 84.88 490 MET A C 1
ATOM 3995 O O . MET A 1 490 ? -23.789 5.053 23.274 1.00 84.88 490 MET A O 1
ATOM 3999 N N . GLY A 1 491 ? -22.544 3.279 23.852 1.00 73.62 491 GLY A N 1
ATOM 4000 C CA . GLY A 1 491 ? -22.852 3.308 25.289 1.00 73.62 491 GLY A CA 1
ATOM 4001 C C . GLY A 1 491 ? -24.342 3.286 25.684 1.00 73.62 491 GLY A C 1
ATOM 4002 O O . GLY A 1 491 ? -24.653 3.431 26.868 1.00 73.62 491 GLY A O 1
ATOM 4003 N N . THR A 1 492 ? -25.285 3.124 24.742 1.00 70.38 492 THR A N 1
ATOM 4004 C CA . THR A 1 492 ? -26.732 3.205 25.022 1.00 70.38 492 THR A CA 1
ATOM 4005 C C . THR A 1 492 ? -27.417 1.839 25.065 1.00 70.38 492 THR A C 1
ATOM 4007 O O . THR A 1 492 ? -27.005 0.884 24.411 1.00 70.38 492 THR A O 1
ATOM 4010 N N . LYS A 1 493 ? -28.536 1.757 25.800 1.00 64.56 493 LYS A N 1
ATOM 4011 C CA . LYS A 1 493 ? -29.374 0.545 25.893 1.00 64.56 493 LYS A CA 1
ATOM 4012 C C . LYS A 1 493 ? -30.172 0.238 24.615 1.00 64.56 493 LYS A C 1
ATOM 4014 O O . LYS A 1 493 ? -30.810 -0.808 24.549 1.00 64.56 493 LYS A O 1
ATOM 4019 N N . ASN A 1 494 ? -30.144 1.123 23.616 1.00 82.38 494 ASN A N 1
ATOM 4020 C CA . ASN A 1 494 ? -30.952 1.008 22.399 1.00 82.38 494 ASN A CA 1
ATOM 4021 C C . ASN A 1 494 ? -30.222 0.285 21.260 1.00 82.38 494 ASN A C 1
ATOM 4023 O O . ASN A 1 494 ? -30.694 0.292 20.125 1.00 82.38 494 ASN A O 1
ATOM 4027 N N . HIS A 1 495 ? -29.084 -0.349 21.537 1.00 88.31 495 HIS A N 1
ATOM 4028 C CA . HIS A 1 495 ? -28.302 -1.077 20.544 1.00 88.31 495 HIS A CA 1
ATOM 4029 C C . HIS A 1 495 ? -28.167 -2.541 20.936 1.00 88.31 495 HIS A C 1
ATOM 4031 O O . HIS A 1 495 ? -28.021 -2.883 22.108 1.00 88.31 495 HIS A O 1
ATOM 4037 N N . ARG A 1 496 ? -28.178 -3.421 19.936 1.00 89.94 496 ARG A N 1
ATOM 4038 C CA . ARG A 1 496 ? -27.855 -4.841 20.105 1.00 89.94 496 ARG A CA 1
ATOM 4039 C C . ARG A 1 496 ? -26.979 -5.335 18.963 1.00 89.94 496 ARG A C 1
ATOM 4041 O O . ARG A 1 496 ? -27.100 -4.858 17.836 1.00 89.94 496 ARG A O 1
ATOM 4048 N N . ILE A 1 497 ? -26.140 -6.323 19.252 1.00 91.56 497 ILE A N 1
ATOM 4049 C CA . ILE A 1 497 ? -25.338 -7.011 18.239 1.00 91.56 497 ILE A CA 1
ATOM 4050 C C . ILE A 1 497 ? -26.167 -8.158 17.664 1.00 91.56 497 ILE A C 1
ATOM 4052 O O . ILE A 1 497 ? -26.635 -9.029 18.400 1.00 91.56 497 ILE A O 1
ATOM 4056 N N . VAL A 1 498 ? -26.335 -8.159 16.346 1.00 90.81 498 VAL A N 1
ATOM 4057 C CA . VAL A 1 498 ? -27.044 -9.194 15.582 1.00 90.81 498 VAL A CA 1
ATOM 4058 C C . VAL A 1 498 ? -26.092 -9.768 14.538 1.00 90.81 498 VAL A C 1
ATOM 4060 O O . VAL A 1 498 ? -25.097 -9.140 14.196 1.00 90.81 498 VAL A O 1
ATOM 4063 N N . TYR A 1 499 ? -26.374 -10.971 14.042 1.00 89.62 499 TYR A N 1
ATOM 4064 C CA . TYR A 1 499 ? -25.560 -11.622 13.021 1.00 89.62 499 TYR A CA 1
ATOM 4065 C C . TYR A 1 499 ? -26.350 -11.808 11.730 1.00 89.62 499 TYR A C 1
ATOM 4067 O O . TYR A 1 499 ? -27.385 -12.477 11.719 1.00 89.62 499 TYR A O 1
ATOM 4075 N N . TYR A 1 500 ? -25.836 -11.271 10.627 1.00 84.31 500 TYR A N 1
ATOM 4076 C CA . TYR A 1 500 ? -26.311 -11.614 9.295 1.00 84.31 500 TYR A CA 1
ATOM 4077 C C . TYR A 1 500 ? -25.746 -12.978 8.888 1.00 84.31 500 TYR A C 1
ATOM 4079 O O . TYR A 1 500 ? -24.562 -13.266 9.085 1.00 84.31 500 TYR A O 1
ATOM 4087 N N . ALA A 1 501 ? -26.618 -13.850 8.376 1.00 81.38 501 ALA A N 1
ATOM 4088 C CA . ALA A 1 501 ? -26.295 -15.231 8.014 1.00 81.38 501 ALA A CA 1
ATOM 4089 C C . ALA A 1 501 ? -25.558 -16.035 9.115 1.00 81.38 501 ALA A C 1
ATOM 4091 O O . ALA A 1 501 ? -24.868 -16.993 8.798 1.00 81.38 501 ALA A O 1
ATOM 4092 N N . LYS A 1 502 ? -25.715 -15.670 10.401 1.00 81.38 502 LYS A N 1
ATOM 4093 C CA . LYS A 1 502 ? -25.006 -16.223 11.582 1.00 81.38 502 LYS A CA 1
ATOM 4094 C C . LYS A 1 502 ? -23.499 -15.934 11.685 1.00 81.38 502 LYS A C 1
ATOM 4096 O O . LYS A 1 502 ? -22.922 -16.271 12.713 1.00 81.38 502 LYS A O 1
ATOM 4101 N N . TRP A 1 503 ? -22.883 -15.294 10.693 1.00 82.44 503 TRP A N 1
ATOM 4102 C CA . TRP A 1 503 ? -21.424 -15.104 10.649 1.00 82.44 503 TRP A CA 1
ATOM 4103 C C . TRP A 1 503 ? -20.989 -13.641 10.714 1.00 82.44 503 TRP A C 1
ATOM 4105 O O . TRP A 1 503 ? -19.942 -13.354 11.281 1.00 82.44 503 TRP A O 1
ATOM 4115 N N . ILE A 1 504 ? -21.779 -12.716 10.163 1.00 88.19 504 ILE A N 1
ATOM 4116 C CA . ILE A 1 504 ? -21.379 -11.310 10.012 1.00 88.19 504 ILE A CA 1
ATOM 4117 C C . ILE A 1 504 ? -22.033 -10.483 11.124 1.00 88.19 504 ILE A C 1
ATOM 4119 O O . ILE A 1 504 ? -23.252 -10.279 11.071 1.00 88.19 504 ILE A O 1
ATOM 4123 N N . PRO A 1 505 ? -21.283 -10.037 12.146 1.00 92.31 505 PRO A N 1
ATOM 4124 C CA . PRO A 1 505 ? -21.846 -9.250 13.232 1.00 92.31 505 PRO A CA 1
ATOM 4125 C C . PRO A 1 505 ? -22.175 -7.831 12.753 1.00 92.31 505 PRO A C 1
ATOM 4127 O O . PRO A 1 505 ? -21.441 -7.232 11.980 1.00 92.31 505 PRO A O 1
ATOM 4130 N N . TYR A 1 506 ? -23.268 -7.254 13.231 1.00 91.94 506 TYR A N 1
ATOM 4131 C CA . TYR A 1 506 ? -23.600 -5.854 12.981 1.00 91.94 506 TYR A CA 1
ATOM 4132 C C . TYR A 1 506 ? -24.363 -5.257 14.162 1.00 91.94 506 TYR A C 1
ATOM 4134 O O . TYR A 1 506 ? -25.011 -5.966 14.938 1.00 91.94 506 TYR A O 1
ATOM 4142 N N . VAL A 1 507 ? -24.286 -3.935 14.304 1.00 90.81 507 VAL A N 1
ATOM 4143 C CA . VAL A 1 507 ? -24.992 -3.200 15.357 1.00 90.81 507 VAL A CA 1
ATOM 4144 C C . VAL A 1 507 ? -26.354 -2.748 14.845 1.00 90.81 507 VAL A C 1
ATOM 4146 O O . VAL A 1 507 ? -26.447 -1.945 13.916 1.00 90.81 507 VAL A O 1
ATOM 4149 N N . GLN A 1 508 ? -27.419 -3.229 15.483 1.00 89.56 508 GLN A N 1
ATOM 4150 C CA . GLN A 1 508 ? -28.797 -2.853 15.184 1.00 89.56 508 GLN A CA 1
ATOM 4151 C C . GLN A 1 508 ? -29.347 -1.900 16.252 1.00 89.56 508 GLN A C 1
ATOM 4153 O O . GLN A 1 508 ? -29.184 -2.146 17.448 1.00 89.56 508 GLN A O 1
ATOM 4158 N N . LEU A 1 509 ? -30.053 -0.855 15.814 1.00 86.69 509 LEU A N 1
ATOM 4159 C CA . LEU A 1 509 ? -30.913 -0.044 16.679 1.00 86.69 509 LEU A CA 1
ATOM 4160 C C . LEU A 1 509 ? -32.174 -0.826 17.053 1.00 86.69 509 LEU A C 1
ATOM 4162 O O . LEU A 1 509 ? -32.879 -1.342 16.186 1.00 86.69 509 LEU A O 1
ATOM 4166 N N . VAL A 1 510 ? -32.463 -0.896 18.344 1.00 82.38 510 VAL A N 1
ATOM 4167 C CA . VAL A 1 510 ? -33.718 -1.410 18.880 1.00 82.38 510 VAL A CA 1
ATOM 4168 C C . VAL A 1 510 ? -34.683 -0.233 18.966 1.00 82.38 510 VAL A C 1
ATOM 4170 O O . VAL A 1 510 ? -34.512 0.648 19.806 1.00 82.38 510 VAL A O 1
ATOM 4173 N N . GLU A 1 511 ? -35.687 -0.194 18.090 1.00 68.25 511 GLU A N 1
ATOM 4174 C CA . GLU A 1 511 ? -36.790 0.756 18.238 1.00 68.25 511 GLU A CA 1
ATOM 4175 C C . GLU A 1 511 ? -37.577 0.401 19.505 1.00 68.25 511 GLU A C 1
ATOM 4177 O O . GLU A 1 511 ? -38.235 -0.639 19.584 1.00 68.25 511 GLU A O 1
ATOM 4182 N N . THR A 1 512 ? -37.508 1.256 20.523 1.00 56.84 512 THR A N 1
ATOM 4183 C CA . THR A 1 512 ? -38.433 1.197 21.652 1.00 56.84 512 THR A CA 1
ATOM 4184 C C . THR A 1 512 ? -39.813 1.609 21.151 1.00 56.84 512 THR A C 1
ATOM 4186 O O . THR A 1 512 ? -40.053 2.783 20.876 1.00 56.84 512 THR A O 1
ATOM 4189 N N . TYR A 1 513 ? -40.721 0.643 21.001 1.00 45.31 513 TYR A N 1
ATOM 4190 C CA . TYR A 1 513 ? -42.125 0.893 20.676 1.00 45.31 513 TYR A CA 1
ATOM 4191 C C . TYR A 1 513 ? -42.781 1.636 21.851 1.00 45.31 513 TYR A C 1
ATOM 4193 O O . TYR A 1 513 ? -43.217 1.021 22.819 1.00 45.31 513 TYR A O 1
ATOM 4201 N N . GLY A 1 514 ? -42.781 2.966 21.802 1.00 48.47 514 GLY A N 1
ATOM 4202 C CA . GLY A 1 514 ? -43.242 3.801 22.909 1.00 48.47 514 GLY A CA 1
ATOM 4203 C C . GLY A 1 514 ? -43.277 5.280 22.549 1.00 48.47 514 GLY A C 1
ATOM 4204 O O . GLY A 1 514 ? -42.523 6.050 23.121 1.00 48.47 514 GLY A O 1
ATOM 4205 N N . ASP A 1 515 ? -44.062 5.622 21.525 1.00 41.06 515 ASP A N 1
ATOM 4206 C CA . ASP A 1 515 ? -44.933 6.813 21.476 1.00 41.06 515 ASP A CA 1
ATOM 4207 C C . ASP A 1 515 ? -45.537 6.943 20.069 1.00 41.06 515 ASP A C 1
ATOM 4209 O O . ASP A 1 515 ? -45.265 7.861 19.296 1.00 41.06 515 ASP A O 1
ATOM 4213 N N . LYS A 1 516 ? -46.426 6.003 19.725 1.00 39.03 516 LYS A N 1
ATOM 4214 C CA . LYS A 1 516 ? -47.529 6.361 18.832 1.00 39.03 516 LYS A CA 1
ATOM 4215 C C . LYS A 1 516 ? -48.474 7.223 19.663 1.00 39.03 516 LYS A C 1
ATOM 4217 O O . LYS A 1 516 ? -49.291 6.683 20.405 1.00 39.03 516 LYS A O 1
ATOM 4222 N N . LYS A 1 517 ? -48.361 8.548 19.545 1.00 37.22 517 LYS A N 1
ATOM 4223 C CA . LYS A 1 517 ? -49.493 9.416 19.869 1.00 37.22 517 LYS A CA 1
ATOM 4224 C C . LYS A 1 517 ? -50.631 9.027 18.934 1.00 37.22 517 LYS A C 1
ATOM 4226 O O . LYS A 1 517 ? -50.540 9.206 17.723 1.00 37.22 517 LYS A O 1
ATOM 4231 N N . VAL A 1 518 ? -51.649 8.409 19.517 1.00 40.97 518 VAL A N 1
ATOM 4232 C CA . VAL A 1 518 ? -53.001 8.437 18.979 1.00 40.97 518 VAL A CA 1
ATOM 4233 C C . VAL A 1 518 ? -53.436 9.896 19.036 1.00 40.97 518 VAL A C 1
ATOM 4235 O O . VAL A 1 518 ? -53.594 10.423 20.133 1.00 40.97 518 VAL A O 1
ATOM 4238 N N . GLU A 1 519 ? -53.564 10.524 17.874 1.00 34.03 519 GLU A N 1
ATOM 4239 C CA . GLU A 1 519 ? -54.532 11.588 17.581 1.00 34.03 519 GLU A CA 1
ATOM 4240 C C . GLU A 1 519 ? -54.822 11.599 16.080 1.00 34.03 519 GLU A C 1
ATOM 4242 O O . GLU A 1 519 ? -53.850 11.578 15.286 1.00 34.03 519 GLU A O 1
#

pLDDT: mean 73.4, std 23.63, range [22.31, 98.62]

Radius of gyration: 33.59 Å; chains: 1; bounding box: 106×77×87 Å

InterPro domains:
  IPR008901 Alkaline ceramidase [PF05875] (271-507)
  IPR008901 Alkaline ceramidase [PTHR46187] (262-507)

Sequence (519 aa):
MSFKLFGFVPRLLTSSRLYTRPYFQHRSKVTLIQSDFADDAKVKRPLPIVLVQSSQDHDKSWPLRWQEKLAELGYRSSYIHLDKTDTTSSRLDICKVSYTYHFLSICNDTTRNDPNTDLAQAMQEHTYFPPLLIGHGDDAWKTCQKYVCNKPVSGLVLIHHDHANDPLAPLPSFEFEPHFPLCVMAPMDKVPPFLQDEQVDHVETSPSMDTTDTVLQHTLKWMDDANIRRRLGFSASSSLFAQHSLVESSQLFLLVMSLFEKQQDTVGYWGPATSSVDWCEENYKHSFYIAEFWNTISSFAMVGLGLLGIWAHHRSLGWRLSNGYLMIVVVGIGSVLFHGTLQYEHQMWDEVPMVWTACYLLWVLLQENGYDPTLYGVGIAAYCALATFATSQYKGSTQFYLFQTSFGIVMWSCLWFVWKLYKNVQNNQVIQLFHQGARFLVFAIGVWLFDSNLCFVYDYVPNPQLHAWWHVLMCISLHFFFVAAGFELMGTKNHRIVYYAKWIPYVQLVETYGDKKVE

Secondary structure (DSSP, 8-state):
--------------------PPPP-----EEEEEE---TT-SS----EEEEEEETT-S-TTHHHHHHHHHHHTT-EEEEEEE----S-----------S-----------S---HHHHHHHHHHT--SSPPEEEEESHHHHHHHHHHHTTS--SEEEEE----TT-------------SS-EEEES-TTTS-GGG-STTSEEEPPPTT--SHHHHHHHHHHHHHHHHHHHHTT--S--TTGGG-TT-TT-HHHHHHHHTT-PPP---BTTBS--SS---SS-TTSS-SS-SSHHHHHHHHHHHHHHHHHHHHHTTTTHHHHHHHHHHHHHHHHHHHHHHHH--HHHHHHHHHHHHHHHHHHHHHHHHHTT--HHHHHHHHHHHHHHHHHHHHT--HHHHHHHHHHHHHHHHHHHHHHHHHHHTT---HHHHHHHHHHHHHHHHHHHHHHHHHHHGGGGGTS----HHHHHHHHHHHHHHHHHHHHHHHHH--TTEEEEEETTTEEEEEE----------

Organism: Absidia glauca (NCBI:txid4829)

Foldseek 3Di:
DDDDDDDDDDDDDDDDDDDDDDDDDDDKDKFKDKAAADPPAPDADLAEAEEEEEPPDPPPCLQVVLSVVCNNNRHIYMYIYTDDDDPDDPDDDDDDDDDDDDGDDDDDDDDDDDLLVVVVVVQVVSVAAAHEYEAEALVSVLSVVVNCLPDPHQEYEYEYDPDPDDQSDQRPCPPDDPPHAAEYEEAPVRDHPSQPDLQYHYDDDDPVCPDSVSVSVVVVVVVVVRVVCVLVPDRGDDPPPPPPPPPPPDVVVVLVSLLRPDDDQDQADLGTQFAQDDWLAQQCPPHSQFTRVLQLVLLVLLLVLLVVLLVQPCVPLHDLLNVLSVLSNQLSVLSNQCRRRNYRVSVLSNLLSLLVSLLSLLLVLCVLVVHDSVVSVVVSVVLSVVLSCLLSPDHHPSNVCSSCVSSVVSVVSSVVSLVVLLVVDPDPVLVVLLVLLVVLVVQLVVLVVCRRRPSSVCVVPPDPPSSSSSSNSNSSSVQSSSQSVSVSSVVDPQWDWDDDVNPRIGIDGHPPPPDPPDD